Protein AF-A0A936LNG4-F1 (afdb_monomer)

Radius of gyration: 26.14 Å; Cα contacts (8 Å, |Δi|>4): 634; chains: 1; bounding box: 51×42×92 Å

Foldseek 3Di:
DVVVVVVVVVVVVCVPCVPVVVVVVVVVCVVVVPPDQADPDDQAGDGDRDPDDDPVPPDPDPQPPPPLDDLRYQAAAQPLVCVVVVLAQEEEEEELDALQLLQLCQVVLVVCCVSRVRHAYEYEFECQCDVPRRVQSQVQLVLRPSHPYYYYDHWDNPDPDPSPIDPVVVSVVCPVVSRYDYDYQDFDFFLPQLARSQRSCRRHVHDRDVVRAFGAGRADPDADPVLVVVLVLQVVLLVVFPQFEEEEAQADPVLRDHAPCQLVLCVVVVVVRHQYEYAADRPDDDSSYHYDDCVRQPPSNVLVSQLVRVVVVGQYEYEHEPDNVLSSCRNSVHAYEYEDFADGSRVLNSHDPSAAYEDCDDRPSHDPVRYDHADPVQWDADPSRTIHGHSVSSVVVVVVCVDPVNPVPVPPPPPVVVPD

Structure (mmCIF, N/CA/C/O backbone):
data_AF-A0A936LNG4-F1
#
_entry.id   AF-A0A936LNG4-F1
#
loop_
_atom_site.group_PDB
_atom_site.id
_atom_site.type_symbol
_atom_site.label_atom_id
_atom_site.label_alt_id
_atom_site.label_comp_id
_atom_site.label_asym_id
_atom_site.label_entity_id
_atom_site.label_seq_id
_atom_site.pdbx_PDB_ins_code
_atom_site.Cartn_x
_atom_site.Cartn_y
_atom_site.Cartn_z
_atom_site.occupancy
_atom_site.B_iso_or_equiv
_atom_site.auth_seq_id
_atom_site.auth_comp_id
_atom_site.auth_asym_id
_atom_site.auth_atom_id
_atom_site.pdbx_PDB_model_num
ATOM 1 N N . MET A 1 1 ? 26.063 -9.384 51.488 1.00 44.22 1 MET A N 1
ATOM 2 C CA . MET A 1 1 ? 25.802 -9.899 52.855 1.00 44.22 1 MET A CA 1
ATOM 3 C C . MET A 1 1 ? 24.468 -9.444 53.465 1.00 44.22 1 MET A C 1
ATOM 5 O O . MET A 1 1 ? 23.879 -10.232 54.188 1.00 44.22 1 MET A O 1
ATOM 9 N N . TYR A 1 2 ? 23.933 -8.253 53.153 1.00 34.81 2 TYR A N 1
ATOM 10 C CA . TYR A 1 2 ? 22.642 -7.775 53.697 1.00 34.81 2 TYR A CA 1
ATOM 11 C C . TYR A 1 2 ? 21.419 -8.624 53.274 1.00 34.81 2 TYR A C 1
ATOM 13 O O . TYR A 1 2 ? 20.559 -8.931 54.093 1.00 34.81 2 TYR A O 1
ATOM 21 N N . TRP A 1 3 ? 21.385 -9.094 52.024 1.00 32.69 3 TRP A N 1
ATOM 22 C CA . TRP A 1 3 ? 20.275 -9.891 51.476 1.00 32.69 3 TRP A CA 1
ATOM 23 C C . TRP A 1 3 ? 20.163 -11.313 52.046 1.00 32.69 3 TRP A C 1
ATOM 25 O O . TRP A 1 3 ? 19.060 -11.827 52.202 1.00 32.69 3 TRP A O 1
ATOM 35 N N . ILE A 1 4 ? 21.286 -11.925 52.433 1.00 48.75 4 ILE A N 1
ATOM 36 C CA . ILE A 1 4 ? 21.305 -13.288 52.991 1.00 48.75 4 ILE A CA 1
ATOM 37 C C . ILE A 1 4 ? 20.722 -13.294 54.416 1.00 48.75 4 ILE A C 1
ATOM 39 O O . ILE A 1 4 ? 19.966 -14.195 54.769 1.00 48.75 4 ILE A O 1
ATOM 43 N N . ASN A 1 5 ? 20.970 -12.237 55.199 1.00 41.16 5 ASN A N 1
ATOM 44 C CA . ASN A 1 5 ? 20.378 -12.081 56.533 1.00 41.16 5 ASN A CA 1
ATOM 45 C C . ASN A 1 5 ? 18.872 -11.766 56.498 1.00 41.16 5 ASN A C 1
ATOM 47 O O . ASN A 1 5 ? 18.156 -12.152 57.420 1.00 41.16 5 ASN A O 1
ATOM 51 N N . GLN A 1 6 ? 18.373 -11.108 55.446 1.00 51.31 6 GLN A N 1
ATOM 52 C CA . GLN A 1 6 ? 16.932 -10.874 55.277 1.00 51.31 6 GLN A CA 1
ATOM 53 C C . GLN A 1 6 ? 16.198 -12.152 54.846 1.00 51.31 6 GLN A C 1
ATOM 55 O O . GLN A 1 6 ? 15.121 -12.444 55.362 1.00 51.31 6 GLN A O 1
ATOM 60 N N . LEU A 1 7 ? 16.816 -12.969 53.985 1.00 49.28 7 LEU A N 1
ATOM 61 C CA . LEU A 1 7 ? 16.248 -14.251 53.564 1.00 49.28 7 LEU A CA 1
ATOM 62 C C . LEU A 1 7 ? 16.184 -15.259 54.726 1.00 49.28 7 LEU A C 1
ATOM 64 O O . LEU A 1 7 ? 15.169 -15.924 54.908 1.00 49.28 7 LEU A O 1
ATOM 68 N N . ALA A 1 8 ? 17.222 -15.315 55.568 1.00 50.38 8 ALA A N 1
ATOM 69 C CA . ALA A 1 8 ? 17.251 -16.189 56.743 1.00 50.38 8 ALA A CA 1
ATOM 70 C C . ALA A 1 8 ? 16.191 -15.808 57.797 1.00 50.38 8 ALA A C 1
ATOM 72 O O . ALA A 1 8 ? 15.580 -16.685 58.406 1.00 50.38 8 ALA A O 1
ATOM 73 N N . ARG A 1 9 ? 15.913 -14.507 57.975 1.00 47.84 9 ARG A N 1
ATOM 74 C CA . ARG A 1 9 ? 14.846 -14.019 58.869 1.00 47.84 9 ARG A CA 1
ATOM 75 C C . ARG A 1 9 ? 13.447 -14.320 58.333 1.00 47.84 9 ARG A C 1
ATOM 77 O O . ARG A 1 9 ? 12.574 -14.681 59.117 1.00 47.84 9 ARG A O 1
ATOM 84 N N . LEU A 1 10 ? 13.246 -14.233 57.016 1.00 48.19 10 LEU A N 1
ATOM 85 C CA . LEU A 1 10 ? 11.971 -14.571 56.377 1.00 48.19 10 LEU A CA 1
ATOM 86 C C . LEU A 1 10 ? 11.663 -16.075 56.483 1.00 48.19 10 LEU A C 1
ATOM 88 O O . LEU A 1 10 ? 10.538 -16.459 56.790 1.00 48.19 10 LEU A O 1
ATOM 92 N N . VAL A 1 11 ? 12.679 -16.924 56.298 1.00 60.91 11 VAL A N 1
ATOM 93 C CA . VAL A 1 11 ? 12.556 -18.385 56.430 1.00 60.91 11 VAL A CA 1
ATOM 94 C C . VAL A 1 11 ? 12.317 -18.799 57.889 1.00 60.91 11 VAL A C 1
ATOM 96 O O . VAL A 1 11 ? 11.496 -19.675 58.142 1.00 60.91 11 VAL A O 1
ATOM 99 N N . ALA A 1 12 ? 12.948 -18.129 58.860 1.00 53.47 12 ALA A N 1
ATOM 100 C CA . ALA A 1 12 ? 12.699 -18.375 60.283 1.00 53.47 12 ALA A CA 1
ATOM 101 C C . ALA A 1 12 ? 11.274 -17.974 60.722 1.00 53.47 12 ALA A C 1
ATOM 103 O O . ALA A 1 12 ? 10.653 -18.682 61.511 1.00 53.47 12 ALA A O 1
ATOM 104 N N . LEU A 1 13 ? 10.727 -16.882 60.174 1.00 45.16 13 LEU A N 1
ATOM 105 C CA . LEU A 1 13 ? 9.342 -16.450 60.417 1.00 45.16 13 LEU A CA 1
ATOM 106 C C . LEU A 1 13 ? 8.307 -17.423 59.827 1.00 45.16 13 LEU A C 1
ATOM 108 O O . LEU A 1 13 ? 7.297 -17.704 60.470 1.00 45.16 13 LEU A O 1
ATOM 112 N N . LEU A 1 14 ? 8.583 -17.992 58.649 1.00 46.72 14 LEU A N 1
ATOM 113 C CA . LEU A 1 14 ? 7.702 -18.962 57.984 1.00 46.72 14 LEU A CA 1
ATOM 114 C C . LEU A 1 14 ? 7.641 -20.325 58.693 1.00 46.72 14 LEU A C 1
ATOM 116 O O . LEU A 1 14 ? 6.646 -21.036 58.559 1.00 46.72 14 LEU A O 1
ATOM 120 N N . LEU A 1 15 ? 8.676 -20.685 59.458 1.00 49.25 15 LEU A N 1
ATOM 121 C CA . LEU A 1 15 ? 8.750 -21.964 60.172 1.00 49.25 15 LEU A CA 1
ATOM 122 C C . LEU A 1 15 ? 8.122 -21.929 61.575 1.00 49.25 15 LEU A C 1
ATOM 124 O O . LEU A 1 15 ? 7.777 -22.985 62.099 1.00 49.25 15 LEU A O 1
ATOM 128 N N . LEU A 1 16 ? 7.955 -20.749 62.183 1.00 45.78 16 LEU A N 1
ATOM 129 C CA . LEU A 1 16 ? 7.527 -20.628 63.584 1.00 45.78 16 LEU A CA 1
ATOM 130 C C . LEU A 1 16 ? 6.033 -20.329 63.778 1.00 45.78 16 LEU A C 1
ATOM 132 O O . LEU A 1 16 ? 5.505 -20.635 64.843 1.00 45.78 16 LEU A O 1
ATOM 136 N N . CYS A 1 17 ? 5.327 -19.792 62.775 1.00 44.56 17 CYS A N 1
ATOM 137 C CA . CYS A 1 17 ? 3.891 -19.498 62.901 1.00 44.56 17 CYS A CA 1
ATOM 138 C C . CYS A 1 17 ? 3.125 -19.683 61.569 1.00 44.56 17 CYS A C 1
ATOM 140 O O . CYS A 1 17 ? 2.746 -18.708 60.911 1.00 44.56 17 CYS A O 1
ATOM 142 N N . PRO A 1 18 ? 2.831 -20.935 61.156 1.00 46.34 18 PRO A N 1
ATOM 143 C CA . PRO A 1 18 ? 2.223 -21.221 59.851 1.00 46.34 18 PRO A CA 1
ATOM 144 C C . PRO A 1 18 ? 0.849 -20.560 59.654 1.00 46.34 18 PRO A C 1
ATOM 146 O O . PRO A 1 18 ? 0.482 -20.191 58.540 1.00 46.34 18 PRO A O 1
ATOM 149 N N . ARG A 1 19 ? 0.084 -20.377 60.741 1.00 42.75 19 ARG A N 1
ATOM 150 C CA . ARG A 1 19 ? -1.265 -19.786 60.703 1.00 42.75 19 ARG A CA 1
ATOM 151 C C . ARG A 1 19 ? -1.267 -18.261 60.574 1.00 42.75 19 ARG A C 1
ATOM 153 O O . ARG A 1 19 ? -2.162 -17.719 59.934 1.00 42.75 19 ARG A O 1
ATOM 160 N N . GLU A 1 20 ? -0.269 -17.570 61.116 1.00 41.38 20 GLU A N 1
ATOM 161 C CA . GLU A 1 20 ? -0.190 -16.104 61.034 1.00 41.38 20 GLU A CA 1
ATOM 162 C C . GLU A 1 20 ? 0.420 -15.646 59.702 1.00 41.38 20 GLU A C 1
ATOM 164 O O . GLU A 1 20 ? -0.035 -14.654 59.133 1.00 41.38 20 GLU A O 1
ATOM 169 N N . CYS A 1 21 ? 1.334 -16.428 59.114 1.00 41.16 21 CYS A N 1
ATOM 170 C CA . CYS A 1 21 ? 1.805 -16.208 57.743 1.00 41.16 21 CYS A CA 1
ATOM 171 C C . CYS A 1 21 ? 0.713 -16.462 56.696 1.00 41.16 21 CYS A C 1
ATOM 173 O O . CYS A 1 21 ? 0.643 -15.727 55.716 1.00 41.16 21 CYS A O 1
ATOM 175 N N . LEU A 1 22 ? -0.184 -17.431 56.913 1.00 41.38 22 LEU A N 1
ATOM 176 C CA . LEU A 1 22 ? -1.362 -17.613 56.058 1.00 41.38 22 LEU A CA 1
ATOM 177 C C . LEU A 1 22 ? -2.284 -16.397 56.117 1.00 41.38 22 LEU A C 1
ATOM 179 O O . LEU A 1 22 ? -2.764 -15.974 55.074 1.00 41.38 22 LEU A O 1
ATOM 183 N N . ASN A 1 23 ? -2.463 -15.771 57.282 1.00 36.09 23 ASN A N 1
ATOM 184 C CA . ASN A 1 23 ? -3.255 -14.546 57.401 1.00 36.09 23 ASN A CA 1
ATOM 185 C C . ASN A 1 23 ? -2.541 -13.314 56.830 1.00 36.09 23 ASN A C 1
ATOM 187 O O . ASN A 1 23 ? -3.214 -12.471 56.251 1.00 36.09 23 ASN A O 1
ATOM 191 N N . LEU A 1 24 ? -1.209 -13.221 56.907 1.00 35.31 24 LEU A N 1
ATOM 192 C CA . LEU A 1 24 ? -0.441 -12.130 56.294 1.00 35.31 24 LEU A CA 1
ATOM 193 C C . LEU A 1 24 ? -0.372 -12.260 54.763 1.00 35.31 24 LEU A C 1
ATOM 195 O O . LEU A 1 24 ? -0.507 -11.264 54.064 1.00 35.31 24 LEU A O 1
ATOM 199 N N . VAL A 1 25 ? -0.235 -13.480 54.231 1.00 38.53 25 VAL A N 1
ATOM 200 C CA . VAL A 1 25 ? -0.320 -13.774 52.789 1.00 38.53 25 VAL A CA 1
ATOM 201 C C . VAL A 1 25 ? -1.757 -13.617 52.295 1.00 38.53 25 VAL A C 1
ATOM 203 O O . VAL A 1 25 ? -1.953 -13.052 51.229 1.00 38.53 25 VAL A O 1
ATOM 206 N N . SER A 1 26 ? -2.765 -13.997 53.086 1.00 37.00 26 SER A N 1
ATOM 207 C CA . SER A 1 26 ? -4.178 -13.724 52.782 1.00 37.00 26 SER A CA 1
ATOM 208 C C . SER A 1 26 ? -4.495 -12.233 52.835 1.00 37.00 26 SER A C 1
ATOM 210 O O . SER A 1 26 ? -5.292 -11.760 52.036 1.00 37.00 26 SER A O 1
ATOM 212 N N . ALA A 1 27 ? -3.899 -11.485 53.765 1.00 31.75 27 ALA A N 1
ATOM 213 C CA . ALA A 1 27 ? -4.084 -10.045 53.886 1.00 31.75 27 ALA A CA 1
ATOM 214 C C . ALA A 1 27 ? -3.357 -9.303 52.762 1.00 31.75 27 ALA A C 1
ATOM 216 O O . ALA A 1 27 ? -3.958 -8.412 52.185 1.00 31.75 27 ALA A O 1
ATOM 217 N N . LEU A 1 28 ? -2.143 -9.721 52.381 1.00 30.47 28 LEU A N 1
ATOM 218 C CA . LEU A 1 28 ? -1.406 -9.193 51.226 1.00 30.47 28 LEU A CA 1
ATOM 219 C C . LEU A 1 28 ? -2.048 -9.595 49.892 1.00 30.47 28 LEU A C 1
ATOM 221 O O . LEU A 1 28 ? -2.067 -8.791 48.967 1.00 30.47 28 LEU A O 1
ATOM 225 N N . GLN A 1 29 ? -2.633 -10.792 49.785 1.00 34.78 29 GLN A N 1
ATOM 226 C CA . GLN A 1 29 ? -3.442 -11.182 48.628 1.00 34.78 29 GLN A CA 1
ATOM 227 C C . GLN A 1 29 ? -4.756 -10.405 48.585 1.00 34.78 29 GLN A C 1
ATOM 229 O O . GLN A 1 29 ? -5.147 -9.990 47.506 1.00 34.78 29 GLN A O 1
ATOM 234 N N . ARG A 1 30 ? -5.405 -10.119 49.722 1.00 32.69 30 ARG A N 1
ATOM 235 C CA . ARG A 1 30 ? -6.633 -9.307 49.755 1.00 32.69 30 ARG A CA 1
ATOM 236 C C . ARG A 1 30 ? -6.371 -7.822 49.504 1.00 32.69 30 ARG A C 1
ATOM 238 O O . ARG A 1 30 ? -7.155 -7.221 48.783 1.00 32.69 30 ARG A O 1
ATOM 245 N N . THR A 1 31 ? -5.274 -7.244 49.995 1.00 29.53 31 THR A N 1
ATOM 246 C CA . THR A 1 31 ? -4.926 -5.836 49.726 1.00 29.53 31 THR A CA 1
ATOM 247 C C . THR A 1 31 ? -4.300 -5.612 48.348 1.00 29.53 31 THR A C 1
ATOM 249 O O . THR A 1 31 ? -4.401 -4.503 47.831 1.00 29.53 31 THR A O 1
ATOM 252 N N . HIS A 1 32 ? -3.745 -6.645 47.697 1.00 30.66 32 HIS A N 1
ATOM 253 C CA . HIS A 1 32 ? -3.351 -6.586 46.280 1.00 30.66 32 HIS A CA 1
ATOM 254 C C . HIS A 1 32 ? -4.400 -7.128 45.289 1.00 30.66 32 HIS A C 1
ATOM 256 O O . HIS A 1 32 ? -4.242 -6.916 44.089 1.00 30.66 32 HIS A O 1
ATOM 262 N N . GLN A 1 33 ? -5.482 -7.772 45.747 1.00 31.89 33 GLN A N 1
ATOM 263 C CA . GLN A 1 33 ? -6.635 -8.141 44.904 1.00 31.89 33 GLN A CA 1
ATOM 264 C C . GLN A 1 33 ? -7.785 -7.128 44.960 1.00 31.89 33 GLN A C 1
ATOM 266 O O . GLN A 1 33 ? -8.651 -7.147 44.089 1.00 31.89 33 GLN A O 1
ATOM 271 N N . SER A 1 34 ? -7.793 -6.190 45.906 1.00 31.36 34 SER A N 1
ATOM 272 C CA . SER A 1 34 ? -8.781 -5.111 45.948 1.00 31.36 34 SER A CA 1
ATOM 273 C C . SER A 1 34 ? -8.250 -3.852 45.256 1.00 31.36 34 SER A C 1
ATOM 275 O O . SER A 1 34 ? -7.771 -2.947 45.936 1.00 31.36 34 SER A O 1
ATOM 277 N N . SER A 1 35 ? -8.275 -3.828 43.915 1.00 28.20 35 SER A N 1
ATOM 278 C CA . SER A 1 35 ? -8.329 -2.619 43.043 1.00 28.20 35 SER A CA 1
ATOM 279 C C . SER A 1 35 ? -7.839 -2.842 41.598 1.00 28.20 35 SER A C 1
ATOM 281 O O . SER A 1 35 ? -7.624 -1.879 40.868 1.00 28.20 35 SER A O 1
ATOM 283 N N . ALA A 1 36 ? -7.715 -4.082 41.116 1.00 27.92 36 ALA A N 1
ATOM 284 C CA . ALA A 1 36 ? -7.450 -4.342 39.699 1.00 27.92 36 ALA A CA 1
ATOM 285 C C . ALA A 1 36 ? -8.499 -5.298 39.114 1.00 27.92 36 ALA A C 1
ATOM 287 O O . ALA A 1 36 ? -8.497 -6.489 39.410 1.00 27.92 36 ALA A O 1
ATOM 288 N N . TRP A 1 37 ? -9.365 -4.779 38.235 1.00 33.78 37 TRP A N 1
ATOM 289 C CA . TRP A 1 37 ? -10.388 -5.523 37.473 1.00 33.78 37 TRP A CA 1
ATOM 290 C C . TRP A 1 37 ? -9.803 -6.421 36.361 1.00 33.78 37 TRP A C 1
ATOM 292 O O . TRP A 1 37 ? -10.498 -6.790 35.417 1.00 33.78 37 TRP A O 1
ATOM 302 N N . TYR A 1 38 ? -8.519 -6.775 36.454 1.00 35.00 38 TYR A N 1
ATOM 303 C CA . TYR A 1 38 ? -7.792 -7.539 35.446 1.00 35.00 38 TYR A CA 1
ATOM 304 C C . TYR A 1 38 ? -7.131 -8.757 36.090 1.00 35.00 38 TYR A C 1
ATOM 306 O O . TYR A 1 38 ? -6.369 -8.636 37.047 1.00 35.00 38 TYR A O 1
ATOM 314 N N . SER A 1 39 ? -7.378 -9.938 35.528 1.00 29.08 39 SER A N 1
ATOM 315 C CA . SER A 1 39 ? -6.601 -11.142 35.820 1.00 29.08 39 SER A CA 1
ATOM 316 C C . SER A 1 39 ? -5.484 -11.268 34.783 1.00 29.08 39 SER A C 1
ATOM 318 O O . SER A 1 39 ? -5.741 -11.595 33.626 1.00 29.08 39 SER A O 1
ATOM 320 N N . ILE A 1 40 ? -4.237 -11.005 35.185 1.00 32.69 40 ILE A N 1
ATOM 321 C CA . ILE A 1 40 ? -3.058 -11.419 34.415 1.00 32.69 40 ILE A CA 1
ATOM 322 C C . ILE A 1 40 ? -2.773 -12.864 34.815 1.00 32.69 40 ILE A C 1
ATOM 324 O O . ILE A 1 40 ? -2.207 -13.120 35.875 1.00 32.69 40 ILE A O 1
ATOM 328 N N . THR A 1 41 ? -3.177 -13.822 33.985 1.00 28.02 41 THR A N 1
ATOM 329 C CA . THR A 1 41 ? -2.804 -15.229 34.176 1.00 28.02 41 THR A CA 1
ATOM 330 C C . THR A 1 41 ? -1.906 -15.690 33.033 1.00 28.02 41 THR A C 1
ATOM 332 O O . THR A 1 41 ? -2.357 -16.017 31.941 1.00 28.02 41 THR A O 1
ATOM 335 N N . GLY A 1 42 ? -0.600 -15.723 33.313 1.00 27.11 42 GLY A N 1
ATOM 336 C CA . GLY A 1 42 ? 0.407 -16.402 32.496 1.00 27.11 42 GLY A CA 1
ATOM 337 C C . GLY A 1 42 ? 0.779 -15.731 31.162 1.00 27.11 42 GLY A C 1
ATOM 338 O O . GLY A 1 42 ? 0.214 -14.705 30.789 1.00 27.11 42 GLY A O 1
ATOM 339 N N . PRO A 1 43 ? 1.740 -16.319 30.419 1.00 27.94 43 PRO A N 1
ATOM 340 C CA . PRO A 1 43 ? 2.402 -15.727 29.242 1.00 27.94 43 PRO A CA 1
ATOM 341 C C . PRO A 1 43 ? 1.506 -15.562 27.993 1.00 27.94 43 PRO A C 1
ATOM 343 O O . PRO A 1 43 ? 1.996 -15.342 26.891 1.00 27.94 43 PRO A O 1
ATOM 346 N N . ARG A 1 44 ? 0.182 -15.658 28.151 1.00 34.66 44 ARG A N 1
ATOM 347 C CA . ARG A 1 44 ? -0.852 -15.398 27.142 1.00 34.66 44 ARG A CA 1
ATOM 348 C C . ARG A 1 44 ? -2.048 -14.745 27.838 1.00 34.66 44 ARG A C 1
ATOM 350 O O . ARG A 1 44 ? -3.059 -15.401 28.082 1.00 34.66 44 ARG A O 1
ATOM 357 N N . ALA A 1 45 ? -1.922 -13.471 28.201 1.00 32.41 45 ALA A N 1
ATOM 358 C CA . ALA A 1 45 ? -3.007 -12.732 28.839 1.00 32.41 45 ALA A CA 1
ATOM 359 C C . ALA A 1 45 ? -4.215 -12.641 27.887 1.00 32.41 45 ALA A C 1
ATOM 361 O O . ALA A 1 45 ? -4.158 -11.968 26.864 1.00 32.41 45 ALA A O 1
ATOM 362 N N . LYS A 1 46 ? -5.309 -13.343 28.207 1.00 31.84 46 LYS A N 1
ATOM 363 C CA . LYS A 1 46 ? -6.624 -13.146 27.583 1.00 31.84 46 LYS A CA 1
ATOM 364 C C . LYS A 1 46 ? -7.466 -12.278 28.510 1.00 31.84 46 LYS A C 1
ATOM 366 O O . LYS A 1 46 ? -7.667 -12.637 29.668 1.00 31.84 46 LYS A O 1
ATOM 371 N N . PHE A 1 47 ? -7.986 -11.171 27.996 1.00 36.41 47 PHE A N 1
ATOM 372 C CA . PHE A 1 47 ? -8.889 -10.293 28.734 1.00 36.41 47 PHE A CA 1
ATOM 373 C C . PHE A 1 47 ? -10.278 -10.937 28.728 1.00 36.41 47 PHE A C 1
ATOM 375 O O . PHE A 1 47 ? -10.910 -11.046 27.682 1.00 36.41 47 PHE A O 1
ATOM 382 N N . ARG A 1 48 ? -10.738 -11.432 29.881 1.00 32.84 48 ARG A N 1
ATOM 383 C CA . ARG A 1 48 ? -12.121 -11.894 30.067 1.00 32.84 48 ARG A CA 1
ATOM 384 C C . ARG A 1 48 ? -12.839 -10.931 31.000 1.00 32.84 48 ARG A C 1
ATOM 386 O O . ARG A 1 48 ? -12.394 -10.720 32.123 1.00 32.84 48 ARG A O 1
ATOM 393 N N . CYS A 1 49 ? -13.961 -10.384 30.546 1.00 33.62 49 CYS A N 1
ATOM 394 C CA . CYS A 1 49 ? -14.870 -9.625 31.395 1.00 33.62 49 CYS A CA 1
ATOM 395 C C . CYS A 1 49 ? -15.586 -10.617 32.339 1.00 33.62 49 CYS A C 1
ATOM 397 O O . CYS A 1 49 ? -16.325 -11.486 31.870 1.00 33.62 49 CYS A O 1
ATOM 399 N N . ALA A 1 50 ? -15.327 -10.556 33.650 1.00 33.69 50 ALA A N 1
ATOM 400 C CA . ALA A 1 50 ? -15.938 -11.458 34.637 1.00 33.69 50 ALA A CA 1
ATOM 401 C C . ALA A 1 50 ? -17.470 -11.288 34.676 1.00 33.69 50 ALA A C 1
ATOM 403 O O . ALA A 1 50 ? -17.971 -10.193 34.432 1.00 33.69 50 ALA A O 1
ATOM 404 N N . ALA A 1 51 ? -18.216 -12.371 34.907 1.00 30.47 51 ALA A N 1
ATOM 405 C CA . ALA A 1 51 ? -19.680 -12.423 34.790 1.00 30.47 51 ALA A CA 1
ATOM 406 C C . ALA A 1 51 ? -20.441 -11.684 35.911 1.00 30.47 51 ALA A C 1
ATOM 408 O O . ALA A 1 51 ? -21.623 -11.399 35.743 1.00 30.47 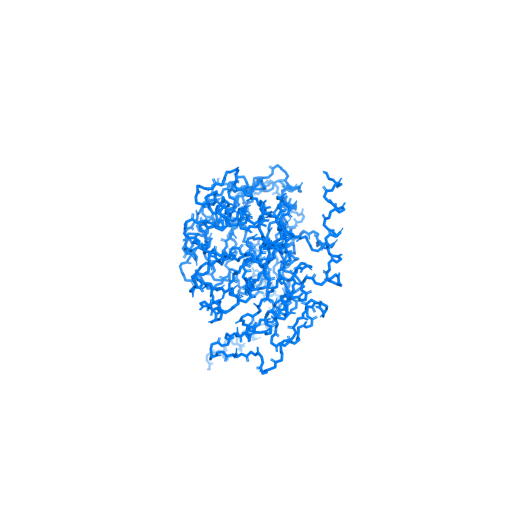51 ALA A O 1
ATOM 409 N N . ASP A 1 52 ? -19.761 -11.308 36.993 1.00 32.66 52 ASP A N 1
ATOM 410 C CA . ASP A 1 52 ? -20.407 -10.839 38.218 1.00 32.66 52 ASP A CA 1
ATOM 411 C C . ASP A 1 52 ? -20.072 -9.353 38.438 1.00 32.66 52 ASP A C 1
ATOM 413 O O . ASP A 1 52 ? -19.079 -9.012 39.083 1.00 32.66 52 ASP A O 1
ATOM 417 N N . TRP A 1 53 ? -20.860 -8.454 37.838 1.00 38.19 53 TRP A N 1
ATOM 418 C CA . TRP A 1 53 ? -20.784 -7.012 38.102 1.00 38.19 53 TRP A CA 1
ATOM 419 C C . TRP A 1 53 ? -22.064 -6.541 38.791 1.00 38.19 53 TRP A C 1
ATOM 421 O O . TRP A 1 53 ? -23.161 -6.716 38.262 1.00 38.19 53 TRP A O 1
ATOM 431 N N . ASP A 1 54 ? -21.896 -5.966 39.980 1.00 32.59 54 ASP A N 1
ATOM 432 C CA . ASP A 1 54 ? -22.955 -5.383 40.799 1.00 32.59 54 ASP A CA 1
ATOM 433 C C . ASP A 1 54 ? -23.218 -3.925 40.361 1.00 32.59 54 ASP A C 1
ATOM 435 O O . ASP A 1 54 ? -22.321 -3.082 40.486 1.00 32.59 54 ASP A O 1
ATOM 439 N N . PRO A 1 55 ? -24.422 -3.607 39.847 1.00 34.16 55 PRO A N 1
ATOM 440 C CA . PRO A 1 55 ? -24.754 -2.284 39.325 1.00 34.16 55 PRO A CA 1
ATOM 441 C C . PRO A 1 55 ? -24.838 -1.178 40.395 1.00 34.16 55 PRO A C 1
ATOM 443 O O . PRO A 1 55 ? -24.898 -0.003 40.028 1.00 34.16 55 PRO A O 1
ATOM 446 N N . GLU A 1 56 ? -24.812 -1.496 41.697 1.00 31.53 56 GLU A N 1
ATOM 447 C CA . GLU A 1 56 ? -24.860 -0.483 42.766 1.00 31.53 56 GLU A CA 1
ATOM 448 C C . GLU A 1 56 ? -23.485 0.080 43.174 1.00 31.53 56 GLU A C 1
ATOM 450 O O . GLU A 1 56 ? -23.414 1.129 43.827 1.00 31.53 56 GLU A O 1
ATOM 455 N N . HIS A 1 57 ? -22.377 -0.509 42.706 1.00 37.22 57 HIS A N 1
ATOM 456 C CA . HIS A 1 57 ? -21.032 0.052 42.878 1.00 37.22 57 HIS A CA 1
ATOM 457 C C . HIS A 1 57 ? -20.774 1.202 41.889 1.00 37.22 57 HIS A C 1
ATOM 459 O O . HIS A 1 57 ? -20.032 1.098 40.911 1.00 37.22 57 HIS A O 1
ATOM 465 N N . LYS A 1 58 ? -21.402 2.345 42.181 1.00 31.47 58 LYS A N 1
ATOM 466 C CA . LYS A 1 58 ? -21.163 3.646 41.547 1.00 31.47 58 LYS A CA 1
ATOM 467 C C . LYS A 1 58 ? -19.664 3.962 41.469 1.00 31.47 58 LYS A C 1
ATOM 469 O O . LYS A 1 58 ? -19.029 4.181 42.494 1.00 31.47 58 LYS A O 1
ATOM 474 N N . LEU A 1 59 ? -19.150 4.079 40.241 1.00 31.34 59 LEU A N 1
ATOM 475 C CA . LEU A 1 59 ? -18.231 5.141 39.791 1.00 31.34 59 LEU A CA 1
ATOM 476 C C . LEU A 1 59 ? -17.035 5.494 40.705 1.00 31.34 59 LEU A C 1
ATOM 478 O O . LEU A 1 59 ? -16.564 6.628 40.705 1.00 31.34 59 LEU A O 1
ATOM 482 N N . ALA A 1 60 ? -16.464 4.534 41.430 1.00 28.84 60 ALA A N 1
ATOM 483 C CA . ALA A 1 60 ? -15.136 4.691 42.010 1.00 28.84 60 ALA A CA 1
ATOM 484 C C . ALA A 1 60 ? -14.096 4.358 40.935 1.00 28.84 60 ALA A C 1
ATOM 486 O O . ALA A 1 60 ? -13.601 3.238 40.849 1.00 28.84 60 ALA A O 1
ATOM 487 N N . ALA A 1 61 ? -13.850 5.347 40.074 1.00 32.25 61 ALA A N 1
ATOM 488 C CA . ALA A 1 61 ? -12.605 5.616 39.365 1.00 32.25 61 ALA A CA 1
ATOM 489 C C . ALA A 1 61 ? -11.519 4.528 39.480 1.00 32.25 61 ALA A C 1
ATOM 491 O O . ALA A 1 61 ? -10.517 4.701 40.173 1.00 32.25 61 ALA A O 1
ATOM 492 N N . LEU A 1 62 ? -11.654 3.443 38.722 1.00 31.45 62 LEU A N 1
ATOM 493 C CA . LEU A 1 62 ? -10.461 2.862 38.135 1.00 31.45 62 LEU A CA 1
ATOM 494 C C . LEU A 1 62 ? -10.332 3.537 36.789 1.00 31.45 62 LEU A C 1
ATOM 496 O O . LEU A 1 62 ? -11.202 3.352 35.935 1.00 31.45 62 LEU A O 1
ATOM 500 N N . PRO A 1 63 ? -9.320 4.405 36.611 1.00 33.16 63 PRO A N 1
ATOM 501 C CA . PRO A 1 63 ? -9.111 4.958 35.302 1.00 33.16 63 PRO A CA 1
ATOM 502 C C . PRO A 1 63 ? -8.918 3.745 34.398 1.00 33.16 63 PRO A C 1
ATOM 504 O O . PRO A 1 63 ? -8.092 2.875 34.690 1.00 33.16 63 PRO A O 1
ATOM 507 N N . TRP A 1 64 ? -9.656 3.692 33.296 1.00 39.94 64 TRP A N 1
ATOM 508 C CA . TRP A 1 64 ? -9.263 2.930 32.119 1.00 39.94 64 TRP A CA 1
ATOM 509 C C . TRP A 1 64 ? -7.958 3.542 31.564 1.00 39.94 64 TRP A C 1
ATOM 511 O O . TRP A 1 64 ? -7.858 3.991 30.431 1.00 39.94 64 TRP A O 1
ATOM 521 N N . ARG A 1 65 ? -6.924 3.632 32.407 1.00 38.03 65 ARG A N 1
ATOM 522 C CA . ARG A 1 65 ? -5.540 3.723 31.998 1.00 38.03 65 ARG A CA 1
ATOM 523 C C . ARG A 1 65 ? -5.276 2.339 31.452 1.00 38.03 65 ARG A C 1
ATOM 525 O O . ARG A 1 65 ? -5.109 1.405 32.235 1.00 38.03 65 ARG A O 1
ATOM 532 N N . ALA A 1 66 ? -5.262 2.214 30.127 1.00 37.50 66 ALA A N 1
ATOM 533 C CA . ALA A 1 66 ? -4.489 1.155 29.508 1.00 37.50 66 ALA A CA 1
ATOM 534 C C . ALA A 1 66 ? -3.163 1.101 30.290 1.00 37.50 66 ALA A C 1
ATOM 536 O O . ALA A 1 66 ? -2.500 2.144 30.404 1.00 37.50 66 ALA A O 1
ATOM 537 N N . PRO A 1 67 ? -2.838 -0.017 30.969 1.00 40.44 67 PRO A N 1
ATOM 538 C CA . PRO A 1 67 ? -1.562 -0.113 31.654 1.00 40.44 67 PRO A CA 1
ATOM 539 C C . PRO A 1 67 ? -0.502 0.265 30.627 1.00 40.44 67 PRO A C 1
ATOM 541 O O . PRO A 1 67 ? -0.628 -0.128 29.468 1.00 40.44 67 PRO A O 1
ATOM 544 N N . LEU A 1 68 ? 0.496 1.065 31.019 1.00 41.22 68 LEU A N 1
ATOM 545 C CA . LEU A 1 68 ? 1.705 1.215 30.210 1.00 41.22 68 LEU A CA 1
ATOM 546 C C . LEU A 1 68 ? 2.166 -0.211 29.920 1.00 41.22 68 LEU A C 1
ATOM 548 O O . LEU A 1 68 ? 2.599 -0.914 30.836 1.00 41.22 68 LEU A O 1
ATOM 552 N N . LEU A 1 69 ? 1.892 -0.682 28.702 1.00 44.31 69 LEU A N 1
ATOM 553 C CA . LEU A 1 69 ? 1.979 -2.097 28.404 1.00 44.31 69 LEU A CA 1
ATOM 554 C C . LEU A 1 69 ? 3.443 -2.462 28.566 1.00 44.31 69 LEU A C 1
ATOM 556 O O . LEU A 1 69 ? 4.313 -1.869 27.927 1.00 44.31 69 LEU A O 1
ATOM 560 N N . ALA A 1 70 ? 3.726 -3.427 29.441 1.00 40.91 70 ALA A N 1
ATOM 561 C CA . ALA A 1 70 ? 5.030 -4.057 29.413 1.00 40.91 70 ALA A CA 1
ATOM 562 C C . ALA A 1 70 ? 5.251 -4.542 27.966 1.00 40.91 70 ALA A C 1
ATOM 564 O O . ALA A 1 70 ? 4.320 -5.129 27.404 1.00 40.91 70 ALA A O 1
ATOM 565 N N . PRO A 1 71 ? 6.433 -4.324 27.361 1.00 43.12 71 PRO A N 1
ATOM 566 C CA . PRO A 1 71 ? 6.695 -4.525 25.926 1.00 43.12 71 PRO A CA 1
ATOM 567 C C . PRO A 1 71 ? 6.475 -5.958 25.383 1.00 43.12 71 PRO A C 1
ATOM 569 O O . PRO A 1 71 ? 6.789 -6.233 24.223 1.00 43.12 71 PRO A O 1
ATOM 572 N N . TRP A 1 72 ? 5.937 -6.865 26.199 1.00 39.41 72 TRP A N 1
ATOM 573 C CA . TRP A 1 72 ? 5.791 -8.299 25.965 1.00 39.41 72 TRP A CA 1
ATOM 574 C C . TRP A 1 72 ? 4.369 -8.835 26.210 1.00 39.41 72 TRP A C 1
ATOM 576 O O . TRP A 1 72 ? 4.120 -10.001 25.926 1.00 39.41 72 TRP A O 1
ATOM 586 N N . ASN A 1 73 ? 3.427 -8.025 26.718 1.00 52.00 73 ASN A N 1
ATOM 587 C CA . ASN A 1 73 ? 2.057 -8.487 26.967 1.00 52.00 73 ASN A CA 1
ATOM 588 C C . ASN A 1 73 ? 1.130 -8.106 25.810 1.00 52.00 73 ASN A C 1
ATOM 590 O O . ASN A 1 73 ? 0.786 -6.937 25.627 1.00 52.00 73 ASN A O 1
ATOM 594 N N . ARG A 1 74 ? 0.692 -9.117 25.056 1.00 62.56 74 ARG A N 1
ATOM 595 C CA . ARG A 1 74 ? -0.326 -8.960 24.016 1.00 62.56 74 ARG A CA 1
ATOM 596 C C . ARG A 1 74 ? -1.658 -8.546 24.642 1.00 62.56 74 ARG A C 1
ATOM 598 O O . ARG A 1 74 ? -2.123 -9.181 25.589 1.00 62.56 74 ARG A O 1
ATOM 605 N N . THR A 1 75 ? -2.248 -7.475 24.114 1.00 67.19 75 THR A N 1
ATOM 606 C CA . THR A 1 75 ? -3.550 -6.964 24.559 1.00 67.19 75 THR A CA 1
ATOM 607 C C . THR A 1 75 ? -4.627 -7.347 23.561 1.00 67.19 75 THR A C 1
ATOM 609 O O . THR A 1 75 ? -4.423 -7.214 22.358 1.00 67.19 75 THR A O 1
ATOM 612 N N . TYR A 1 76 ? -5.746 -7.852 24.073 1.00 81.44 76 TYR A N 1
ATOM 613 C CA . TYR A 1 76 ? -6.896 -8.273 23.283 1.00 81.44 76 TYR A CA 1
ATOM 614 C C . TYR A 1 76 ? -8.123 -7.482 23.731 1.00 81.44 76 TYR A C 1
ATOM 616 O O . TYR A 1 76 ? -8.380 -7.380 24.932 1.00 81.44 76 TYR A O 1
ATOM 624 N N . PHE A 1 77 ? -8.880 -6.952 22.778 1.00 83.81 77 PHE A N 1
ATOM 625 C CA . PHE A 1 77 ? -10.046 -6.109 23.013 1.00 83.81 77 PHE A CA 1
ATOM 626 C C . PHE A 1 77 ? -11.309 -6.825 22.532 1.00 83.81 77 PHE A C 1
ATOM 628 O O . PHE A 1 77 ? -11.589 -6.852 21.341 1.00 83.81 77 PHE A O 1
ATOM 635 N N . ASP A 1 78 ? -12.088 -7.397 23.453 1.00 88.06 78 ASP A N 1
ATOM 636 C CA . ASP A 1 78 ? -13.415 -7.951 23.142 1.00 88.06 78 ASP A CA 1
ATOM 637 C C . ASP A 1 78 ? -14.465 -6.827 23.132 1.00 88.06 78 ASP A C 1
ATOM 639 O O . ASP A 1 78 ? -15.138 -6.552 24.132 1.00 88.06 78 ASP A O 1
ATOM 643 N N . LEU A 1 79 ? -14.541 -6.131 21.994 1.00 89.12 79 LEU A N 1
ATOM 644 C CA . LEU A 1 79 ? -15.422 -4.977 21.794 1.00 89.12 79 LEU A CA 1
ATOM 645 C C . LEU A 1 79 ? -16.904 -5.383 21.835 1.00 89.12 79 LEU A C 1
ATOM 647 O O . LEU A 1 79 ? -17.703 -4.711 22.487 1.00 89.12 79 LEU A O 1
ATOM 651 N N . ASP A 1 80 ? -17.258 -6.526 21.237 1.00 86.69 80 ASP A N 1
ATOM 652 C CA . ASP A 1 80 ? -18.625 -7.065 21.244 1.00 86.69 80 ASP A CA 1
ATOM 653 C C . ASP A 1 80 ? -19.116 -7.334 22.676 1.00 86.69 80 ASP A C 1
ATOM 655 O O . ASP A 1 80 ? -20.273 -7.066 23.012 1.00 86.69 80 ASP A O 1
ATOM 659 N N . SER A 1 81 ? -18.268 -7.886 23.551 1.00 85.00 81 SER A N 1
ATOM 660 C CA . SER A 1 81 ? -18.619 -8.065 24.964 1.00 85.00 81 SER A CA 1
ATOM 661 C C . SER A 1 81 ? -18.730 -6.730 25.703 1.00 85.00 81 SER A C 1
ATOM 663 O O . SER A 1 81 ? -19.614 -6.593 26.550 1.00 85.00 81 SER A O 1
ATOM 665 N N . ALA A 1 82 ? -17.847 -5.764 25.436 1.00 83.69 82 ALA A N 1
ATOM 666 C CA . ALA A 1 82 ? -17.877 -4.460 26.101 1.00 83.69 82 ALA A CA 1
ATOM 667 C C . ALA A 1 82 ? -19.163 -3.680 25.769 1.00 83.69 82 ALA A C 1
ATOM 669 O O . ALA A 1 82 ? -19.818 -3.141 26.664 1.00 83.69 82 ALA A O 1
ATOM 670 N N . VAL A 1 83 ? -19.575 -3.700 24.500 1.00 86.38 83 VAL A N 1
ATOM 671 C CA . VAL A 1 83 ? -20.788 -3.019 24.028 1.00 86.38 83 VAL A CA 1
ATOM 672 C C . VAL A 1 83 ? -22.056 -3.729 24.501 1.00 86.38 83 VAL A C 1
ATOM 674 O O . VAL A 1 83 ? -22.959 -3.075 25.015 1.00 86.38 83 VAL A O 1
ATOM 677 N N . ARG A 1 84 ? -22.132 -5.069 24.429 1.00 86.44 84 ARG A N 1
ATOM 678 C CA . ARG A 1 84 ? -23.324 -5.825 24.883 1.00 86.44 84 ARG A CA 1
ATOM 679 C C . ARG A 1 84 ? -23.634 -5.658 26.367 1.00 86.44 84 ARG A C 1
ATOM 681 O O . ARG A 1 84 ? -24.787 -5.772 26.765 1.00 86.44 84 ARG A O 1
ATOM 688 N N . ARG A 1 85 ? -22.622 -5.372 27.187 1.00 85.31 85 ARG A N 1
ATOM 689 C CA . ARG A 1 85 ? -22.794 -5.055 28.613 1.00 85.31 85 ARG A CA 1
ATOM 690 C C . ARG A 1 85 ? -23.181 -3.593 28.864 1.00 85.31 85 ARG A C 1
ATOM 692 O O . ARG A 1 85 ? -23.232 -3.164 30.009 1.00 85.31 85 ARG A O 1
ATOM 699 N N . ASN A 1 86 ? -23.459 -2.837 27.800 1.00 81.00 86 ASN A N 1
ATOM 700 C CA . ASN A 1 86 ? -23.808 -1.421 27.814 1.00 81.00 86 ASN A CA 1
ATOM 701 C C . ASN A 1 86 ? -22.703 -0.513 28.392 1.00 81.00 86 ASN A C 1
ATOM 703 O O . ASN A 1 86 ? -22.973 0.635 28.746 1.00 81.00 86 ASN A O 1
ATOM 707 N N . PHE A 1 87 ? -21.456 -0.995 28.461 1.00 81.38 87 PHE A N 1
ATOM 708 C CA . PHE A 1 87 ? -20.327 -0.240 29.014 1.00 81.38 87 PHE A CA 1
ATOM 709 C C . PHE A 1 87 ? -19.728 0.750 28.021 1.00 81.38 87 PHE A C 1
ATOM 711 O O . PHE A 1 87 ? -19.184 1.766 28.438 1.00 81.38 87 PHE A O 1
ATOM 718 N N . VAL A 1 88 ? -19.840 0.454 26.727 1.00 87.38 88 VAL A N 1
ATOM 719 C CA . VAL A 1 88 ? -19.202 1.221 25.659 1.00 87.38 88 VAL A CA 1
ATOM 720 C C . VAL A 1 88 ? -20.235 1.606 24.607 1.00 87.38 88 VAL A C 1
ATOM 722 O O . VAL A 1 88 ? -20.946 0.738 24.106 1.00 87.38 88 VAL A O 1
ATOM 725 N N . ASP A 1 89 ? -20.300 2.890 24.268 1.00 92.00 89 ASP A N 1
ATOM 726 C CA . ASP A 1 89 ? -21.015 3.415 23.093 1.00 92.00 89 ASP A CA 1
ATOM 727 C C . ASP A 1 89 ? -20.096 4.213 22.151 1.00 92.00 89 ASP A C 1
ATOM 729 O O . ASP A 1 89 ? -20.528 4.607 21.068 1.00 92.00 89 ASP A O 1
ATOM 733 N N . ARG A 1 90 ? -18.815 4.367 22.516 1.00 94.75 90 ARG A N 1
ATOM 734 C CA . ARG A 1 90 ? -17.787 5.047 21.725 1.00 94.75 90 ARG A CA 1
ATOM 735 C C . ARG A 1 90 ? -16.458 4.284 21.768 1.00 94.75 90 ARG A C 1
ATOM 737 O O . ARG A 1 90 ? -15.951 3.943 22.834 1.00 94.75 90 ARG A O 1
ATOM 744 N N . ILE A 1 91 ? -15.876 3.995 20.608 1.00 95.56 91 ILE A N 1
ATOM 745 C CA . ILE A 1 91 ? -14.597 3.289 20.454 1.00 95.56 91 ILE A CA 1
ATOM 746 C C . ILE A 1 91 ? -13.608 4.215 19.755 1.00 95.56 91 ILE A C 1
ATOM 748 O O . ILE A 1 91 ? -13.816 4.627 18.616 1.00 95.56 91 ILE A O 1
ATOM 752 N N . CYS A 1 92 ? -12.500 4.500 20.429 1.00 96.00 92 CYS A N 1
ATOM 753 C CA . CYS A 1 92 ? -11.457 5.398 19.960 1.00 96.00 92 CYS A CA 1
ATOM 754 C C . CYS A 1 92 ? -10.238 4.586 19.518 1.00 96.00 92 CYS A C 1
ATOM 756 O O . CYS A 1 92 ? -9.411 4.188 20.340 1.00 96.00 92 CYS A O 1
ATOM 758 N N . PHE A 1 93 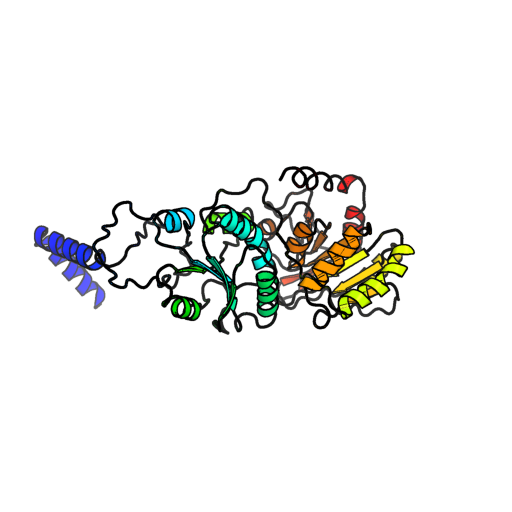? -10.128 4.341 18.215 1.00 94.81 93 PHE A N 1
ATOM 759 C CA . PHE A 1 93 ? -8.972 3.703 17.598 1.00 94.81 93 PHE A CA 1
ATOM 760 C C . PHE A 1 93 ? -7.794 4.659 17.585 1.00 94.81 93 PHE A C 1
ATOM 762 O O . PHE A 1 93 ? -7.895 5.763 17.057 1.00 94.81 93 PHE A O 1
ATOM 769 N N . VAL A 1 94 ? -6.657 4.229 18.115 1.00 91.00 94 VAL A N 1
ATOM 770 C CA . VAL A 1 94 ? -5.443 5.041 18.105 1.00 91.00 94 VAL A CA 1
ATOM 771 C C . VAL A 1 94 ? -4.447 4.462 17.111 1.00 91.00 94 VAL A C 1
ATOM 773 O O . VAL A 1 94 ? -3.979 3.332 17.266 1.00 91.00 94 VAL A O 1
ATOM 776 N N . PHE A 1 95 ? -4.139 5.250 16.083 1.00 88.12 95 PHE A N 1
ATOM 777 C CA . PHE A 1 95 ? -3.195 4.919 15.026 1.00 88.12 95 PHE A CA 1
ATOM 778 C C . PHE A 1 95 ? -1.842 5.569 15.319 1.00 88.12 95 PHE A C 1
ATOM 780 O O . PHE A 1 95 ? -1.718 6.788 15.450 1.00 88.12 95 PHE A O 1
ATOM 787 N N . PHE A 1 96 ? -0.814 4.729 15.394 1.00 75.75 96 PHE A N 1
ATOM 788 C CA . PHE A 1 96 ? 0.570 5.107 15.718 1.00 75.75 96 PHE A CA 1
ATOM 789 C C . PHE A 1 96 ? 1.521 4.949 14.536 1.00 75.75 96 PHE A C 1
ATOM 791 O O . PHE A 1 96 ? 2.734 4.888 14.717 1.00 75.75 96 PHE A O 1
ATOM 798 N N . ILE A 1 97 ? 0.955 4.726 13.356 1.00 68.38 97 ILE A N 1
ATOM 799 C CA . ILE A 1 97 ? 1.535 3.827 12.368 1.00 68.38 97 ILE A CA 1
ATOM 800 C C . ILE A 1 97 ? 1.580 4.452 10.980 1.00 68.38 97 ILE A C 1
ATOM 802 O O . ILE A 1 97 ? 0.849 5.396 10.674 1.00 68.38 97 ILE A O 1
ATOM 806 N N . GLY A 1 98 ? 2.451 3.887 10.144 1.00 78.25 98 GLY A N 1
ATOM 807 C CA . GLY A 1 98 ? 2.596 4.276 8.751 1.00 78.25 98 GLY A CA 1
ATOM 808 C C . GLY A 1 98 ? 1.345 3.969 7.932 1.00 78.25 98 GLY A C 1
ATOM 809 O O . GLY A 1 98 ? 0.461 3.205 8.322 1.00 78.25 98 GLY A O 1
ATOM 810 N N . LEU A 1 99 ? 1.289 4.550 6.740 1.00 87.19 99 LEU A N 1
ATOM 811 C CA . LEU A 1 99 ? 0.129 4.470 5.860 1.00 87.19 99 LEU A CA 1
ATOM 812 C C . LEU A 1 99 ? -0.283 3.035 5.493 1.00 87.19 99 LEU A C 1
ATOM 814 O O . LEU A 1 99 ? -1.472 2.730 5.434 1.00 87.19 99 LEU A O 1
ATOM 818 N N . GLY A 1 100 ? 0.691 2.144 5.279 1.00 87.88 100 GLY A N 1
ATOM 819 C CA . GLY A 1 100 ? 0.422 0.735 4.982 1.00 87.88 100 GLY A CA 1
ATOM 820 C C . GLY A 1 100 ? -0.313 0.028 6.118 1.00 87.88 100 GLY A C 1
ATOM 821 O O . GLY A 1 100 ? -1.220 -0.759 5.873 1.00 87.88 100 GLY A O 1
ATOM 822 N N . ASP A 1 101 ? 0.017 0.356 7.362 1.00 86.38 101 ASP A N 1
ATOM 823 C CA . ASP A 1 101 ? -0.563 -0.279 8.541 1.00 86.38 101 ASP A CA 1
ATOM 824 C C . ASP A 1 101 ? -2.022 0.114 8.746 1.00 86.38 101 ASP A C 1
ATOM 826 O O . ASP A 1 101 ? -2.845 -0.733 9.095 1.00 86.38 101 ASP A O 1
ATOM 830 N N . TYR A 1 102 ? -2.353 1.377 8.460 1.00 91.88 102 TYR A N 1
ATOM 831 C CA . TYR A 1 102 ? -3.743 1.809 8.374 1.00 91.88 102 TYR A CA 1
ATOM 832 C C . TYR A 1 102 ? -4.511 0.952 7.362 1.00 91.88 102 TYR A C 1
ATOM 834 O O . TYR A 1 102 ? -5.569 0.427 7.702 1.00 91.88 102 TYR A O 1
ATOM 842 N N . LEU A 1 103 ? -3.957 0.734 6.161 1.00 94.94 103 LEU A N 1
ATOM 843 C CA . LEU A 1 103 ? -4.610 -0.091 5.140 1.00 94.94 103 LEU A CA 1
ATOM 844 C C . LEU A 1 103 ? -4.878 -1.514 5.651 1.00 94.94 103 LEU A C 1
ATOM 846 O O . LEU A 1 103 ? -6.003 -1.990 5.531 1.00 94.94 103 LEU A O 1
ATOM 850 N N . TYR A 1 104 ? -3.917 -2.164 6.313 1.00 94.56 104 TYR A N 1
ATOM 851 C CA . TYR A 1 104 ? -4.137 -3.490 6.910 1.00 94.56 104 TYR A CA 1
ATOM 852 C C . TYR A 1 104 ? -5.241 -3.516 7.984 1.00 94.56 104 TYR A C 1
ATOM 854 O O . TYR A 1 104 ? -5.855 -4.561 8.193 1.00 94.56 104 TYR A O 1
ATOM 862 N N . ALA A 1 105 ? -5.515 -2.398 8.659 1.00 95.25 105 ALA A N 1
ATOM 863 C CA . ALA A 1 105 ? -6.571 -2.312 9.667 1.00 95.25 105 ALA A CA 1
ATOM 864 C C . ALA A 1 105 ? -7.975 -2.131 9.071 1.00 95.25 105 ALA A C 1
ATOM 866 O O . ALA A 1 105 ? -8.960 -2.500 9.713 1.00 95.25 105 ALA A O 1
ATOM 867 N N . THR A 1 106 ? -8.085 -1.594 7.853 1.00 97.12 106 THR A N 1
ATOM 868 C CA . THR A 1 106 ? -9.381 -1.234 7.253 1.00 97.12 106 THR A CA 1
ATOM 869 C C . THR A 1 106 ? -10.406 -2.375 7.187 1.00 97.12 106 THR A C 1
ATOM 871 O O . THR A 1 106 ? -11.560 -2.110 7.528 1.00 97.12 106 THR A O 1
ATOM 874 N N . PRO A 1 107 ? -10.059 -3.650 6.893 1.00 97.56 107 PRO A N 1
ATOM 875 C CA . PRO A 1 107 ? -11.066 -4.710 6.885 1.00 97.56 107 PRO A CA 1
ATOM 876 C C . PRO A 1 107 ? -11.608 -5.033 8.282 1.00 97.56 107 PRO A C 1
ATOM 878 O O . PRO A 1 107 ? -12.755 -5.451 8.411 1.00 97.56 107 PRO A O 1
ATOM 881 N N . ALA A 1 108 ? -10.795 -4.873 9.332 1.00 96.94 108 ALA A N 1
ATOM 882 C CA . ALA A 1 108 ? -11.239 -5.088 10.709 1.00 96.94 108 ALA A CA 1
ATOM 883 C C . ALA A 1 108 ? -12.171 -3.958 11.162 1.00 96.94 108 ALA A C 1
ATOM 885 O O . ALA A 1 108 ? -13.187 -4.222 11.795 1.00 96.94 108 ALA A O 1
ATOM 886 N N . ILE A 1 109 ? -11.862 -2.712 10.790 1.00 97.31 109 ILE A N 1
ATOM 887 C CA . ILE A 1 109 ? -12.705 -1.542 11.084 1.00 97.31 109 ILE A CA 1
ATOM 888 C C . ILE A 1 109 ? -14.096 -1.714 10.458 1.00 97.31 109 ILE A C 1
ATOM 890 O O . ILE A 1 109 ? -15.096 -1.535 11.152 1.00 97.31 109 ILE A O 1
ATOM 894 N N . ALA A 1 110 ? -14.168 -2.145 9.197 1.00 97.88 110 ALA A N 1
ATOM 895 C CA . ALA A 1 110 ? -15.438 -2.413 8.523 1.00 97.88 110 ALA A CA 1
ATOM 896 C C . ALA A 1 110 ? -16.242 -3.550 9.183 1.00 97.88 110 ALA A C 1
ATOM 898 O O . ALA A 1 110 ? -17.463 -3.453 9.318 1.00 97.88 110 ALA A O 1
ATOM 899 N N . ASP A 1 111 ? -15.592 -4.635 9.628 1.00 97.81 111 ASP A N 1
ATOM 900 C CA . ASP A 1 111 ? -16.284 -5.702 10.372 1.00 97.81 111 ASP A CA 1
ATOM 901 C C . ASP A 1 111 ? -16.797 -5.202 11.731 1.00 97.81 111 ASP A C 1
ATOM 903 O O . ASP A 1 111 ? -17.941 -5.478 12.093 1.00 97.81 111 ASP A O 1
ATOM 907 N N . ILE A 1 112 ? -16.006 -4.392 12.442 1.00 97.38 112 ILE A N 1
ATOM 908 C CA . ILE A 1 112 ? -16.420 -3.761 13.702 1.00 97.38 112 ILE A CA 1
ATOM 909 C C . ILE A 1 112 ? -17.636 -2.855 13.476 1.00 97.38 112 ILE A C 1
ATOM 911 O O . ILE A 1 112 ? -18.615 -2.978 14.211 1.00 97.38 112 ILE A O 1
ATOM 915 N N . ARG A 1 113 ? -17.633 -2.003 12.441 1.00 97.69 113 ARG A N 1
ATOM 916 C CA . ARG A 1 113 ? -18.783 -1.150 12.099 1.00 97.69 113 ARG A CA 1
ATOM 917 C C . ARG A 1 113 ? -20.042 -1.969 11.825 1.00 97.69 113 ARG A C 1
ATOM 919 O O . ARG A 1 113 ? -21.105 -1.639 12.347 1.00 97.69 113 ARG A O 1
ATOM 926 N N . ARG A 1 114 ? -19.938 -3.050 11.044 1.00 96.94 114 ARG A N 1
ATOM 927 C CA . ARG A 1 114 ? -21.083 -3.930 10.743 1.00 96.94 114 ARG A CA 1
ATOM 928 C C . ARG A 1 114 ? -21.630 -4.626 11.989 1.00 96.94 114 ARG A C 1
ATOM 930 O O . ARG A 1 114 ? -22.841 -4.784 12.110 1.00 96.94 114 ARG A O 1
ATOM 937 N N . ARG A 1 115 ? -20.756 -5.043 12.908 1.00 95.75 115 ARG A N 1
ATOM 938 C CA . ARG A 1 115 ? -21.138 -5.697 14.172 1.00 95.75 115 ARG A CA 1
ATOM 939 C C . ARG A 1 115 ? -21.740 -4.730 15.183 1.00 95.75 115 ARG A C 1
ATOM 941 O O . ARG A 1 115 ? -22.636 -5.113 15.932 1.00 95.75 115 ARG A O 1
ATOM 948 N N . LEU A 1 116 ? -21.250 -3.493 15.201 1.00 96.19 116 LEU A N 1
ATOM 949 C CA . LEU A 1 116 ? -21.548 -2.480 16.210 1.00 96.19 116 LEU A CA 1
ATOM 950 C C . LEU A 1 116 ? -22.108 -1.191 15.567 1.00 96.19 116 LEU A C 1
ATOM 952 O O . LEU A 1 116 ? -21.552 -0.113 15.773 1.00 96.19 116 LEU A O 1
ATOM 956 N N . PRO A 1 117 ? -23.221 -1.249 14.806 1.00 94.94 117 PRO A N 1
ATOM 957 C CA . PRO A 1 117 ? -23.686 -0.118 13.994 1.00 94.94 117 PRO A CA 1
ATOM 958 C C . PRO A 1 117 ? -24.127 1.106 14.812 1.00 94.94 117 PRO A C 1
ATOM 960 O O . PRO A 1 117 ? -24.107 2.218 14.296 1.00 94.94 117 PRO A O 1
ATOM 963 N N . GLY A 1 118 ? -24.521 0.915 16.076 1.00 93.75 118 GLY A N 1
ATOM 964 C CA . GLY A 1 118 ? -24.926 1.995 16.985 1.00 93.75 118 GLY A CA 1
ATOM 965 C C . GLY A 1 118 ? -23.795 2.584 17.831 1.00 93.75 118 GLY A C 1
ATOM 966 O O . GLY A 1 118 ? -24.065 3.430 18.676 1.00 93.75 118 GLY A O 1
ATOM 967 N N . VAL A 1 119 ? -22.560 2.111 17.655 1.00 96.75 119 VAL A N 1
ATOM 968 C CA . VAL A 1 119 ? -21.391 2.574 18.411 1.00 96.75 119 VAL A CA 1
ATOM 969 C C . VAL A 1 119 ? -20.654 3.625 17.598 1.00 96.75 119 VAL A C 1
ATOM 971 O O . VAL A 1 119 ? -20.426 3.442 16.403 1.00 96.75 119 VAL A O 1
ATOM 974 N N . GLN A 1 120 ? -20.253 4.712 18.248 1.00 97.25 120 GLN A N 1
ATOM 975 C CA . GLN A 1 120 ? -19.451 5.742 17.608 1.00 97.25 120 GLN A CA 1
ATOM 976 C C . GLN A 1 120 ? -18.000 5.266 17.455 1.00 97.25 120 GLN A C 1
ATOM 978 O O . GLN A 1 120 ? -17.366 4.899 18.442 1.00 97.25 120 GLN A O 1
ATOM 983 N N . LEU A 1 121 ? -17.454 5.279 16.241 1.00 98.00 121 LEU A N 1
ATOM 984 C CA . LEU A 1 121 ? -16.074 4.891 15.949 1.00 98.00 121 LEU A CA 1
ATOM 985 C C . LEU A 1 121 ? -15.239 6.124 15.608 1.00 98.00 121 LEU A C 1
ATOM 987 O O . LEU A 1 121 ? -15.551 6.868 14.682 1.00 98.00 121 LEU A O 1
ATOM 991 N N . VAL A 1 122 ? -14.153 6.324 16.348 1.00 97.69 122 VAL A N 1
ATOM 992 C CA . VAL A 1 122 ? -13.328 7.535 16.289 1.00 97.69 122 VAL A CA 1
ATOM 993 C C . VAL A 1 122 ? -11.896 7.144 15.964 1.00 97.69 122 VAL A C 1
ATOM 995 O O . VAL A 1 122 ? -11.320 6.283 16.627 1.00 97.69 122 VAL A O 1
ATOM 998 N N . GLY A 1 123 ? -11.301 7.777 14.959 1.00 96.31 123 GLY A N 1
ATOM 999 C CA . GLY A 1 123 ? -9.902 7.591 14.591 1.00 96.31 123 GLY A CA 1
ATOM 1000 C C . GLY A 1 123 ? -9.015 8.688 15.173 1.00 96.31 123 GLY A C 1
ATOM 1001 O O . GLY A 1 123 ? -9.116 9.842 14.774 1.00 96.31 123 GLY A O 1
ATOM 1002 N N . TYR A 1 124 ? -8.102 8.334 16.071 1.00 94.06 124 TYR A N 1
ATOM 1003 C CA . TYR A 1 124 ? -7.051 9.215 16.574 1.00 94.06 124 TYR A CA 1
ATOM 1004 C C . TYR A 1 124 ? -5.740 8.979 15.838 1.00 94.06 124 TYR A C 1
ATOM 1006 O O . TYR A 1 124 ? -5.250 7.852 15.769 1.00 94.06 124 TYR A O 1
ATOM 1014 N N . VAL A 1 125 ? -5.128 10.059 15.360 1.00 91.88 125 VAL A N 1
ATOM 1015 C CA . VAL A 1 125 ? -3.846 10.021 14.650 1.00 91.88 125 VAL A CA 1
ATOM 1016 C C . VAL A 1 125 ? -2.827 10.928 15.333 1.00 91.88 125 VAL A C 1
ATOM 1018 O O . VAL A 1 125 ? -3.146 12.048 15.731 1.00 91.88 125 VAL A O 1
ATOM 1021 N N . SER A 1 126 ? -1.592 10.449 15.466 1.00 86.62 126 SER A N 1
ATOM 1022 C CA . SER A 1 126 ? -0.471 11.262 15.955 1.00 86.62 126 SER A CA 1
ATOM 1023 C C . SER A 1 126 ? -0.251 12.512 15.107 1.00 86.62 126 SER A C 1
ATOM 1025 O O . SER A 1 126 ? -0.375 12.441 13.891 1.00 86.62 126 SER A O 1
ATOM 1027 N N . SER A 1 127 ? 0.178 13.629 15.688 1.00 83.19 127 SER A N 1
ATOM 1028 C CA . SER A 1 127 ? 0.773 14.722 14.911 1.00 83.19 127 SER A CA 1
ATOM 1029 C C . SER A 1 127 ? 2.302 14.667 14.876 1.00 83.19 127 SER A C 1
ATOM 1031 O O . SER A 1 127 ? 2.888 15.206 13.942 1.00 83.19 127 SER A O 1
ATOM 1033 N N . ASN A 1 128 ? 2.953 14.033 15.863 1.00 76.12 128 ASN A N 1
ATOM 1034 C CA . ASN A 1 128 ? 4.403 14.174 16.064 1.00 76.12 128 ASN A CA 1
ATOM 1035 C C . ASN A 1 128 ? 5.221 12.903 15.824 1.00 76.12 128 ASN A C 1
ATOM 1037 O O . ASN A 1 128 ? 6.424 13.011 15.613 1.00 76.12 128 ASN A O 1
ATOM 1041 N N . ALA A 1 129 ? 4.624 11.713 15.886 1.00 64.88 129 ALA A N 1
ATOM 1042 C CA . ALA A 1 129 ? 5.393 10.472 15.758 1.00 64.88 129 ALA A CA 1
ATOM 1043 C C . ALA A 1 129 ? 5.805 10.170 14.311 1.00 64.88 129 ALA A C 1
ATOM 1045 O O . ALA A 1 129 ? 6.824 9.530 14.078 1.00 64.88 129 ALA A O 1
ATOM 1046 N N . ASP A 1 130 ? 5.026 10.657 13.344 1.00 70.81 130 ASP A N 1
ATOM 1047 C CA . ASP A 1 130 ? 5.366 10.610 11.927 1.00 70.81 130 ASP A CA 1
ATOM 1048 C C . ASP A 1 130 ? 4.772 11.831 11.220 1.00 70.81 130 ASP A C 1
ATOM 1050 O O . ASP A 1 130 ? 3.647 11.803 10.717 1.00 70.81 130 ASP A O 1
ATOM 1054 N N . GLY A 1 131 ? 5.529 12.931 11.192 1.00 68.88 131 GLY A N 1
ATOM 1055 C CA . GLY A 1 131 ? 5.079 14.185 10.580 1.00 68.88 131 GLY A CA 1
ATOM 1056 C C . GLY A 1 131 ? 4.732 14.072 9.088 1.00 68.88 131 GLY A C 1
ATOM 1057 O O . GLY A 1 131 ? 4.083 14.968 8.555 1.00 68.88 131 GLY A O 1
ATOM 1058 N N . HIS A 1 132 ? 5.123 12.980 8.418 1.00 75.88 132 HIS A N 1
ATOM 1059 C CA . HIS A 1 132 ? 4.873 12.767 6.995 1.00 75.88 132 HIS A CA 1
ATOM 1060 C C . HIS A 1 132 ? 3.664 11.861 6.762 1.00 75.88 132 HIS A C 1
ATOM 1062 O O . HIS A 1 132 ? 2.755 12.252 6.033 1.00 75.88 132 HIS A O 1
ATOM 1068 N N . ASN A 1 133 ? 3.620 10.671 7.369 1.00 79.62 133 ASN A N 1
ATOM 1069 C CA . ASN A 1 133 ? 2.530 9.717 7.144 1.00 79.62 133 ASN A CA 1
ATOM 1070 C C . ASN A 1 133 ? 1.270 10.054 7.935 1.00 79.62 133 ASN A C 1
ATOM 1072 O O . ASN A 1 133 ? 0.168 9.770 7.466 1.00 79.62 133 ASN A O 1
ATOM 1076 N N . ALA A 1 134 ? 1.393 10.656 9.115 1.00 83.75 134 ALA A N 1
ATOM 1077 C CA . ALA A 1 134 ? 0.242 10.866 9.977 1.00 83.75 134 ALA A CA 1
ATOM 1078 C C . ALA A 1 134 ? -0.810 11.822 9.367 1.00 83.75 134 ALA A C 1
ATOM 1080 O O . ALA A 1 134 ? -2.000 11.489 9.394 1.00 83.75 134 ALA A O 1
ATOM 1081 N N . PRO A 1 135 ? -0.434 12.928 8.687 1.00 86.81 135 PRO A N 1
ATOM 1082 C CA . PRO A 1 135 ? -1.386 13.707 7.893 1.00 86.81 135 PRO A CA 1
ATOM 1083 C C . PRO A 1 135 ? -2.089 12.893 6.795 1.00 86.81 135 PRO A C 1
ATOM 1085 O O . PRO A 1 135 ? -3.267 13.129 6.528 1.00 86.81 135 PRO A O 1
ATOM 1088 N N . LEU A 1 136 ? -1.400 11.926 6.174 1.00 87.88 136 LEU A N 1
ATOM 1089 C CA . LEU A 1 136 ? -1.969 11.062 5.129 1.00 87.88 136 LEU A CA 1
ATOM 1090 C C . LEU A 1 136 ? -2.999 10.092 5.720 1.00 87.88 136 LEU A C 1
ATOM 1092 O O . LEU A 1 136 ? -4.115 9.986 5.214 1.00 87.88 136 LEU A O 1
ATOM 1096 N N . VAL A 1 137 ? -2.650 9.433 6.829 1.00 90.69 137 VAL A N 1
ATOM 1097 C CA . VAL A 1 137 ? -3.551 8.527 7.557 1.00 90.69 137 VAL A CA 1
ATOM 1098 C C . VAL A 1 137 ? -4.794 9.279 8.028 1.00 90.69 137 VAL A C 1
ATOM 1100 O O . VAL A 1 137 ? -5.905 8.795 7.833 1.00 90.69 137 VAL A O 1
ATOM 1103 N N . LYS A 1 138 ? -4.633 10.499 8.562 1.00 91.75 138 LYS A N 1
ATOM 1104 C CA . LYS A 1 138 ? -5.759 11.361 8.951 1.00 91.75 138 LYS A CA 1
ATOM 1105 C C . LYS A 1 138 ? -6.714 11.614 7.781 1.00 91.75 138 LYS A C 1
ATOM 1107 O O . LYS A 1 138 ? -7.924 11.518 7.958 1.00 91.75 138 LYS A O 1
ATOM 1112 N N . ARG A 1 139 ? -6.193 11.933 6.591 1.00 90.62 139 ARG A N 1
ATOM 1113 C CA . ARG A 1 139 ? -7.035 12.174 5.406 1.00 90.62 139 ARG A CA 1
ATOM 1114 C C . ARG A 1 139 ? -7.767 10.918 4.947 1.00 90.62 139 ARG A C 1
ATOM 1116 O O . ARG A 1 139 ? -8.946 11.009 4.618 1.00 90.62 139 ARG A O 1
ATOM 1123 N N . LEU A 1 140 ? -7.110 9.758 4.968 1.00 92.31 140 LEU A N 1
ATOM 1124 C CA . LEU A 1 140 ? -7.765 8.495 4.621 1.00 92.31 140 LEU A CA 1
ATOM 1125 C C . LEU A 1 140 ? -8.829 8.078 5.643 1.00 92.31 140 LEU A C 1
ATOM 1127 O O . LEU A 1 140 ? -9.889 7.611 5.235 1.00 92.31 140 LEU A O 1
ATOM 1131 N N . LEU A 1 141 ? -8.580 8.272 6.941 1.00 93.62 141 LEU A N 1
ATOM 1132 C CA . LEU A 1 141 ? -9.578 8.042 7.991 1.00 93.62 141 LEU A CA 1
ATOM 1133 C C . LEU A 1 141 ? -10.795 8.946 7.812 1.00 93.62 141 LEU A C 1
ATOM 1135 O O . LEU A 1 141 ? -11.917 8.464 7.877 1.00 93.62 141 LEU A O 1
ATOM 1139 N N . ALA A 1 142 ? -10.583 10.225 7.494 1.00 92.56 142 ALA A N 1
ATOM 1140 C CA . ALA A 1 142 ? -11.672 11.163 7.236 1.00 92.56 142 ALA A CA 1
ATOM 1141 C C . ALA A 1 142 ? -12.503 10.808 5.986 1.00 92.56 142 ALA A C 1
ATOM 1143 O O . ALA A 1 142 ? -13.639 11.258 5.857 1.00 92.56 142 ALA A O 1
ATOM 1144 N N . CYS A 1 143 ? -11.949 10.020 5.058 1.00 92.94 143 CYS A N 1
ATOM 1145 C CA . CYS A 1 143 ? -12.686 9.497 3.907 1.00 92.94 143 CYS A CA 1
ATOM 1146 C C . CYS A 1 143 ? -13.390 8.163 4.206 1.00 92.94 143 CYS A C 1
ATOM 1148 O O . CYS A 1 143 ? -14.206 7.726 3.397 1.00 92.94 143 CYS A O 1
ATOM 1150 N N . ASN A 1 144 ? -13.070 7.500 5.319 1.00 95.50 144 ASN A N 1
ATOM 1151 C CA . ASN A 1 144 ? -13.582 6.179 5.651 1.00 95.50 144 ASN A CA 1
ATOM 1152 C C . ASN A 1 144 ? -15.005 6.276 6.241 1.00 95.50 144 ASN A C 1
ATOM 1154 O O . ASN A 1 144 ? -15.160 6.838 7.322 1.00 95.50 144 ASN A O 1
ATOM 1158 N N . PRO A 1 145 ? -16.041 5.715 5.585 1.00 95.81 145 PRO A N 1
ATOM 1159 C CA . PRO A 1 145 ? -17.421 5.776 6.063 1.00 95.81 145 PRO A CA 1
ATOM 1160 C C . PRO A 1 145 ? -17.657 4.963 7.341 1.00 95.81 145 PRO A C 1
ATOM 1162 O O . PRO A 1 145 ? -18.672 5.158 8.002 1.00 95.81 145 PRO A O 1
ATOM 1165 N N . ASP A 1 146 ? -16.740 4.062 7.698 1.00 97.62 146 ASP A N 1
ATOM 1166 C CA . ASP A 1 146 ? -16.825 3.286 8.928 1.00 97.62 146 ASP A CA 1
ATOM 1167 C C . ASP A 1 146 ? -16.323 4.074 10.149 1.00 97.62 146 ASP A C 1
ATOM 1169 O O . ASP A 1 146 ? -16.519 3.623 11.276 1.00 97.62 146 ASP A O 1
ATOM 1173 N N . ILE A 1 147 ? -15.717 5.252 9.966 1.00 97.56 147 ILE A N 1
ATOM 1174 C CA . ILE A 1 147 ? -15.219 6.129 11.034 1.00 97.56 147 ILE A CA 1
ATOM 1175 C C . ILE A 1 147 ? -16.080 7.397 11.093 1.00 97.56 147 ILE A C 1
ATOM 1177 O O . ILE A 1 147 ? -16.162 8.145 10.125 1.00 97.56 147 ILE A O 1
ATOM 1181 N N . ASP A 1 148 ? -16.697 7.665 12.245 1.00 97.75 148 ASP A N 1
ATOM 1182 C CA . ASP A 1 148 ? -17.590 8.820 12.426 1.00 97.75 148 ASP A CA 1
ATOM 1183 C C . ASP A 1 148 ? -16.816 10.128 12.601 1.00 97.75 148 ASP A C 1
ATOM 1185 O O . ASP A 1 148 ? -17.269 11.200 12.204 1.00 97.75 148 ASP A O 1
ATOM 1189 N N . GLU A 1 149 ? -15.652 10.052 13.244 1.00 96.62 149 GLU A N 1
ATOM 1190 C CA . GLU A 1 149 ? -14.875 11.221 13.631 1.00 96.62 149 GLU A CA 1
ATOM 1191 C C . GLU A 1 149 ? -13.377 10.927 13.536 1.00 96.62 149 GLU A C 1
ATOM 1193 O O . GLU A 1 149 ? -12.909 9.862 13.935 1.00 96.62 149 GLU A O 1
ATOM 1198 N N . THR A 1 150 ? -12.601 11.881 13.016 1.00 95.94 150 THR A N 1
ATOM 1199 C CA . THR A 1 150 ? -11.139 11.779 12.955 1.00 95.94 150 THR A CA 1
ATOM 1200 C C . THR A 1 150 ? -10.492 12.932 13.709 1.00 95.94 150 THR A C 1
ATOM 1202 O O . THR A 1 150 ? -10.665 14.099 13.358 1.00 95.94 150 THR A O 1
ATOM 1205 N N . LEU A 1 151 ? -9.685 12.597 14.710 1.00 94.94 151 LEU A N 1
ATOM 1206 C CA . LEU A 1 151 ? -9.023 13.531 15.610 1.00 94.94 151 LEU A CA 1
ATOM 1207 C C . LEU A 1 151 ? -7.504 13.364 15.565 1.00 94.94 151 LEU A C 1
ATOM 1209 O O . LEU A 1 151 ? -6.963 12.344 15.136 1.00 94.94 151 LEU A O 1
ATOM 1213 N N . THR A 1 152 ? -6.802 14.397 16.019 1.00 92.00 152 THR A N 1
ATOM 1214 C CA . THR A 1 152 ? -5.348 14.369 16.194 1.00 92.00 152 THR A CA 1
ATOM 1215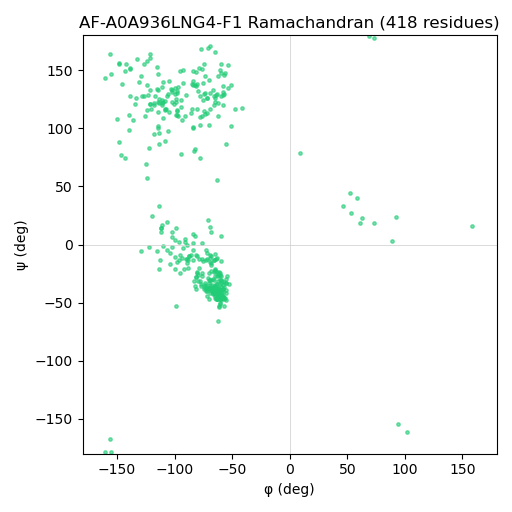 C C . THR A 1 152 ? -4.978 14.513 17.653 1.00 92.00 152 THR A C 1
ATOM 1217 O O . THR A 1 152 ? -5.706 15.133 18.423 1.00 92.00 152 THR A O 1
ATOM 1220 N N . PHE A 1 153 ? -3.825 13.972 18.013 1.00 90.06 153 PHE A N 1
ATOM 1221 C CA . PHE A 1 153 ? -3.208 14.164 19.318 1.00 90.06 153 PHE A CA 1
ATOM 1222 C C . PHE A 1 153 ? -1.692 14.278 19.134 1.00 90.06 153 PHE A C 1
ATOM 1224 O O . PHE A 1 153 ? -1.160 13.772 18.145 1.00 90.06 153 PHE A O 1
ATOM 1231 N N . ALA A 1 154 ? -0.986 14.924 20.059 1.00 84.56 154 ALA A N 1
ATOM 1232 C CA . ALA A 1 154 ? 0.430 15.231 19.878 1.00 84.56 154 ALA A CA 1
ATOM 1233 C C . ALA A 1 154 ? 1.276 13.957 19.718 1.00 84.56 154 ALA A C 1
ATOM 1235 O O . ALA A 1 154 ? 1.997 13.785 18.736 1.00 84.56 154 ALA A O 1
ATOM 1236 N N . GLY A 1 155 ? 1.151 13.033 20.672 1.00 78.94 155 GLY A N 1
ATOM 1237 C CA . GLY A 1 155 ? 2.004 11.847 20.752 1.00 78.94 155 GLY A CA 1
ATOM 1238 C C . GLY A 1 155 ? 3.458 12.171 21.122 1.00 78.94 155 GLY A C 1
ATOM 1239 O O . GLY A 1 155 ? 3.833 13.326 21.332 1.00 78.94 155 GLY A O 1
ATOM 1240 N N . SER A 1 156 ? 4.291 11.131 21.228 1.00 76.81 156 SER A N 1
ATOM 1241 C CA . SER A 1 156 ? 5.719 11.278 21.545 1.00 76.81 156 SER A CA 1
ATOM 1242 C C . SER A 1 156 ? 6.554 11.431 20.267 1.00 76.81 156 SER A C 1
ATOM 1244 O O . SER A 1 156 ? 6.466 10.552 19.408 1.00 76.81 156 SER A O 1
ATOM 1246 N N . PRO A 1 157 ? 7.423 12.457 20.152 1.00 72.81 157 PRO A N 1
ATOM 1247 C CA . PRO A 1 157 ? 8.349 12.589 19.022 1.00 72.81 157 PRO A CA 1
ATOM 1248 C C . PRO A 1 157 ? 9.452 11.515 19.022 1.00 72.81 157 PRO A C 1
ATOM 1250 O O . PRO A 1 157 ? 10.119 11.316 18.017 1.00 72.81 157 PRO A O 1
ATOM 1253 N N . ASN A 1 158 ? 9.640 10.814 20.146 1.00 71.56 158 ASN A N 1
ATOM 1254 C CA . ASN A 1 158 ? 10.662 9.776 20.316 1.00 71.56 158 ASN A CA 1
ATOM 1255 C C . ASN A 1 158 ? 10.084 8.354 20.211 1.00 71.56 158 ASN A C 1
ATOM 1257 O O . ASN A 1 158 ? 10.744 7.392 20.609 1.00 71.56 158 ASN A O 1
ATOM 1261 N N . ALA A 1 159 ? 8.831 8.206 19.769 1.00 67.12 159 ALA A N 1
ATOM 1262 C CA . ALA A 1 159 ? 8.251 6.888 19.554 1.00 67.12 159 ALA A CA 1
ATOM 1263 C C . ALA A 1 159 ? 8.999 6.195 18.407 1.00 67.12 159 ALA A C 1
ATOM 1265 O O . ALA A 1 159 ? 9.043 6.695 17.290 1.00 67.12 159 ALA A O 1
ATOM 1266 N N . THR A 1 160 ? 9.603 5.044 18.694 1.00 61.72 160 THR A N 1
ATOM 1267 C CA . THR A 1 160 ? 10.344 4.249 17.698 1.00 61.72 160 THR A CA 1
ATOM 1268 C C . THR A 1 160 ? 9.554 3.031 17.240 1.00 61.72 160 THR A C 1
ATOM 1270 O O . THR A 1 160 ? 9.878 2.429 16.221 1.00 61.72 160 THR A O 1
ATOM 1273 N N . ASN A 1 161 ? 8.525 2.642 17.993 1.00 61.88 161 ASN A N 1
ATOM 1274 C CA . ASN A 1 161 ? 7.554 1.621 17.630 1.00 61.88 161 ASN A CA 1
ATOM 1275 C C . ASN A 1 161 ? 6.287 1.779 18.486 1.00 61.88 161 ASN A C 1
ATOM 1277 O O . ASN A 1 161 ? 6.176 2.659 19.338 1.00 61.88 161 ASN A O 1
ATOM 1281 N N . TRP A 1 162 ? 5.316 0.894 18.290 1.00 62.22 162 TRP A N 1
ATOM 1282 C CA . TRP A 1 162 ? 4.072 0.934 19.051 1.00 62.22 162 TRP A CA 1
ATOM 1283 C C . TRP A 1 162 ? 4.245 0.659 20.558 1.00 62.22 162 TRP A C 1
ATOM 1285 O O . TRP A 1 162 ? 3.400 1.068 21.351 1.00 62.22 162 TRP A O 1
ATOM 1295 N N . LYS A 1 163 ? 5.330 -0.007 20.985 1.00 63.69 163 LYS A N 1
ATOM 1296 C CA . LYS A 1 163 ? 5.556 -0.402 22.389 1.00 63.69 163 LYS A CA 1
ATOM 1297 C C . LYS A 1 163 ? 5.984 0.763 23.281 1.00 63.69 163 LYS A C 1
ATOM 1299 O O . LYS A 1 163 ? 5.789 0.690 24.489 1.00 63.69 163 LYS A O 1
ATOM 1304 N N . ASN A 1 164 ? 6.577 1.816 22.717 1.00 66.44 164 ASN A N 1
ATOM 1305 C CA . ASN A 1 164 ? 6.976 3.023 23.454 1.00 66.44 164 ASN A CA 1
ATOM 1306 C C . ASN A 1 164 ? 6.134 4.253 23.094 1.00 66.44 164 ASN A C 1
ATOM 1308 O O . ASN A 1 164 ? 6.523 5.386 23.387 1.00 66.44 164 ASN A O 1
ATOM 1312 N N . TYR A 1 165 ? 4.981 4.031 22.468 1.00 73.56 165 TYR A N 1
ATOM 1313 C CA . TYR A 1 165 ? 4.124 5.101 22.009 1.00 73.56 165 TYR A CA 1
ATOM 1314 C C . TYR A 1 165 ? 3.278 5.691 23.156 1.00 73.56 165 TYR A C 1
ATOM 1316 O O . TYR A 1 165 ? 2.622 4.967 23.905 1.00 73.56 165 TYR A O 1
ATOM 1324 N N . ASP A 1 166 ? 3.246 7.024 23.269 1.00 78.38 166 ASP A N 1
ATOM 1325 C CA . ASP A 1 166 ? 2.455 7.748 24.273 1.00 78.38 166 ASP A CA 1
ATOM 1326 C C . ASP A 1 166 ? 1.130 8.271 23.701 1.00 78.38 166 ASP A C 1
ATOM 1328 O O . ASP A 1 166 ? 1.110 9.202 22.899 1.00 78.38 166 ASP A O 1
ATOM 1332 N N . TYR A 1 167 ? 0.016 7.698 24.156 1.00 83.94 167 TYR A N 1
ATOM 1333 C CA . TYR A 1 167 ? -1.347 8.141 23.839 1.00 83.94 167 TYR A CA 1
ATOM 1334 C C . TYR A 1 167 ? -2.147 8.551 25.079 1.00 83.94 167 TYR A C 1
ATOM 1336 O O . TYR A 1 167 ? -3.378 8.552 25.071 1.00 83.94 167 TYR A O 1
ATOM 1344 N N . ARG A 1 168 ? -1.461 8.949 26.160 1.00 84.88 168 ARG A N 1
ATOM 1345 C CA . ARG A 1 168 ? -2.112 9.441 27.388 1.00 84.88 168 ARG A CA 1
ATOM 1346 C C . ARG A 1 168 ? -2.981 10.673 27.149 1.00 84.88 168 ARG A C 1
ATOM 1348 O O . ARG A 1 168 ? -3.918 10.907 27.905 1.00 84.88 168 ARG A O 1
ATOM 1355 N N . GLU A 1 169 ? -2.667 11.464 26.127 1.00 87.25 169 GLU A N 1
ATOM 1356 C CA . GLU A 1 169 ? -3.498 12.588 25.690 1.00 87.25 169 GLU A CA 1
ATOM 1357 C C . GLU A 1 169 ? -4.875 12.121 25.208 1.00 87.25 169 GLU A C 1
ATOM 1359 O O . GLU A 1 169 ? -5.874 12.657 25.669 1.00 87.25 169 GLU A O 1
ATOM 1364 N N . VAL A 1 170 ? -4.940 11.059 24.397 1.00 89.81 170 VAL A N 1
ATOM 1365 C CA . VAL A 1 170 ? -6.211 10.471 23.940 1.00 89.81 170 VAL A CA 1
ATOM 1366 C C . VAL A 1 170 ? -7.035 9.980 25.128 1.00 89.81 170 VAL A C 1
ATOM 1368 O O . VAL A 1 170 ? -8.216 10.287 25.230 1.00 89.81 170 VAL A O 1
ATOM 1371 N N . ILE A 1 171 ? -6.393 9.290 26.080 1.00 87.62 171 ILE A N 1
ATOM 1372 C CA . ILE A 1 171 ? -7.057 8.847 27.316 1.00 87.62 171 ILE A CA 1
ATOM 1373 C C . ILE A 1 171 ? -7.642 10.045 28.072 1.00 87.62 171 ILE A C 1
ATOM 1375 O O . ILE A 1 171 ? -8.741 9.946 28.598 1.00 87.62 171 ILE A O 1
ATOM 1379 N N . ARG A 1 172 ? -6.926 11.173 28.136 1.00 87.38 172 ARG A N 1
ATOM 1380 C CA . ARG A 1 172 ? -7.402 12.390 28.805 1.00 87.38 172 ARG A CA 1
ATOM 1381 C C . ARG A 1 172 ? -8.559 13.048 28.056 1.00 87.38 172 ARG A C 1
ATOM 1383 O O . ARG A 1 172 ? -9.504 13.466 28.706 1.00 87.38 172 ARG A O 1
ATOM 1390 N N . HIS A 1 173 ? -8.497 13.118 26.727 1.00 87.81 173 HIS A N 1
ATOM 1391 C CA . HIS A 1 173 ? -9.587 13.652 25.904 1.00 87.81 173 HIS A CA 1
ATOM 1392 C C . HIS A 1 173 ? -10.879 12.857 26.102 1.00 87.81 173 HIS A C 1
ATOM 1394 O O . HIS A 1 173 ? -11.953 13.433 26.195 1.00 87.81 173 HIS A O 1
ATOM 1400 N N . GLU A 1 174 ? -10.768 11.538 26.233 1.00 88.62 174 GLU A N 1
ATOM 1401 C CA . GLU A 1 174 ? -11.924 10.655 26.375 1.00 88.62 174 GLU A CA 1
ATOM 1402 C C . GLU A 1 174 ? -12.357 10.433 27.836 1.00 88.62 174 GLU A C 1
ATOM 1404 O O . GLU A 1 174 ? -13.348 9.753 28.077 1.00 88.62 174 GLU A O 1
ATOM 1409 N N . GLN A 1 175 ? -11.681 11.030 28.831 1.00 81.44 175 GLN A N 1
ATOM 1410 C CA . GLN A 1 175 ? -12.101 10.946 30.244 1.00 81.44 175 GLN A CA 1
ATOM 1411 C C . GLN A 1 175 ? -13.471 11.581 30.500 1.00 81.44 175 GLN A C 1
ATOM 1413 O O . GLN A 1 175 ? -14.160 11.184 31.440 1.00 81.44 175 GLN A O 1
ATOM 1418 N N . GLU A 1 176 ? -13.857 12.556 29.679 1.00 79.44 176 GLU A N 1
ATOM 1419 C CA . GLU A 1 176 ? -15.152 13.235 29.761 1.00 79.44 176 GLU A CA 1
ATOM 1420 C C . GLU A 1 176 ? -16.287 12.405 29.135 1.00 79.44 176 GLU A C 1
ATOM 1422 O O . GLU A 1 176 ? -17.459 12.677 29.388 1.00 79.44 176 GLU A O 1
ATOM 1427 N N . ASN A 1 177 ? -15.947 11.341 28.398 1.00 83.56 177 ASN A N 1
ATOM 1428 C CA . ASN A 1 177 ? -16.881 10.395 27.801 1.00 83.56 177 ASN A CA 1
ATOM 1429 C C . ASN A 1 177 ? -16.802 9.055 28.562 1.00 83.56 177 ASN A C 1
ATOM 1431 O O . ASN A 1 177 ? -16.035 8.167 28.191 1.00 83.56 177 ASN A O 1
ATOM 1435 N N . PRO A 1 178 ? -17.594 8.848 29.634 1.00 79.06 178 PRO A N 1
ATOM 1436 C CA . PRO A 1 178 ? -17.454 7.692 30.532 1.00 79.06 178 PRO A CA 1
ATOM 1437 C C . PRO A 1 178 ? -17.755 6.333 29.878 1.00 79.06 178 PRO A C 1
ATOM 1439 O O . PRO A 1 178 ? -17.543 5.294 30.502 1.00 79.06 178 PRO A O 1
ATOM 1442 N N . ARG A 1 179 ? -18.265 6.340 28.642 1.00 86.88 179 ARG A N 1
ATOM 1443 C CA . ARG A 1 179 ? -18.587 5.167 27.821 1.00 86.88 179 ARG A CA 1
ATOM 1444 C C . ARG A 1 179 ? -17.669 5.032 26.597 1.00 86.88 179 ARG A C 1
ATOM 1446 O O . ARG A 1 179 ? -17.949 4.239 25.697 1.00 86.88 179 ARG A O 1
ATOM 1453 N N . SER A 1 180 ? -16.562 5.777 26.580 1.00 90.25 180 SER A N 1
ATOM 1454 C CA . SER A 1 180 ? -15.488 5.621 25.604 1.00 90.25 180 SER A CA 1
ATOM 1455 C C . SER A 1 180 ? -14.511 4.523 26.012 1.00 90.25 180 SER A C 1
ATOM 1457 O O . SER A 1 180 ? -14.094 4.428 27.168 1.00 90.25 180 SER A O 1
ATOM 1459 N N . ILE A 1 181 ? -14.058 3.743 25.033 1.00 89.31 181 ILE A N 1
ATOM 1460 C CA . ILE A 1 181 ? -12.882 2.880 25.162 1.00 89.31 181 ILE A CA 1
ATOM 1461 C C . ILE A 1 181 ? -11.799 3.327 24.183 1.00 89.31 181 ILE A C 1
ATOM 1463 O O . ILE A 1 181 ? -12.037 3.463 22.987 1.00 89.31 181 ILE A O 1
ATOM 1467 N N . VAL A 1 182 ? -10.586 3.537 24.690 1.00 89.75 182 VAL A N 1
ATOM 1468 C CA . VAL A 1 182 ? -9.418 3.878 23.870 1.00 89.75 182 VAL A CA 1
ATOM 1469 C C . VAL A 1 182 ? -8.663 2.599 23.535 1.00 89.75 182 VAL A C 1
ATOM 1471 O O . VAL A 1 182 ? -8.177 1.916 24.439 1.00 89.75 182 VAL A O 1
ATOM 1474 N N . VAL A 1 183 ? -8.560 2.280 22.245 1.00 89.25 183 VAL A N 1
ATOM 1475 C CA . VAL A 1 183 ? -7.948 1.041 21.761 1.00 89.25 183 VAL A CA 1
ATOM 1476 C C . VAL A 1 183 ? -6.813 1.315 20.767 1.00 89.25 183 VAL A C 1
ATOM 1478 O O . VAL A 1 183 ? -7.038 1.865 19.688 1.00 89.25 183 VAL A O 1
ATOM 1481 N N . PRO A 1 184 ? -5.564 0.950 21.099 1.00 87.25 184 PRO A N 1
ATOM 1482 C CA . PRO A 1 184 ? -4.454 1.025 20.162 1.00 87.25 184 PRO A CA 1
ATOM 1483 C C . PRO A 1 184 ? -4.636 0.022 19.006 1.00 87.25 184 PRO A C 1
ATOM 1485 O O . PRO A 1 184 ? -4.917 -1.152 19.248 1.00 87.25 184 PRO A O 1
ATOM 1488 N N . VAL A 1 185 ? -4.436 0.451 17.754 1.00 88.25 185 VAL A N 1
ATOM 1489 C CA . VAL A 1 185 ? -4.442 -0.450 16.585 1.00 88.25 185 VAL A CA 1
ATOM 1490 C C . VAL A 1 185 ? -3.059 -1.080 16.442 1.00 88.25 185 VAL A C 1
ATOM 1492 O O . VAL A 1 185 ? -2.118 -0.439 15.976 1.00 88.25 185 VAL A O 1
ATOM 1495 N N . LEU A 1 186 ? -2.933 -2.330 16.892 1.00 82.50 186 LEU A N 1
ATOM 1496 C CA . LEU A 1 186 ? -1.666 -3.053 17.009 1.00 82.50 186 LEU A CA 1
ATOM 1497 C C . LEU A 1 186 ? -1.725 -4.402 16.298 1.00 82.50 186 LEU A C 1
ATOM 1499 O O . LEU A 1 186 ? -2.785 -5.014 16.176 1.00 82.50 186 LEU A O 1
ATOM 1503 N N . TYR A 1 187 ? -0.556 -4.890 15.902 1.00 82.62 187 TYR A N 1
ATOM 1504 C CA . TYR A 1 187 ? -0.372 -6.230 15.363 1.00 82.62 187 TYR A CA 1
ATOM 1505 C C . TYR A 1 187 ? 1.019 -6.755 15.729 1.00 82.62 187 TYR A C 1
ATOM 1507 O O . TYR A 1 187 ? 1.950 -5.984 15.983 1.00 82.62 187 TYR A O 1
ATOM 1515 N N . GLU A 1 188 ? 1.154 -8.078 15.774 1.00 79.62 188 GLU A N 1
ATOM 1516 C CA . GLU A 1 188 ? 2.460 -8.724 15.887 1.00 79.62 188 GLU A CA 1
ATOM 1517 C C . GLU A 1 188 ? 3.130 -8.798 14.515 1.00 79.62 188 GLU A C 1
ATOM 1519 O O . GLU A 1 188 ? 2.470 -8.855 13.475 1.00 79.62 188 GLU A O 1
ATOM 1524 N N . TYR A 1 189 ? 4.459 -8.721 14.527 1.00 81.19 189 TYR A N 1
ATOM 1525 C CA . TYR A 1 189 ? 5.270 -8.751 13.323 1.00 81.19 189 TYR A CA 1
ATOM 1526 C C . TYR A 1 189 ? 6.516 -9.596 13.557 1.00 81.19 189 TYR A C 1
ATOM 1528 O O . TYR A 1 189 ? 7.485 -9.136 14.162 1.00 81.19 189 TYR A O 1
ATOM 1536 N N . ASP A 1 190 ? 6.464 -10.843 13.104 1.00 83.31 190 ASP A N 1
ATOM 1537 C CA . ASP A 1 190 ? 7.579 -11.782 13.126 1.00 83.31 190 ASP A CA 1
ATOM 1538 C C . ASP A 1 190 ? 7.414 -12.863 12.041 1.00 83.31 190 ASP A C 1
ATOM 1540 O O . ASP A 1 190 ? 6.457 -12.854 11.265 1.00 83.31 190 ASP A O 1
ATOM 1544 N N . ALA A 1 191 ? 8.364 -13.801 11.991 1.00 83.88 191 ALA A N 1
ATOM 1545 C CA . ALA A 1 191 ? 8.383 -14.900 11.025 1.00 83.88 191 ALA A CA 1
ATOM 1546 C C . ALA A 1 191 ? 7.232 -15.909 11.174 1.00 83.88 191 ALA A C 1
ATOM 1548 O O . ALA A 1 191 ? 7.050 -16.758 10.305 1.00 83.88 191 ALA A O 1
ATOM 1549 N N . HIS A 1 192 ? 6.499 -15.874 12.285 1.00 84.06 192 HIS A N 1
ATOM 1550 C CA . HIS A 1 192 ? 5.418 -16.803 12.604 1.00 84.06 192 HIS A CA 1
ATOM 1551 C C . HIS A 1 192 ? 4.033 -16.177 12.408 1.00 84.06 192 HIS A C 1
ATOM 1553 O O . HIS A 1 192 ? 3.026 -16.883 12.480 1.00 84.06 192 HIS A O 1
ATOM 1559 N N . CYS A 1 193 ? 3.969 -14.873 12.140 1.00 85.75 193 CYS A N 1
ATOM 1560 C CA . CYS A 1 193 ? 2.735 -14.175 11.825 1.00 85.75 193 CYS A CA 1
ATOM 1561 C C . CYS A 1 193 ? 2.207 -14.619 10.454 1.00 85.75 193 CYS A C 1
ATOM 1563 O O . CYS A 1 193 ? 2.839 -14.369 9.429 1.00 85.75 193 CYS A O 1
ATOM 1565 N N . GLU A 1 194 ? 1.022 -15.236 10.432 1.00 85.69 194 GLU A N 1
ATOM 1566 C CA . GLU A 1 194 ? 0.375 -15.689 9.189 1.00 85.69 194 GLU A CA 1
ATOM 1567 C C . GLU A 1 194 ? 0.078 -14.517 8.248 1.00 85.69 194 GLU A C 1
ATOM 1569 O O . GLU A 1 194 ? 0.452 -14.536 7.080 1.00 85.69 194 GLU A O 1
ATOM 1574 N N . HIS A 1 195 ? -0.605 -13.489 8.759 1.00 92.44 195 HIS A N 1
ATOM 1575 C CA . HIS A 1 195 ? -0.919 -12.275 8.017 1.00 92.44 195 HIS A CA 1
ATOM 1576 C C . HIS A 1 195 ? -1.253 -11.126 8.969 1.00 92.44 195 HIS A C 1
ATOM 1578 O O . HIS A 1 195 ? -1.936 -11.320 9.978 1.00 92.44 195 HIS A O 1
ATOM 1584 N N . ARG A 1 196 ? -0.848 -9.903 8.624 1.00 91.50 196 ARG A N 1
ATOM 1585 C CA . ARG A 1 196 ? -1.049 -8.714 9.464 1.00 91.50 196 ARG A CA 1
ATOM 1586 C C . ARG A 1 196 ? -2.525 -8.421 9.754 1.00 91.50 196 ARG A C 1
ATOM 1588 O O . ARG A 1 196 ? -2.879 -8.131 10.890 1.00 91.50 196 ARG A O 1
ATOM 1595 N N . VAL A 1 197 ? -3.404 -8.576 8.759 1.00 94.38 197 VAL A N 1
ATOM 1596 C CA . VAL A 1 197 ? -4.871 -8.475 8.951 1.00 94.38 197 VAL A CA 1
ATOM 1597 C C . VAL A 1 197 ? -5.360 -9.486 9.991 1.00 94.38 197 VAL A C 1
ATOM 1599 O O . VAL A 1 197 ? -6.128 -9.121 10.875 1.00 94.38 197 VAL A O 1
ATOM 1602 N N . ALA A 1 198 ? -4.899 -10.740 9.934 1.00 93.12 198 ALA A N 1
ATOM 1603 C CA . ALA A 1 198 ? -5.312 -11.761 10.895 1.00 93.12 198 ALA A CA 1
ATOM 1604 C C . ALA A 1 198 ? -4.867 -11.398 12.321 1.00 93.12 198 ALA A C 1
ATOM 1606 O O . ALA A 1 198 ? -5.638 -11.561 13.264 1.00 93.12 198 ALA A O 1
ATOM 1607 N N . GLU A 1 199 ? -3.668 -10.832 12.486 1.00 91.00 199 GLU A N 1
ATOM 1608 C CA . GLU A 1 199 ? -3.197 -10.336 13.783 1.00 91.00 199 GLU A CA 1
ATOM 1609 C C . GLU A 1 199 ? -4.058 -9.195 14.338 1.00 91.00 199 GLU A C 1
ATOM 1611 O O . GLU A 1 199 ? -4.364 -9.194 15.533 1.00 91.00 199 GLU A O 1
ATOM 1616 N N . ILE A 1 200 ? -4.505 -8.273 13.480 1.00 92.81 200 ILE A N 1
ATOM 1617 C CA . ILE A 1 200 ? -5.420 -7.188 13.863 1.00 92.81 200 ILE A CA 1
ATOM 1618 C C . ILE A 1 200 ? -6.779 -7.762 14.288 1.00 92.81 200 ILE A C 1
ATOM 1620 O O . ILE A 1 200 ? -7.292 -7.409 15.350 1.00 92.81 200 ILE A O 1
ATOM 1624 N N . TYR A 1 201 ? -7.335 -8.704 13.519 1.00 94.12 201 TYR A N 1
ATOM 1625 C CA . TYR A 1 201 ? -8.577 -9.400 13.876 1.00 94.12 201 TYR A CA 1
ATOM 1626 C C . TYR A 1 201 ? -8.459 -10.115 15.227 1.00 94.12 201 TYR A C 1
ATOM 1628 O O . TYR A 1 201 ? -9.333 -9.964 16.081 1.00 94.12 201 TYR A O 1
ATOM 1636 N N . ARG A 1 202 ? -7.346 -10.826 15.467 1.00 91.19 202 ARG A N 1
ATOM 1637 C CA . ARG A 1 202 ? -7.048 -11.433 16.773 1.00 91.19 202 ARG A CA 1
ATOM 1638 C C . ARG A 1 202 ? -7.032 -10.372 17.866 1.00 91.19 202 ARG A C 1
ATOM 1640 O O . ARG A 1 202 ? -7.663 -10.587 18.893 1.00 91.19 202 ARG A O 1
ATOM 1647 N N . GLY A 1 203 ? -6.353 -9.244 17.648 1.00 87.88 203 GLY A N 1
ATOM 1648 C CA . GLY A 1 203 ? -6.262 -8.130 18.599 1.00 87.88 203 GLY A CA 1
ATOM 1649 C C . GLY A 1 203 ? -7.622 -7.583 19.041 1.00 87.88 203 GLY A C 1
ATOM 1650 O O . GLY A 1 203 ? -7.778 -7.236 20.208 1.00 87.88 203 GLY A O 1
ATOM 1651 N N . PHE A 1 204 ? -8.621 -7.598 18.158 1.00 90.56 204 PHE A N 1
ATOM 1652 C CA . PHE A 1 204 ? -9.997 -7.180 18.454 1.00 90.56 204 PHE A CA 1
ATOM 1653 C C . PHE A 1 204 ? -10.960 -8.340 18.754 1.00 90.56 204 PHE A C 1
ATOM 1655 O O . PHE A 1 204 ? -12.174 -8.152 18.745 1.00 90.56 204 PHE A O 1
ATOM 1662 N N . CYS A 1 205 ? -10.440 -9.548 19.009 1.00 91.44 205 CYS A N 1
ATOM 1663 C CA . CYS A 1 205 ? -11.242 -10.752 19.258 1.00 91.44 205 CYS A CA 1
ATOM 1664 C C . CYS A 1 205 ? -12.292 -11.041 18.162 1.00 91.44 205 CYS A C 1
ATOM 1666 O O . CYS A 1 205 ? -13.312 -11.677 18.433 1.00 91.44 205 CYS A O 1
ATOM 1668 N N . LEU A 1 206 ? -12.043 -10.598 16.928 1.00 92.50 206 LEU A N 1
ATOM 1669 C CA . LEU A 1 206 ? -12.920 -10.832 15.785 1.00 92.50 206 LEU A CA 1
ATOM 1670 C C . LEU A 1 206 ? -12.713 -12.255 15.237 1.00 92.50 206 LEU A C 1
ATOM 1672 O O . LEU A 1 206 ? -11.607 -12.801 15.341 1.00 92.50 206 LEU A O 1
ATOM 1676 N N . PRO A 1 207 ? -13.737 -12.874 14.620 1.00 93.56 207 PRO A N 1
ATOM 1677 C CA . PRO A 1 207 ? -13.558 -14.134 13.907 1.00 93.56 207 PRO A CA 1
ATOM 1678 C C . PRO A 1 207 ? -12.514 -13.996 12.803 1.00 93.56 207 PRO A C 1
ATOM 1680 O O . PRO A 1 207 ? -12.596 -13.083 11.987 1.00 93.56 207 PRO A O 1
ATOM 1683 N N . LEU A 1 208 ? -11.535 -14.902 12.775 1.00 93.81 208 LEU A N 1
ATOM 1684 C CA . LEU A 1 208 ? -10.453 -14.825 11.798 1.00 93.81 208 LEU A CA 1
ATOM 1685 C C . LEU A 1 208 ? -10.999 -14.981 10.376 1.00 93.81 208 LEU A C 1
ATOM 1687 O O . LEU A 1 208 ? -11.719 -15.949 10.118 1.00 93.81 208 LEU A O 1
ATOM 1691 N N . PRO A 1 209 ? -10.647 -14.076 9.453 1.00 91.06 209 PRO A N 1
ATOM 1692 C CA . PRO A 1 209 ? -11.155 -14.153 8.100 1.00 91.06 209 PRO A CA 1
ATOM 1693 C C . PRO A 1 209 ? -10.446 -15.265 7.320 1.00 91.06 209 PRO A C 1
ATOM 1695 O O . PRO A 1 209 ? -9.228 -15.429 7.421 1.00 91.06 209 PRO A O 1
ATOM 1698 N N . GLN A 1 210 ? -11.211 -16.017 6.526 1.00 88.25 210 GLN A N 1
ATOM 1699 C CA . GLN A 1 210 ? -10.696 -16.996 5.568 1.00 88.25 210 GLN A CA 1
ATOM 1700 C C . GLN A 1 210 ? -11.513 -16.912 4.263 1.00 88.25 210 GLN A C 1
ATOM 1702 O O . GLN A 1 210 ? -12.687 -17.279 4.288 1.00 88.25 210 GLN A O 1
ATOM 1707 N N . PRO A 1 211 ? -10.931 -16.444 3.138 1.00 89.88 211 PRO A N 1
ATOM 1708 C CA . PRO A 1 211 ? -9.562 -15.935 2.988 1.00 89.88 211 PRO A CA 1
ATOM 1709 C C . PRO A 1 211 ? -9.344 -14.586 3.698 1.00 89.88 211 PRO A C 1
ATOM 1711 O O . PRO A 1 211 ? -10.285 -13.949 4.166 1.00 89.88 211 PRO A O 1
ATOM 1714 N N . VAL A 1 212 ? -8.086 -14.143 3.780 1.00 91.81 212 VAL A N 1
ATOM 1715 C CA . VAL A 1 212 ? -7.757 -12.794 4.264 1.00 91.81 212 VAL A CA 1
ATOM 1716 C C . VAL A 1 212 ? -8.318 -11.747 3.287 1.00 91.81 212 VAL A C 1
ATOM 1718 O O . VAL A 1 212 ? -7.994 -11.821 2.100 1.00 91.81 212 VAL A O 1
ATOM 1721 N N . PRO A 1 213 ? -9.114 -10.762 3.748 1.00 95.12 213 PRO A N 1
ATOM 1722 C CA . PRO A 1 213 ? -9.695 -9.749 2.878 1.00 95.12 213 PRO A CA 1
ATOM 1723 C C . PRO A 1 213 ? -8.644 -8.739 2.416 1.00 95.12 213 PRO A C 1
ATOM 1725 O O . PRO A 1 213 ? -7.757 -8.350 3.183 1.00 95.12 213 PRO A O 1
ATOM 1728 N N . SER A 1 214 ? -8.791 -8.262 1.180 1.00 95.81 214 SER A N 1
ATOM 1729 C CA . SER A 1 214 ? -8.053 -7.097 0.692 1.00 95.81 214 SER A CA 1
ATOM 1730 C C . SER A 1 214 ? -8.378 -5.855 1.534 1.00 95.81 214 SER A C 1
ATOM 1732 O O . SER A 1 214 ? -9.498 -5.731 2.041 1.00 95.81 214 SER A O 1
ATOM 1734 N N . PRO A 1 215 ? -7.441 -4.901 1.666 1.00 96.50 215 PRO A N 1
ATOM 1735 C CA . PRO A 1 215 ? -7.720 -3.623 2.305 1.00 96.50 215 PRO A CA 1
ATOM 1736 C C . PRO A 1 215 ? -8.837 -2.853 1.598 1.00 96.50 215 PRO A C 1
ATOM 1738 O O . PRO A 1 215 ? -9.055 -3.000 0.395 1.00 96.50 215 PRO A O 1
ATOM 1741 N N . LEU A 1 216 ? -9.500 -1.977 2.344 1.00 95.19 216 LEU A N 1
ATOM 1742 C CA . LEU A 1 216 ? -10.510 -1.058 1.840 1.00 95.19 216 LEU A CA 1
ATOM 1743 C C . LEU A 1 216 ? -9.891 0.335 1.719 1.00 95.19 216 LEU A C 1
ATOM 1745 O O . LEU A 1 216 ? -9.383 0.894 2.690 1.00 95.19 216 LEU A O 1
ATOM 1749 N N . ILE A 1 217 ? -9.925 0.908 0.518 1.00 93.38 217 ILE A N 1
ATOM 1750 C CA . ILE A 1 217 ? -9.508 2.293 0.288 1.00 93.38 217 ILE A CA 1
ATOM 1751 C C . ILE A 1 217 ? -10.751 3.120 0.003 1.00 93.38 217 ILE A C 1
ATOM 1753 O O . ILE A 1 217 ? -11.422 2.926 -1.010 1.00 93.38 217 ILE A O 1
ATOM 1757 N N . HIS A 1 218 ? -11.015 4.081 0.881 1.00 89.75 218 HIS A N 1
ATOM 1758 C CA . HIS A 1 218 ? -12.045 5.084 0.665 1.00 89.75 218 HIS A CA 1
ATOM 1759 C C . HIS A 1 218 ? -11.394 6.347 0.122 1.00 89.75 218 HIS A C 1
ATOM 1761 O O . HIS A 1 218 ? -10.541 6.958 0.766 1.00 89.75 218 HIS A O 1
ATOM 1767 N N . LEU A 1 219 ? -11.764 6.686 -1.108 1.00 87.06 219 LEU A N 1
ATOM 1768 C CA . LEU A 1 219 ? -11.193 7.802 -1.841 1.00 87.06 219 LEU A CA 1
ATOM 1769 C C . LEU A 1 219 ? -12.023 9.072 -1.618 1.00 87.06 219 LEU A C 1
ATOM 1771 O O . LEU A 1 219 ? -13.243 8.990 -1.447 1.00 87.06 219 LEU A O 1
ATOM 1775 N N . PRO A 1 220 ? -11.395 10.257 -1.662 1.00 82.38 220 PRO A N 1
ATOM 1776 C CA . PRO A 1 220 ? -12.125 11.516 -1.650 1.00 82.38 220 PRO A CA 1
ATOM 1777 C C . PRO A 1 220 ? -13.078 11.610 -2.851 1.00 82.38 220 PRO A C 1
ATOM 1779 O O . PRO A 1 220 ? -12.788 11.119 -3.940 1.00 82.38 220 PRO A O 1
ATOM 1782 N N . LYS A 1 221 ? -14.216 12.294 -2.664 1.00 81.94 221 LYS A N 1
ATOM 1783 C CA . LYS A 1 221 ? -15.265 12.432 -3.697 1.00 81.94 221 LYS A CA 1
ATOM 1784 C C . LYS A 1 221 ? -14.799 13.159 -4.961 1.00 81.94 221 LYS A C 1
ATOM 1786 O O . LYS A 1 221 ? -15.393 12.978 -6.019 1.00 81.94 221 LYS A O 1
ATOM 1791 N N . SER A 1 222 ? -13.782 14.007 -4.846 1.00 84.56 222 SER A N 1
ATOM 1792 C CA . SER A 1 222 ? -13.262 14.821 -5.942 1.00 84.56 222 SER A CA 1
ATOM 1793 C C . SER A 1 222 ? -11.747 14.709 -6.038 1.00 84.56 222 SER A C 1
ATOM 1795 O O . SER A 1 222 ? -11.043 14.737 -5.021 1.00 84.56 222 SER A O 1
ATOM 1797 N N . ALA A 1 223 ? -11.257 14.640 -7.273 1.00 86.06 223 ALA A N 1
ATOM 1798 C CA . ALA A 1 223 ? -9.835 14.697 -7.554 1.00 86.06 223 ALA A CA 1
ATOM 1799 C C . ALA A 1 223 ? -9.292 16.129 -7.432 1.00 86.06 223 ALA A C 1
ATOM 1801 O O . ALA A 1 223 ? -10.020 17.098 -7.664 1.00 86.06 223 ALA A O 1
ATOM 1802 N N . THR A 1 224 ? -8.015 16.274 -7.077 1.00 84.88 224 THR A N 1
ATOM 1803 C CA . THR A 1 224 ? -7.344 17.583 -7.091 1.00 84.88 224 THR A CA 1
ATOM 1804 C C . THR A 1 224 ? -7.022 18.017 -8.522 1.00 84.88 224 THR A C 1
ATOM 1806 O O . THR A 1 224 ? -6.849 17.182 -9.412 1.00 84.88 224 THR A O 1
ATOM 1809 N N . SER A 1 225 ? -6.891 19.327 -8.760 1.00 90.06 225 SER A N 1
ATOM 1810 C CA . SER A 1 225 ? -6.522 19.849 -10.085 1.00 90.06 225 SER A CA 1
ATOM 1811 C C . SER A 1 225 ? -5.215 19.250 -10.633 1.00 90.06 225 SER A C 1
ATOM 1813 O O . SER A 1 225 ? -5.213 18.874 -11.804 1.00 90.06 225 SER A O 1
ATOM 1815 N N . PRO A 1 226 ? -4.136 19.072 -9.834 1.00 91.81 226 PRO A N 1
ATOM 1816 C CA . PRO A 1 226 ? -2.925 18.397 -10.305 1.00 91.81 226 PRO A CA 1
ATOM 1817 C C . PRO A 1 226 ? -3.159 16.939 -10.726 1.00 91.81 226 PRO A C 1
ATOM 1819 O O . PRO A 1 226 ? -2.656 16.519 -11.764 1.00 91.81 226 PRO A O 1
ATOM 1822 N N . ALA A 1 227 ? -3.970 16.179 -9.981 1.00 91.69 227 ALA A N 1
ATOM 1823 C CA . ALA A 1 227 ? -4.286 14.793 -10.333 1.00 91.69 227 ALA A CA 1
ATOM 1824 C C . ALA A 1 227 ? -5.092 14.703 -11.640 1.00 91.69 227 ALA A C 1
ATOM 1826 O O . ALA A 1 227 ? -4.820 13.847 -12.482 1.00 91.69 227 ALA A O 1
ATOM 1827 N N . LEU A 1 228 ? -6.051 15.614 -11.840 1.00 92.44 228 LEU A N 1
ATOM 1828 C CA . LEU A 1 228 ? -6.824 15.709 -13.081 1.00 92.44 228 LEU A CA 1
ATOM 1829 C C . LEU A 1 228 ? -5.947 16.100 -14.275 1.00 92.44 228 LEU A C 1
ATOM 1831 O O . LEU A 1 228 ? -6.095 15.523 -15.350 1.00 92.44 228 LEU A O 1
ATOM 1835 N N . ALA A 1 229 ? -5.027 17.049 -14.088 1.00 94.81 229 ALA A N 1
ATOM 1836 C CA . ALA A 1 229 ? -4.090 17.465 -15.125 1.00 94.81 229 ALA A CA 1
ATOM 1837 C C . ALA A 1 229 ? -3.159 16.314 -15.528 1.00 94.81 229 ALA A C 1
ATOM 1839 O O . ALA A 1 229 ? -3.032 16.020 -16.714 1.00 94.81 229 ALA A O 1
ATOM 1840 N N . LEU A 1 230 ? -2.588 15.600 -14.553 1.00 95.56 230 LEU A N 1
ATOM 1841 C CA . LEU A 1 230 ? -1.76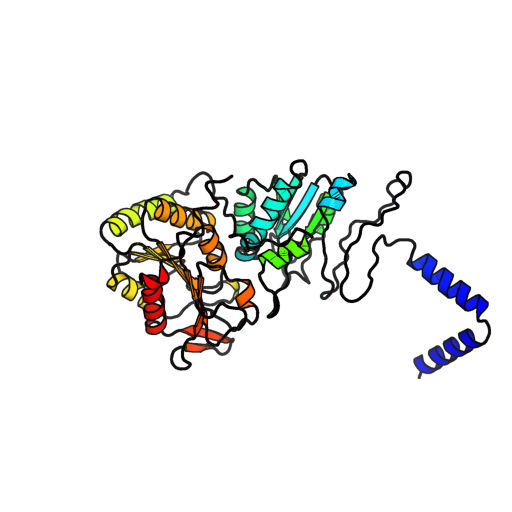7 14.421 -14.821 1.00 95.56 230 LEU A CA 1
ATOM 1842 C C . LEU A 1 230 ? -2.562 13.337 -15.562 1.00 95.56 230 LEU A C 1
ATOM 1844 O O . LEU A 1 230 ? -2.079 12.777 -16.543 1.00 95.56 230 LEU A O 1
ATOM 1848 N N . MET A 1 231 ? -3.807 13.074 -15.152 1.00 94.00 231 MET A N 1
ATOM 1849 C CA . MET A 1 231 ? -4.682 12.128 -15.850 1.00 94.00 231 MET A CA 1
ATOM 1850 C C . MET A 1 231 ? -4.945 12.545 -17.305 1.00 94.00 231 MET A C 1
ATOM 1852 O O . MET A 1 231 ? -4.955 11.692 -18.193 1.00 94.00 231 MET A O 1
ATOM 1856 N N . ALA A 1 232 ? -5.155 13.839 -17.556 1.00 94.94 232 ALA A N 1
ATOM 1857 C CA . ALA A 1 232 ? -5.356 14.372 -18.899 1.00 94.94 232 ALA A CA 1
ATOM 1858 C C . ALA A 1 232 ? -4.106 14.213 -19.778 1.00 94.94 232 ALA A C 1
ATOM 1860 O O . ALA A 1 232 ? -4.249 13.902 -20.955 1.00 94.94 232 ALA A O 1
ATOM 1861 N N . SER A 1 233 ? -2.905 14.351 -19.210 1.00 94.88 233 SER A N 1
ATOM 1862 C CA . SER A 1 233 ? -1.640 14.139 -19.928 1.00 94.88 233 SER A CA 1
ATOM 1863 C C . SER A 1 233 ? -1.335 12.660 -20.188 1.00 94.88 233 SER A C 1
ATOM 1865 O O . SER A 1 233 ? -0.824 12.314 -21.250 1.00 94.88 233 SER A O 1
ATOM 1867 N N . LEU A 1 234 ? -1.683 11.773 -19.250 1.00 95.19 234 LEU A N 1
ATOM 1868 C CA . LEU A 1 234 ? -1.471 10.328 -19.388 1.00 95.19 234 LEU A CA 1
ATOM 1869 C C . LEU A 1 234 ? -2.366 9.704 -20.466 1.00 95.19 234 LEU A C 1
ATOM 1871 O O . LEU A 1 234 ? -1.942 8.789 -21.167 1.00 95.19 234 LEU A O 1
ATOM 1875 N N . ARG A 1 235 ? -3.614 10.170 -20.594 1.00 93.69 235 ARG A N 1
ATOM 1876 C CA . ARG A 1 235 ? -4.626 9.552 -21.467 1.00 93.69 235 ARG A CA 1
ATOM 1877 C C . ARG A 1 235 ? -4.206 9.443 -22.941 1.00 93.69 235 ARG A C 1
ATOM 1879 O O . ARG A 1 235 ? -4.226 8.320 -23.436 1.00 93.69 235 ARG A O 1
ATOM 1886 N N . PRO A 1 236 ? -3.770 10.518 -23.626 1.00 94.19 236 PRO A N 1
ATOM 1887 C CA . PRO A 1 236 ? -3.330 10.424 -25.018 1.00 94.19 236 PRO A CA 1
ATOM 1888 C C . PRO A 1 236 ? -2.182 9.429 -25.214 1.00 94.19 236 PRO A C 1
ATOM 1890 O O . PRO A 1 236 ? -2.178 8.672 -26.179 1.00 94.19 236 PRO A O 1
ATOM 1893 N N . GLN A 1 237 ? -1.235 9.377 -24.271 1.00 95.00 237 GLN A N 1
ATOM 1894 C CA . GLN A 1 237 ? -0.124 8.425 -24.329 1.00 95.00 237 GLN A CA 1
ATOM 1895 C C . GLN A 1 237 ? -0.621 6.982 -24.166 1.00 95.00 237 GLN A C 1
ATOM 1897 O O . GLN A 1 237 ? -0.216 6.089 -24.905 1.00 95.00 237 GLN A O 1
ATOM 1902 N N . LEU A 1 238 ? -1.548 6.738 -23.237 1.00 93.94 238 LEU A N 1
ATOM 1903 C CA . LEU A 1 238 ? -2.125 5.409 -23.016 1.00 93.94 238 LEU A CA 1
ATOM 1904 C C . LEU A 1 238 ? -2.984 4.920 -24.193 1.00 93.94 238 LEU A C 1
ATOM 1906 O O . LEU A 1 238 ? -3.057 3.716 -24.424 1.00 93.94 238 LEU A O 1
ATOM 1910 N N . GLU A 1 239 ? -3.610 5.826 -24.945 1.00 91.50 239 GLU A N 1
ATOM 1911 C CA . GLU A 1 239 ? -4.347 5.497 -26.173 1.00 91.50 239 GLU A CA 1
ATOM 1912 C C . GLU A 1 239 ? -3.409 5.083 -27.321 1.00 91.50 239 GLU A C 1
ATOM 1914 O O . GLU A 1 239 ? -3.758 4.214 -28.121 1.00 91.50 239 GLU A O 1
ATOM 1919 N N . LEU A 1 240 ? -2.204 5.661 -27.382 1.00 88.94 240 LEU A N 1
ATOM 1920 C CA . LEU A 1 240 ? -1.180 5.326 -28.379 1.00 88.94 240 LEU A CA 1
ATOM 1921 C C . LEU A 1 240 ? -0.379 4.064 -28.020 1.00 88.94 240 LEU A C 1
ATOM 1923 O O . LEU A 1 240 ? 0.117 3.366 -28.909 1.00 88.94 240 LEU A O 1
ATOM 1927 N N . HIS A 1 241 ? -0.239 3.754 -26.729 1.00 79.50 241 HIS A N 1
ATOM 1928 C CA . HIS A 1 241 ? 0.650 2.700 -26.242 1.00 79.50 241 HIS A CA 1
ATOM 1929 C C . HIS A 1 241 ? -0.106 1.488 -25.692 1.00 79.50 241 HIS A C 1
ATOM 1931 O O . HIS A 1 241 ? -0.671 1.479 -24.600 1.00 79.50 241 HIS A O 1
ATOM 1937 N N . ALA A 1 242 ? -0.040 0.399 -26.457 1.00 70.19 242 ALA A N 1
ATOM 1938 C CA . ALA A 1 242 ? -0.926 -0.751 -26.305 1.00 70.19 242 ALA A CA 1
ATOM 1939 C C . ALA A 1 242 ? -0.751 -1.581 -25.018 1.00 70.19 242 ALA A C 1
ATOM 1941 O O . ALA A 1 242 ? -1.640 -2.370 -24.694 1.00 70.19 242 ALA A O 1
ATOM 1942 N N . LYS A 1 243 ? 0.373 -1.481 -24.288 1.00 90.94 243 LYS A N 1
ATOM 1943 C CA . LYS A 1 243 ? 0.597 -2.343 -23.107 1.00 90.94 243 LYS A CA 1
ATOM 1944 C C . LYS A 1 243 ? 0.073 -1.767 -21.788 1.00 90.94 243 LYS A C 1
ATOM 1946 O O . LYS A 1 243 ? -0.051 -2.531 -20.820 1.00 90.94 243 LYS A O 1
ATOM 1951 N N . GLY A 1 244 ? -0.287 -0.482 -21.770 1.00 94.56 244 GLY A N 1
ATOM 1952 C CA . GLY A 1 244 ? -0.856 0.221 -20.619 1.00 94.56 244 GLY A CA 1
ATOM 1953 C C . GLY A 1 244 ? 0.175 0.964 -19.763 1.00 94.56 244 GLY A C 1
ATOM 1954 O O . GLY A 1 244 ? 1.236 1.358 -20.246 1.00 94.56 244 GLY A O 1
ATOM 1955 N N . LEU A 1 245 ? -0.160 1.160 -18.485 1.00 97.25 245 LEU A N 1
ATOM 1956 C CA . LEU A 1 245 ? 0.633 1.909 -17.510 1.00 97.25 245 LEU A CA 1
ATOM 1957 C C . LEU A 1 245 ? 1.490 0.975 -16.642 1.00 97.25 245 LEU A C 1
ATOM 1959 O O . LEU A 1 245 ? 0.970 0.026 -16.045 1.00 97.25 245 LEU A O 1
ATOM 1963 N N . ALA A 1 246 ? 2.772 1.304 -16.492 1.00 97.62 246 ALA A N 1
ATOM 1964 C CA . ALA A 1 246 ? 3.626 0.808 -15.418 1.00 97.62 246 ALA A CA 1
ATOM 1965 C C . ALA A 1 246 ? 3.838 1.919 -14.378 1.00 97.62 246 ALA A C 1
ATOM 1967 O O . ALA A 1 246 ? 4.446 2.948 -14.664 1.00 97.62 246 ALA A O 1
ATOM 1968 N N . PHE A 1 247 ? 3.314 1.721 -13.171 1.00 98.25 247 PHE A N 1
ATOM 1969 C CA . PHE A 1 247 ? 3.516 2.627 -12.046 1.00 98.25 247 PHE A CA 1
ATOM 1970 C C . PHE A 1 247 ? 4.695 2.156 -11.193 1.00 98.25 247 PHE A C 1
ATOM 1972 O O . PHE A 1 247 ? 4.693 1.017 -10.725 1.00 98.25 247 PHE A O 1
ATOM 1979 N N . LEU A 1 248 ? 5.680 3.023 -10.975 1.00 98.25 248 LEU A N 1
ATOM 1980 C CA . LEU A 1 248 ? 6.913 2.718 -10.259 1.00 98.25 248 LEU A CA 1
ATOM 1981 C C . LEU A 1 248 ? 6.944 3.454 -8.919 1.00 98.25 248 LEU A C 1
ATOM 1983 O O . LEU A 1 248 ? 6.931 4.680 -8.878 1.00 98.25 248 LEU A O 1
ATOM 1987 N N . GLN A 1 249 ? 7.026 2.707 -7.821 1.00 96.88 249 GLN A N 1
ATOM 1988 C CA . GLN A 1 249 ? 7.278 3.237 -6.483 1.00 96.88 249 GLN A CA 1
ATOM 1989 C C . GLN A 1 249 ? 8.530 2.573 -5.905 1.00 96.88 249 GLN A C 1
ATOM 1991 O O . GLN A 1 249 ? 8.466 1.563 -5.204 1.00 96.88 249 GLN A O 1
ATOM 1996 N N . LEU A 1 250 ? 9.693 3.107 -6.274 1.00 96.44 250 LEU A N 1
ATOM 1997 C CA . LEU A 1 250 ? 10.990 2.451 -6.077 1.00 96.44 250 LEU A CA 1
ATOM 1998 C C . LEU A 1 250 ? 11.829 3.090 -4.956 1.00 96.44 250 LEU A C 1
ATOM 2000 O O . LEU A 1 250 ? 13.036 2.882 -4.875 1.00 96.44 250 LEU A O 1
ATOM 2004 N N . ASP A 1 251 ? 11.178 3.834 -4.066 1.00 92.75 251 ASP A N 1
ATOM 2005 C CA . ASP A 1 251 ? 11.760 4.487 -2.898 1.00 92.75 251 ASP A CA 1
ATOM 2006 C C . ASP A 1 251 ? 11.096 4.009 -1.592 1.00 92.75 251 ASP A C 1
ATOM 2008 O O . ASP A 1 251 ? 10.047 3.384 -1.579 1.00 92.75 251 ASP A O 1
ATOM 2012 N N . SER A 1 252 ? 11.690 4.248 -0.433 1.00 89.00 252 SER A N 1
ATOM 2013 C CA . SER A 1 252 ? 11.041 3.992 0.853 1.00 89.00 252 SER A CA 1
ATOM 2014 C C . SER A 1 252 ? 11.568 4.977 1.873 1.00 89.00 252 SER A C 1
ATOM 2016 O O . SER A 1 252 ? 12.703 4.882 2.342 1.00 89.00 252 SER A O 1
ATOM 2018 N N . ARG A 1 253 ? 10.711 5.931 2.245 1.00 79.88 253 ARG A N 1
ATOM 2019 C CA . ARG A 1 253 ? 11.059 6.991 3.197 1.00 79.88 253 ARG A CA 1
ATOM 2020 C C . ARG A 1 253 ? 11.422 6.436 4.569 1.00 79.88 253 ARG A C 1
ATOM 2022 O O . ARG A 1 253 ? 12.365 6.915 5.183 1.00 79.88 253 ARG A O 1
ATOM 2029 N N . SER A 1 254 ? 10.710 5.408 5.038 1.00 76.19 254 SER A N 1
ATOM 2030 C CA . SER A 1 254 ? 10.936 4.826 6.368 1.00 76.19 254 SER A CA 1
ATOM 2031 C C . SER A 1 254 ? 12.305 4.165 6.509 1.00 76.19 254 SER A C 1
ATOM 2033 O O . SER A 1 254 ? 12.827 4.078 7.616 1.00 76.19 254 SER A O 1
ATOM 2035 N N . SER A 1 255 ? 1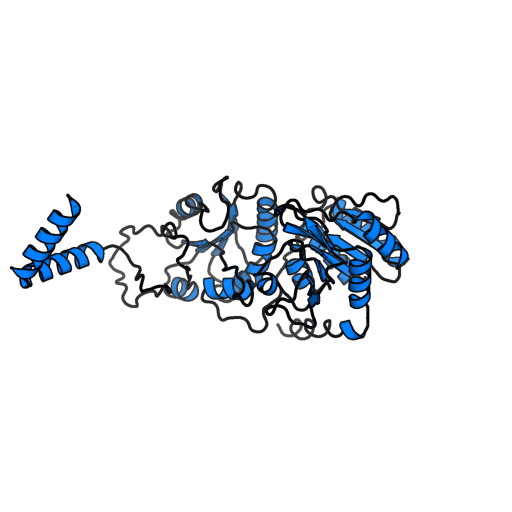2.885 3.685 5.408 1.00 80.50 255 SER A N 1
ATOM 2036 C CA . SER A 1 255 ? 14.215 3.069 5.392 1.00 80.50 255 SER A CA 1
ATOM 2037 C C . SER A 1 255 ? 15.289 3.954 4.758 1.00 80.50 255 SER A C 1
ATOM 2039 O O . SER A 1 255 ? 16.446 3.543 4.743 1.00 80.50 255 SER A O 1
ATOM 2041 N N . GLY A 1 256 ? 14.921 5.115 4.203 1.00 86.62 256 GLY A N 1
ATOM 2042 C CA . GLY A 1 256 ? 15.809 5.950 3.389 1.00 86.62 256 GLY A CA 1
ATOM 2043 C C . GLY A 1 256 ? 16.280 5.272 2.097 1.00 86.62 256 GLY A C 1
ATOM 2044 O O . GLY A 1 256 ? 17.337 5.615 1.582 1.00 86.62 256 GLY A O 1
ATOM 2045 N N . TYR A 1 257 ? 15.545 4.273 1.599 1.00 93.25 257 TYR A N 1
ATOM 2046 C CA . TYR A 1 257 ? 15.939 3.526 0.404 1.00 93.25 257 TYR A CA 1
ATOM 2047 C C . TYR A 1 257 ? 15.492 4.254 -0.860 1.00 93.25 257 TYR A C 1
ATOM 2049 O O . TYR A 1 257 ? 14.347 4.688 -0.941 1.00 93.25 257 TYR A O 1
ATOM 2057 N N . VAL A 1 258 ? 16.364 4.313 -1.859 1.00 95.06 258 VAL A N 1
ATOM 2058 C CA . VAL A 1 258 ? 16.038 4.716 -3.229 1.00 95.06 258 VAL A CA 1
ATOM 2059 C C . VAL A 1 258 ? 16.694 3.698 -4.148 1.00 95.06 258 VAL A C 1
ATOM 2061 O O . VAL A 1 258 ? 17.888 3.421 -4.012 1.00 95.06 258 VAL A O 1
ATOM 2064 N N . TYR A 1 259 ? 15.917 3.094 -5.041 1.00 96.69 259 TYR A N 1
ATOM 2065 C CA . TYR A 1 259 ? 16.461 2.156 -6.013 1.00 96.69 259 TYR A CA 1
ATOM 2066 C C . TYR A 1 259 ? 17.402 2.899 -6.976 1.00 96.69 259 TYR A C 1
ATOM 2068 O O . TYR A 1 259 ? 17.002 3.910 -7.545 1.00 96.69 259 TYR A O 1
ATOM 2076 N N . PRO A 1 260 ? 18.646 2.439 -7.185 1.00 95.50 260 PRO A N 1
ATOM 2077 C CA . PRO A 1 260 ? 19.627 3.214 -7.946 1.00 95.50 260 PRO A CA 1
ATOM 2078 C C . PRO A 1 260 ? 19.405 3.209 -9.467 1.00 95.50 260 PRO A C 1
ATOM 2080 O O . PRO A 1 260 ? 20.007 4.024 -10.154 1.00 95.50 260 PRO A O 1
ATOM 2083 N N . TYR A 1 261 ? 18.562 2.317 -9.999 1.00 96.75 261 TYR A N 1
ATOM 2084 C CA . TYR A 1 261 ? 18.389 2.111 -11.447 1.00 96.75 261 TYR A CA 1
ATOM 2085 C C . TYR A 1 261 ? 16.992 2.523 -11.948 1.00 96.75 261 TYR A C 1
ATOM 2087 O O . TYR A 1 261 ? 16.434 1.890 -12.843 1.00 96.75 261 TYR A O 1
ATOM 2095 N N . ILE A 1 262 ? 16.373 3.548 -11.344 1.00 97.19 262 ILE A N 1
ATOM 2096 C CA . ILE A 1 262 ? 15.009 3.991 -11.707 1.00 97.19 262 ILE A CA 1
ATOM 2097 C C . ILE A 1 262 ? 14.938 4.416 -13.181 1.00 97.19 262 ILE A C 1
ATOM 2099 O O . ILE A 1 262 ? 14.050 3.948 -13.895 1.00 97.19 262 ILE A O 1
ATOM 2103 N N . ALA A 1 263 ? 15.885 5.242 -13.638 1.00 96.44 263 ALA A N 1
ATOM 2104 C CA . ALA A 1 263 ? 15.940 5.739 -15.014 1.00 96.44 263 ALA A CA 1
ATOM 2105 C C . ALA A 1 263 ? 16.058 4.601 -16.043 1.00 96.44 263 ALA A C 1
ATOM 2107 O O . ALA A 1 263 ? 15.337 4.586 -17.046 1.00 96.44 263 ALA A O 1
ATOM 2108 N N . ASP A 1 264 ? 16.922 3.619 -15.763 1.00 96.56 264 ASP A N 1
ATOM 2109 C CA . ASP A 1 264 ? 17.152 2.456 -16.626 1.00 96.56 264 ASP A CA 1
ATOM 2110 C C . ASP A 1 264 ? 15.878 1.616 -16.755 1.00 96.56 264 ASP A C 1
ATOM 2112 O O . ASP A 1 264 ? 15.444 1.280 -17.857 1.00 96.56 264 ASP A O 1
ATOM 2116 N N . VAL A 1 265 ? 15.218 1.333 -15.628 1.00 97.69 265 VAL A N 1
ATOM 2117 C CA . VAL A 1 265 ? 13.963 0.571 -15.604 1.00 97.69 265 VAL A CA 1
ATOM 2118 C C . VAL A 1 265 ? 12.842 1.321 -16.317 1.00 97.69 265 VAL A C 1
ATOM 2120 O O . VAL A 1 265 ? 12.113 0.713 -17.102 1.00 97.69 265 VAL A O 1
ATOM 2123 N N . ALA A 1 266 ? 12.697 2.627 -16.080 1.00 97.62 266 ALA A N 1
ATOM 2124 C CA . ALA A 1 266 ? 11.682 3.442 -16.739 1.00 97.62 266 ALA A CA 1
ATOM 2125 C C . ALA A 1 266 ? 11.874 3.438 -18.263 1.00 97.62 266 ALA A C 1
ATOM 2127 O O . ALA A 1 266 ? 10.942 3.108 -18.999 1.00 97.62 266 ALA A O 1
ATOM 2128 N N . SER A 1 267 ? 13.094 3.706 -18.730 1.00 96.81 267 SER A N 1
ATOM 2129 C CA . SER A 1 267 ? 13.432 3.727 -20.159 1.00 96.81 267 SER A CA 1
ATOM 2130 C C . SER A 1 267 ? 13.182 2.363 -20.812 1.00 96.81 267 SER A C 1
ATOM 2132 O O . SER A 1 267 ? 12.524 2.262 -21.848 1.00 96.81 267 SER A O 1
ATOM 2134 N N . ALA A 1 268 ? 13.597 1.28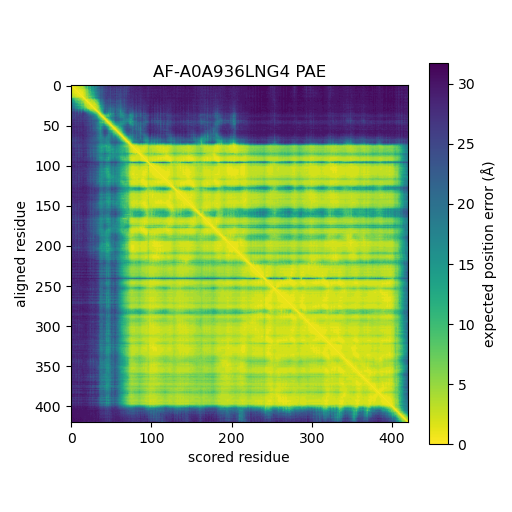2 -20.156 1.00 96.81 268 ALA A N 1
ATOM 2135 C CA . ALA A 1 268 ? 13.425 -0.070 -20.668 1.00 96.81 268 ALA A CA 1
ATOM 2136 C C . ALA A 1 268 ? 11.950 -0.534 -20.682 1.00 96.81 268 ALA A C 1
ATOM 2138 O O . ALA A 1 268 ? 11.548 -1.334 -21.536 1.00 96.81 268 ALA A O 1
ATOM 2139 N N . LEU A 1 269 ? 11.109 -0.059 -19.757 1.00 97.00 269 LEU A N 1
ATOM 2140 C CA . LEU A 1 269 ? 9.658 -0.294 -19.789 1.00 97.00 269 LEU A CA 1
ATOM 2141 C C . LEU A 1 269 ? 8.992 0.477 -20.929 1.00 97.00 269 LEU A C 1
ATOM 2143 O O . LEU A 1 269 ? 8.110 -0.052 -21.611 1.00 97.00 269 LEU A O 1
ATOM 2147 N N . VAL A 1 270 ? 9.451 1.698 -21.177 1.00 96.75 270 VAL A N 1
ATOM 2148 C CA . VAL A 1 270 ? 9.003 2.510 -22.300 1.00 96.75 270 VAL A CA 1
ATOM 2149 C C . VAL A 1 270 ? 9.335 1.844 -23.644 1.00 96.75 270 VAL A C 1
ATOM 2151 O O . VAL A 1 270 ? 8.458 1.722 -24.503 1.00 96.75 270 VAL A O 1
ATOM 2154 N N . GLU A 1 271 ? 10.547 1.311 -23.814 1.00 95.12 271 GLU A N 1
ATOM 2155 C CA . GLU A 1 271 ? 10.933 0.512 -24.992 1.00 95.12 271 GLU A CA 1
ATOM 2156 C C . GLU A 1 271 ? 10.064 -0.739 -25.166 1.00 95.12 271 GLU A C 1
ATOM 2158 O O . GLU A 1 271 ? 9.735 -1.144 -26.283 1.00 95.12 271 GLU A O 1
ATOM 2163 N N . ARG A 1 272 ? 9.614 -1.329 -24.054 1.00 94.19 272 ARG A N 1
ATOM 2164 C CA . ARG A 1 272 ? 8.661 -2.445 -24.061 1.00 94.19 272 ARG A CA 1
ATOM 2165 C C . ARG A 1 272 ? 7.239 -2.012 -24.423 1.00 94.19 272 ARG A C 1
ATOM 2167 O O . ARG A 1 272 ? 6.398 -2.900 -24.574 1.00 94.19 272 ARG A O 1
ATOM 2174 N N . GLY A 1 273 ? 6.956 -0.723 -24.605 1.00 94.94 273 GLY A N 1
ATOM 2175 C CA . GLY A 1 273 ? 5.664 -0.189 -25.045 1.00 94.94 273 GLY A CA 1
ATOM 2176 C C . GLY A 1 273 ? 4.710 0.199 -23.913 1.00 94.94 273 GLY A C 1
ATOM 2177 O O . GLY A 1 273 ? 3.495 0.184 -24.125 1.00 94.94 273 GLY A O 1
ATOM 2178 N N . TYR A 1 274 ? 5.239 0.491 -22.723 1.00 96.88 274 TYR A N 1
ATOM 2179 C CA . TYR A 1 274 ? 4.476 1.024 -21.594 1.00 96.88 274 TYR A CA 1
ATOM 2180 C C . TYR A 1 274 ? 4.555 2.549 -21.531 1.00 96.88 274 TYR A C 1
ATOM 2182 O O . TYR A 1 274 ? 5.581 3.138 -21.856 1.00 96.88 274 TYR A O 1
ATOM 2190 N N . VAL A 1 275 ? 3.492 3.173 -21.030 1.00 97.56 275 VAL A N 1
ATOM 2191 C CA . VAL A 1 275 ? 3.590 4.499 -20.406 1.00 97.56 275 VAL A CA 1
ATOM 2192 C C . VAL A 1 275 ? 4.061 4.284 -18.973 1.00 97.56 275 VAL A C 1
ATOM 2194 O O . VAL A 1 275 ? 3.587 3.356 -18.309 1.00 97.56 275 VAL A O 1
ATOM 2197 N N . VAL A 1 276 ? 4.984 5.106 -18.483 1.00 98.00 276 VAL A N 1
ATOM 2198 C CA . VAL A 1 276 ? 5.559 4.947 -17.142 1.00 98.00 276 VAL A CA 1
ATOM 2199 C C . VAL A 1 276 ? 5.164 6.128 -16.267 1.00 98.00 276 VAL A C 1
ATOM 2201 O O . VAL A 1 276 ? 5.274 7.276 -16.681 1.00 98.00 276 VAL A O 1
ATOM 2204 N N . LEU A 1 277 ? 4.704 5.847 -15.049 1.00 98.00 277 LEU A N 1
ATOM 2205 C CA . LEU A 1 277 ? 4.456 6.852 -14.017 1.00 98.00 277 LEU A CA 1
ATOM 2206 C C . LEU A 1 277 ? 5.316 6.527 -12.798 1.00 98.00 277 LEU A C 1
ATOM 2208 O O . LEU A 1 277 ? 5.118 5.488 -12.174 1.00 98.00 277 LEU A O 1
ATOM 2212 N N . VAL A 1 278 ? 6.248 7.404 -12.447 1.00 97.56 278 VAL A N 1
ATOM 2213 C CA . VAL A 1 278 ? 7.172 7.225 -11.322 1.00 97.56 278 VAL A CA 1
ATOM 2214 C C . VAL A 1 278 ? 6.707 8.066 -10.141 1.00 97.56 278 VAL A C 1
ATOM 2216 O O . VAL A 1 278 ? 6.397 9.240 -10.296 1.00 97.56 278 VAL A O 1
ATOM 2219 N N . ALA A 1 279 ? 6.627 7.478 -8.950 1.00 95.00 279 ALA A N 1
ATOM 2220 C CA . ALA A 1 279 ? 6.464 8.229 -7.711 1.00 95.00 279 ALA A CA 1
ATOM 2221 C C . ALA A 1 279 ? 7.819 8.820 -7.301 1.00 95.00 279 ALA A C 1
ATOM 2223 O O . ALA A 1 279 ? 8.659 8.098 -6.769 1.00 95.00 279 ALA A O 1
ATOM 2224 N N . GLY A 1 280 ? 8.009 10.118 -7.546 1.00 90.25 280 GLY A N 1
ATOM 2225 C CA . GLY A 1 280 ? 9.291 10.809 -7.386 1.00 90.25 280 GLY A CA 1
ATOM 2226 C C . GLY A 1 280 ? 10.022 11.042 -8.711 1.00 90.25 280 GLY A C 1
ATOM 2227 O O . GLY A 1 280 ? 9.409 11.014 -9.777 1.00 90.25 280 GLY A O 1
ATOM 2228 N N . GLU A 1 281 ? 11.324 11.299 -8.607 1.00 89.62 281 GLU A N 1
ATOM 2229 C CA . GLU A 1 281 ? 12.209 11.639 -9.727 1.00 89.62 281 GLU A CA 1
ATOM 2230 C C . GLU A 1 281 ? 12.651 10.374 -10.482 1.00 89.62 281 GLU A C 1
ATOM 2232 O O . GLU A 1 281 ? 12.954 9.340 -9.876 1.00 89.62 281 GLU A O 1
ATOM 2237 N N . ALA A 1 282 ? 12.662 10.450 -11.812 1.00 88.00 282 ALA A N 1
ATOM 2238 C CA . ALA A 1 282 ? 13.046 9.362 -12.704 1.00 88.00 282 ALA A CA 1
ATOM 2239 C C . ALA A 1 282 ? 14.348 9.636 -13.470 1.00 88.00 282 ALA A C 1
ATOM 2241 O O . ALA A 1 282 ? 14.884 8.702 -14.063 1.00 88.00 282 ALA A O 1
ATOM 2242 N N . ASP A 1 283 ? 14.837 10.882 -13.474 1.00 88.56 283 ASP A N 1
ATOM 2243 C CA . ASP A 1 283 ? 16.055 11.324 -14.171 1.00 88.56 283 ASP A CA 1
ATOM 2244 C C . ASP A 1 283 ? 16.089 10.931 -15.662 1.00 88.56 283 ASP A C 1
ATOM 2246 O O . ASP A 1 283 ? 17.098 10.467 -16.197 1.00 88.56 283 ASP A O 1
ATOM 2250 N N . THR A 1 284 ? 14.967 11.114 -16.365 1.00 88.94 284 THR A N 1
ATOM 2251 C CA . THR A 1 284 ? 14.844 10.809 -17.799 1.00 88.94 284 THR A CA 1
ATOM 2252 C C . THR A 1 284 ? 14.055 11.880 -18.550 1.00 88.94 284 THR A C 1
ATOM 2254 O O . THR A 1 284 ? 13.187 12.544 -17.992 1.00 88.94 284 THR A O 1
ATOM 2257 N N . CYS A 1 285 ? 14.364 12.049 -19.839 1.00 88.25 285 CYS A N 1
ATOM 2258 C CA . CYS A 1 285 ? 13.735 13.040 -20.718 1.00 88.25 285 CYS A CA 1
ATOM 2259 C C . CYS A 1 285 ? 12.684 12.437 -21.671 1.00 88.25 285 CYS A C 1
ATOM 2261 O O . CYS A 1 285 ? 12.225 13.137 -22.574 1.00 88.25 285 CYS A O 1
ATOM 2263 N N . ASP A 1 286 ? 12.342 11.150 -21.544 1.00 92.81 286 ASP A N 1
ATOM 2264 C CA . ASP A 1 286 ? 11.345 10.517 -22.418 1.00 92.81 286 ASP A CA 1
ATOM 2265 C C . ASP A 1 286 ? 9.929 11.018 -22.086 1.00 92.81 286 ASP A C 1
ATOM 2267 O O . ASP A 1 286 ? 9.473 10.925 -20.949 1.00 92.81 286 ASP A O 1
ATOM 2271 N N . GLU A 1 287 ? 9.209 11.519 -23.093 1.00 92.81 287 GLU A N 1
ATOM 2272 C CA . GLU A 1 287 ? 7.867 12.106 -22.944 1.00 92.81 287 GLU A CA 1
ATOM 2273 C C . GLU A 1 287 ? 6.785 11.119 -22.466 1.00 92.81 287 GLU A C 1
ATOM 2275 O O . GLU A 1 287 ? 5.685 11.528 -22.092 1.00 92.81 287 GLU A O 1
ATOM 2280 N N . ARG A 1 288 ? 7.081 9.813 -22.482 1.00 95.44 288 ARG A N 1
ATOM 2281 C CA . ARG A 1 288 ? 6.195 8.744 -21.997 1.00 95.44 288 ARG A CA 1
ATOM 2282 C C . ARG A 1 288 ? 6.452 8.393 -20.534 1.00 95.44 288 ARG A C 1
ATOM 2284 O O . ARG A 1 288 ? 5.742 7.542 -19.988 1.00 95.44 288 ARG A O 1
ATOM 2291 N N . VAL A 1 289 ? 7.449 9.019 -19.910 1.00 97.00 289 VAL A N 1
ATOM 2292 C CA . VAL A 1 289 ? 7.728 8.916 -18.480 1.00 97.00 289 VAL A CA 1
ATOM 2293 C C . VAL A 1 289 ? 7.174 10.150 -17.785 1.00 97.00 289 VAL A C 1
ATOM 2295 O O . VAL A 1 289 ? 7.534 11.284 -18.082 1.00 97.00 289 VAL A O 1
ATOM 2298 N N . PHE A 1 290 ? 6.276 9.912 -16.841 1.00 96.69 290 PHE A N 1
ATOM 2299 C CA . PHE A 1 290 ? 5.647 10.939 -16.031 1.00 96.69 290 PHE A CA 1
ATOM 2300 C C . PHE A 1 290 ? 6.149 10.824 -14.600 1.00 96.69 290 PHE A C 1
ATOM 2302 O O . PHE A 1 290 ? 6.173 9.733 -14.032 1.00 96.69 290 PHE A O 1
ATOM 2309 N N . GLU A 1 291 ? 6.487 11.954 -13.996 1.00 95.19 291 GLU A N 1
ATOM 2310 C CA . GLU A 1 291 ? 6.872 12.032 -12.591 1.00 95.19 291 GLU A CA 1
ATOM 2311 C C . GLU A 1 291 ? 5.680 12.509 -11.758 1.00 95.19 291 GLU A C 1
ATOM 2313 O O . GLU A 1 291 ? 5.006 13.493 -12.077 1.00 95.19 291 GLU A O 1
ATOM 2318 N N . LEU A 1 292 ? 5.387 11.778 -10.687 1.00 94.50 292 LEU A N 1
ATOM 2319 C CA . LEU A 1 292 ? 4.374 12.129 -9.706 1.00 94.50 292 LEU A CA 1
ATOM 2320 C C . LEU A 1 292 ? 5.063 12.801 -8.528 1.00 94.50 292 LEU A C 1
ATOM 2322 O O . LEU A 1 292 ? 5.747 12.135 -7.752 1.00 94.50 292 LEU A O 1
ATOM 2326 N N . ASP A 1 293 ? 4.813 14.098 -8.361 1.00 90.88 293 ASP A N 1
ATOM 2327 C CA . ASP A 1 293 ? 5.187 14.821 -7.150 1.00 90.88 293 ASP A CA 1
ATOM 2328 C C . ASP A 1 293 ? 4.207 14.466 -6.010 1.00 90.88 293 ASP A C 1
ATOM 2330 O O . ASP A 1 293 ? 3.038 14.875 -6.049 1.00 90.88 293 ASP A O 1
ATOM 2334 N N . PRO A 1 294 ? 4.648 13.732 -4.969 1.00 86.00 294 PRO A N 1
ATOM 2335 C CA . PRO A 1 294 ? 3.788 13.337 -3.857 1.00 86.00 294 PRO A CA 1
ATOM 2336 C C . PRO A 1 294 ? 3.366 14.514 -2.961 1.00 86.00 294 PRO A C 1
ATOM 2338 O O . PRO A 1 294 ? 2.490 14.341 -2.109 1.00 86.00 294 PRO A O 1
ATOM 2341 N N . MET A 1 295 ? 3.983 15.693 -3.111 1.00 86.50 295 MET A N 1
ATOM 2342 C CA . MET A 1 295 ? 3.570 16.923 -2.432 1.00 86.50 295 MET A CA 1
ATOM 2343 C C . MET A 1 295 ? 2.402 17.601 -3.154 1.00 86.50 295 MET A C 1
ATOM 2345 O O . MET A 1 295 ? 1.489 18.101 -2.494 1.00 86.50 295 MET A O 1
ATOM 2349 N N . ALA A 1 296 ? 2.392 17.583 -4.491 1.00 90.38 296 ALA A N 1
ATOM 2350 C CA . ALA A 1 296 ? 1.303 18.125 -5.306 1.00 90.38 296 ALA A CA 1
ATOM 2351 C C . ALA A 1 296 ? 0.116 17.157 -5.458 1.00 90.38 296 ALA A C 1
ATOM 2353 O O . ALA A 1 296 ? -1.043 17.586 -5.488 1.00 90.38 296 ALA A O 1
ATOM 2354 N N . ILE A 1 297 ? 0.391 15.853 -5.551 1.00 91.75 297 ILE A N 1
ATOM 2355 C CA . ILE A 1 297 ? -0.608 14.788 -5.671 1.00 91.75 297 ILE A CA 1
ATOM 2356 C C . ILE A 1 297 ? -0.488 13.876 -4.445 1.00 91.75 297 ILE A C 1
ATOM 2358 O O . ILE A 1 297 ? 0.327 12.952 -4.424 1.00 91.75 297 ILE A O 1
ATOM 2362 N N . PRO A 1 298 ? -1.307 14.122 -3.408 1.00 88.69 298 PRO A N 1
ATOM 2363 C CA . PRO A 1 298 ? -1.367 13.277 -2.227 1.00 88.69 298 PRO A CA 1
ATOM 2364 C C . PRO A 1 298 ? -1.615 11.801 -2.532 1.00 88.69 298 PRO A C 1
ATOM 2366 O O . PRO A 1 298 ? -2.280 11.453 -3.503 1.00 88.69 298 PRO A O 1
ATOM 2369 N N . ILE A 1 299 ? -1.178 10.924 -1.633 1.00 90.88 299 ILE A N 1
ATOM 2370 C CA . ILE A 1 299 ? -1.267 9.472 -1.822 1.00 90.88 299 ILE A CA 1
ATOM 2371 C C . ILE A 1 299 ? -2.695 8.955 -2.066 1.00 90.88 299 ILE A C 1
ATOM 2373 O O . ILE A 1 299 ? -2.894 8.070 -2.893 1.00 90.88 299 ILE A O 1
ATOM 2377 N N . GLU A 1 300 ? -3.706 9.532 -1.411 1.00 90.81 300 GLU A N 1
ATOM 2378 C CA . GLU A 1 300 ? -5.108 9.184 -1.642 1.00 90.81 300 GLU A CA 1
ATOM 2379 C C . GLU A 1 300 ? -5.572 9.563 -3.057 1.00 90.81 300 GLU A C 1
ATOM 2381 O O . GLU A 1 300 ? -6.395 8.872 -3.652 1.00 90.81 300 GLU A O 1
ATOM 2386 N N . GLN A 1 301 ? -4.996 10.622 -3.630 1.00 92.62 301 GLN A N 1
ATOM 2387 C CA . GLN A 1 301 ? -5.227 11.032 -5.013 1.00 92.62 301 GLN A CA 1
ATOM 2388 C C . GLN A 1 301 ? -4.458 10.135 -5.984 1.00 92.62 301 GLN A C 1
ATOM 2390 O O . GLN A 1 301 ? -4.998 9.784 -7.027 1.00 92.62 301 GLN A O 1
ATOM 2395 N N . THR A 1 302 ? -3.253 9.683 -5.626 1.00 95.06 302 THR A N 1
ATOM 2396 C CA . THR A 1 302 ? -2.514 8.673 -6.398 1.00 95.06 302 THR A CA 1
ATOM 2397 C C . THR A 1 302 ? -3.293 7.361 -6.478 1.00 95.06 302 THR A C 1
ATOM 2399 O O . THR A 1 302 ? -3.445 6.802 -7.562 1.00 95.06 302 THR A O 1
ATOM 2402 N N . PHE A 1 303 ? -3.863 6.890 -5.364 1.00 95.44 303 PHE A N 1
ATOM 2403 C CA . PHE A 1 303 ? -4.749 5.722 -5.370 1.00 95.44 303 PHE A CA 1
ATOM 2404 C C . PHE A 1 303 ? -5.965 5.948 -6.273 1.00 95.44 303 PHE A C 1
ATOM 2406 O O . PHE A 1 303 ? -6.303 5.072 -7.071 1.00 95.44 303 PHE A O 1
ATOM 2413 N N . GLY A 1 304 ? -6.584 7.131 -6.195 1.00 94.06 304 GLY A N 1
ATOM 2414 C CA . GLY A 1 304 ? -7.707 7.504 -7.053 1.00 94.06 304 GLY A CA 1
ATOM 2415 C C . GLY A 1 304 ? -7.354 7.554 -8.538 1.00 94.06 304 GLY A C 1
ATOM 2416 O O . GLY A 1 304 ? -8.117 7.043 -9.355 1.00 94.06 304 GLY A O 1
ATOM 2417 N N . LEU A 1 305 ? -6.184 8.087 -8.891 1.00 95.62 305 LEU A N 1
ATOM 2418 C CA . LEU A 1 305 ? -5.668 8.125 -10.258 1.00 95.62 305 LEU A CA 1
ATOM 2419 C C . LEU A 1 305 ? -5.490 6.709 -10.817 1.00 95.62 305 LEU A C 1
ATOM 2421 O O . LEU A 1 305 ? -6.018 6.399 -11.884 1.00 95.62 305 LEU A O 1
ATOM 2425 N N . LEU A 1 306 ? -4.796 5.831 -10.086 1.00 96.44 306 LEU A N 1
ATOM 2426 C CA . LEU A 1 306 ? -4.565 4.448 -10.517 1.00 96.44 306 LEU A CA 1
ATOM 2427 C C . LEU A 1 306 ? -5.882 3.669 -10.651 1.00 96.44 306 LEU A C 1
ATOM 2429 O O . LEU A 1 306 ? -6.076 2.948 -11.633 1.00 96.44 306 LEU A O 1
ATOM 2433 N N . ALA A 1 307 ? -6.809 3.854 -9.705 1.00 94.69 307 ALA A N 1
ATOM 2434 C CA . ALA A 1 307 ? -8.147 3.270 -9.767 1.00 94.69 307 ALA A CA 1
ATOM 2435 C C . ALA A 1 307 ? -8.922 3.757 -11.000 1.00 94.69 307 ALA A C 1
ATOM 2437 O O . ALA A 1 307 ? -9.507 2.954 -11.724 1.00 94.69 307 ALA A O 1
ATOM 2438 N N . ALA A 1 308 ? -8.908 5.066 -11.265 1.00 93.62 308 ALA A N 1
ATOM 2439 C CA . ALA A 1 308 ? -9.611 5.667 -12.391 1.00 93.62 308 ALA A CA 1
ATOM 2440 C C . ALA A 1 308 ? -9.057 5.183 -13.737 1.00 93.62 308 ALA A C 1
ATOM 2442 O O . ALA A 1 308 ? -9.838 4.861 -14.633 1.00 93.62 308 ALA A O 1
ATOM 2443 N N . LEU A 1 309 ? -7.732 5.083 -13.876 1.00 93.94 309 LEU A N 1
ATOM 2444 C CA . LEU A 1 309 ? -7.091 4.566 -15.087 1.00 93.94 309 LEU A CA 1
ATOM 2445 C C . LEU A 1 309 ? -7.466 3.101 -15.334 1.00 93.94 309 LEU A C 1
ATOM 2447 O O . LEU A 1 309 ? -7.917 2.771 -16.431 1.00 93.94 309 LEU A O 1
ATOM 2451 N N . LYS A 1 310 ? -7.390 2.250 -14.302 1.00 93.69 310 LYS A N 1
ATOM 2452 C CA . LYS A 1 310 ? -7.858 0.858 -14.384 1.00 93.69 310 LYS A CA 1
ATOM 2453 C C . LYS A 1 310 ? -9.337 0.781 -14.789 1.00 93.69 310 LYS A C 1
ATOM 2455 O O . LYS A 1 310 ? -9.689 0.009 -15.676 1.00 93.69 310 LYS A O 1
ATOM 2460 N N . ASN A 1 311 ? -10.201 1.591 -14.176 1.00 92.12 311 ASN A N 1
ATOM 2461 C CA . ASN A 1 311 ? -11.641 1.597 -14.458 1.00 92.12 311 ASN A CA 1
ATOM 2462 C C . ASN A 1 311 ? -11.985 2.130 -15.858 1.00 92.12 311 ASN A C 1
ATOM 2464 O O . ASN A 1 311 ? -13.032 1.784 -16.397 1.00 92.12 311 ASN A O 1
ATOM 2468 N N . CYS A 1 312 ? -11.104 2.924 -16.474 1.00 92.62 312 CYS A N 1
ATOM 2469 C CA . CYS A 1 312 ? -11.210 3.306 -17.886 1.00 92.62 312 CYS A CA 1
ATOM 2470 C C . CYS A 1 312 ? -10.788 2.178 -18.849 1.00 92.62 312 CYS A C 1
ATOM 2472 O O . CYS A 1 312 ? -10.794 2.388 -20.058 1.00 92.62 312 CYS A O 1
ATOM 2474 N N . GLY A 1 313 ? -10.412 0.999 -18.341 1.00 90.62 313 GLY A N 1
ATOM 2475 C CA . GLY A 1 313 ? -10.004 -0.154 -19.143 1.00 90.62 313 GLY A CA 1
ATOM 2476 C C . GLY A 1 313 ? -8.513 -0.198 -19.482 1.00 90.62 313 GLY A C 1
ATOM 2477 O O . GLY A 1 313 ? -8.084 -1.125 -20.168 1.00 90.62 313 GLY A O 1
ATOM 2478 N N . TYR A 1 314 ? -7.705 0.748 -18.993 1.00 93.12 314 TYR A N 1
ATOM 2479 C CA . TYR A 1 314 ? -6.259 0.702 -19.200 1.00 93.12 314 TYR A CA 1
ATOM 2480 C C . TYR A 1 314 ? -5.629 -0.392 -18.324 1.00 93.12 314 TYR A C 1
ATOM 2482 O O . TYR A 1 314 ? -5.872 -0.418 -17.113 1.00 93.12 314 TYR A O 1
ATOM 2490 N N . PRO A 1 315 ? -4.782 -1.282 -18.877 1.00 93.44 315 PRO A N 1
ATOM 2491 C CA . PRO A 1 315 ? -3.983 -2.182 -18.058 1.00 93.44 315 PRO A CA 1
ATOM 2492 C C . PRO A 1 315 ? -3.038 -1.367 -17.171 1.00 93.44 315 PRO A C 1
ATOM 2494 O O . PRO A 1 315 ? -2.215 -0.609 -17.676 1.00 93.44 315 PRO A O 1
ATOM 2497 N N . VAL A 1 316 ? -3.138 -1.533 -15.854 1.00 95.56 316 VAL A N 1
ATOM 2498 C CA . VAL A 1 316 ? -2.234 -0.902 -14.884 1.00 95.56 316 VAL A CA 1
ATOM 2499 C C . VAL A 1 316 ? -1.450 -1.997 -14.175 1.00 95.56 316 VAL A C 1
ATOM 2501 O O . VAL A 1 316 ? -2.028 -3.001 -13.756 1.00 95.56 316 VAL A O 1
ATOM 2504 N N . ARG A 1 317 ? -0.136 -1.813 -14.043 1.00 96.56 317 ARG A N 1
ATOM 2505 C CA . ARG A 1 317 ? 0.757 -2.672 -13.255 1.00 96.56 317 ARG A CA 1
ATOM 2506 C C . ARG A 1 317 ? 1.581 -1.810 -12.316 1.00 96.56 317 ARG A C 1
ATOM 2508 O O . ARG A 1 317 ? 1.956 -0.700 -12.682 1.00 96.56 317 ARG A O 1
ATOM 2515 N N . ILE A 1 318 ? 1.866 -2.325 -11.130 1.00 97.75 318 ILE A N 1
ATOM 2516 C CA . ILE A 1 318 ? 2.703 -1.647 -10.140 1.00 97.75 318 ILE A CA 1
ATOM 2517 C C . ILE A 1 318 ? 4.032 -2.392 -10.025 1.00 97.75 318 ILE A C 1
ATOM 2519 O O . ILE A 1 318 ? 4.060 -3.622 -10.028 1.00 97.75 318 ILE A O 1
ATOM 2523 N N . VAL A 1 319 ? 5.123 -1.643 -9.909 1.00 98.06 319 VAL A N 1
ATOM 2524 C CA . VAL A 1 319 ? 6.400 -2.129 -9.390 1.00 98.06 319 VAL A CA 1
ATOM 2525 C C . VAL A 1 319 ? 6.696 -1.330 -8.134 1.00 98.06 319 VAL A C 1
ATOM 2527 O O . VAL A 1 319 ? 6.721 -0.101 -8.183 1.00 98.06 319 VAL A O 1
ATOM 2530 N N . SER A 1 320 ? 6.866 -1.999 -6.997 1.00 97.38 320 SER A N 1
ATOM 2531 C CA . SER A 1 320 ? 7.043 -1.296 -5.723 1.00 97.38 320 SER A CA 1
ATOM 2532 C C . SER A 1 320 ? 8.033 -1.966 -4.790 1.00 97.38 320 SER A C 1
ATOM 2534 O O . SER A 1 320 ? 8.141 -3.185 -4.753 1.00 97.38 320 SER A O 1
ATOM 2536 N N . VAL A 1 321 ? 8.731 -1.195 -3.966 1.00 95.75 321 VAL A N 1
ATOM 2537 C CA . VAL A 1 321 ? 9.466 -1.768 -2.828 1.00 95.75 321 VAL A CA 1
ATOM 2538 C C . VAL A 1 321 ? 8.509 -2.116 -1.681 1.00 95.75 321 VAL A C 1
ATOM 2540 O O . VAL A 1 321 ? 7.346 -1.719 -1.711 1.00 95.75 321 VAL A O 1
ATOM 2543 N N . THR A 1 322 ? 8.960 -2.862 -0.662 1.00 91.75 322 THR A N 1
ATOM 2544 C CA . THR A 1 322 ? 8.184 -3.159 0.570 1.00 91.75 322 THR A CA 1
ATOM 2545 C C . THR A 1 322 ? 7.688 -1.902 1.294 1.00 91.75 322 THR A C 1
ATOM 2547 O O . THR A 1 322 ? 8.338 -1.390 2.197 1.00 91.75 322 THR A O 1
ATOM 2550 N N . SER A 1 323 ? 6.528 -1.394 0.881 1.00 90.06 323 SER A N 1
ATOM 2551 C CA . SER A 1 323 ? 5.957 -0.117 1.315 1.00 90.06 323 SER A CA 1
ATOM 2552 C C . SER A 1 323 ? 4.428 -0.116 1.133 1.00 90.06 323 SER A C 1
ATOM 2554 O O . SER A 1 323 ? 3.807 -1.156 0.902 1.00 90.06 323 SER A O 1
ATOM 2556 N N . VAL A 1 324 ? 3.791 1.053 1.239 1.00 92.62 324 VAL A N 1
ATOM 2557 C CA . VAL A 1 324 ? 2.329 1.233 1.201 1.00 92.62 324 VAL A CA 1
ATOM 2558 C C . VAL A 1 324 ? 1.659 0.644 -0.047 1.00 92.62 324 VAL A C 1
ATOM 2560 O O . VAL A 1 324 ? 0.516 0.191 0.028 1.00 92.62 324 VAL A O 1
ATOM 2563 N N . PHE A 1 325 ? 2.348 0.594 -1.190 1.00 95.38 325 PHE A N 1
ATOM 2564 C CA . PHE A 1 325 ? 1.746 0.079 -2.420 1.00 95.38 325 PHE A CA 1
ATOM 2565 C C . PHE A 1 325 ? 1.533 -1.438 -2.427 1.00 95.38 325 PHE A C 1
ATOM 2567 O O . PHE A 1 325 ? 0.756 -1.920 -3.248 1.00 95.38 325 PHE A O 1
ATOM 2574 N N . TRP A 1 326 ? 2.105 -2.190 -1.481 1.00 94.44 326 TRP A N 1
ATOM 2575 C CA . TRP A 1 326 ? 1.778 -3.609 -1.303 1.00 94.44 326 TRP A CA 1
ATOM 2576 C C . TRP A 1 326 ? 0.296 -3.785 -0.938 1.00 94.44 326 TRP A C 1
ATOM 2578 O O . TRP A 1 326 ? -0.460 -4.264 -1.789 1.00 94.44 326 TRP A O 1
ATOM 2588 N N . PRO A 1 327 ? -0.180 -3.322 0.238 1.00 95.50 327 PRO A N 1
ATOM 2589 C CA . PRO A 1 327 ? -1.598 -3.401 0.569 1.00 95.50 327 PRO A CA 1
ATOM 2590 C C . PRO A 1 327 ? -2.469 -2.553 -0.367 1.00 95.50 327 PRO A C 1
ATOM 2592 O O . PRO A 1 327 ? -3.578 -2.973 -0.697 1.00 95.50 327 PRO A O 1
ATOM 2595 N N . ALA A 1 328 ? -1.988 -1.398 -0.850 1.00 96.88 328 ALA A N 1
ATOM 2596 C CA . ALA A 1 328 ? -2.807 -0.559 -1.724 1.00 96.88 328 ALA A CA 1
ATOM 2597 C C . ALA A 1 328 ? -3.106 -1.230 -3.072 1.00 96.88 328 ALA A C 1
ATOM 2599 O O . ALA A 1 328 ? -4.239 -1.193 -3.538 1.00 96.88 328 ALA A O 1
ATOM 2600 N N . SER A 1 329 ? -2.125 -1.901 -3.682 1.00 97.00 329 SER A N 1
ATOM 2601 C CA . SER A 1 329 ? -2.347 -2.630 -4.936 1.00 97.00 329 SER A CA 1
ATOM 2602 C C . SER A 1 329 ? -3.405 -3.728 -4.797 1.00 97.00 329 SER A C 1
ATOM 2604 O O . SER A 1 329 ? -4.215 -3.901 -5.706 1.00 97.00 329 SER A O 1
ATOM 2606 N N . SER A 1 330 ? -3.450 -4.411 -3.646 1.00 96.06 330 SER A N 1
ATOM 2607 C CA . SER A 1 330 ? -4.468 -5.421 -3.329 1.00 96.06 330 SER A CA 1
ATOM 2608 C C . SER A 1 330 ? -5.865 -4.804 -3.243 1.00 96.06 330 SER A C 1
ATOM 2610 O O . SER A 1 330 ? -6.790 -5.272 -3.903 1.00 96.06 330 SER A O 1
ATOM 2612 N N . ALA A 1 331 ? -6.003 -3.679 -2.535 1.00 96.06 331 ALA A N 1
ATOM 2613 C CA . ALA A 1 331 ? -7.262 -2.935 -2.445 1.00 96.06 331 ALA A CA 1
ATOM 2614 C C . ALA A 1 331 ? -7.780 -2.459 -3.811 1.00 96.06 331 ALA A C 1
ATOM 2616 O O . ALA A 1 331 ? -8.978 -2.499 -4.094 1.00 96.06 331 ALA A O 1
ATOM 2617 N N . LEU A 1 332 ? -6.862 -2.017 -4.673 1.00 95.62 332 LEU A N 1
ATOM 2618 C CA . LEU A 1 332 ? -7.165 -1.554 -6.026 1.00 95.62 332 LEU A CA 1
ATOM 2619 C C . LEU A 1 332 ? -7.351 -2.713 -7.022 1.00 95.62 332 LEU A C 1
ATOM 2621 O O . LEU A 1 332 ? -7.775 -2.488 -8.159 1.00 95.62 332 LEU A O 1
ATOM 2625 N N . GLY A 1 333 ? -7.026 -3.948 -6.629 1.00 94.38 333 GLY A N 1
ATOM 2626 C CA . GLY A 1 333 ? -6.995 -5.122 -7.498 1.00 94.38 333 GLY A CA 1
ATOM 2627 C C . GLY A 1 333 ? -6.037 -4.951 -8.683 1.00 94.38 333 GLY A C 1
ATOM 2628 O O . GLY A 1 333 ? -6.402 -5.272 -9.815 1.00 94.38 333 GLY A O 1
ATOM 2629 N N . ILE A 1 334 ? -4.869 -4.349 -8.459 1.00 95.44 334 ILE A N 1
ATOM 2630 C CA . ILE A 1 334 ? -3.839 -4.102 -9.476 1.00 95.44 334 ILE A CA 1
ATOM 2631 C C . ILE A 1 334 ? -2.677 -5.087 -9.255 1.00 95.44 334 ILE A C 1
ATOM 2633 O O . ILE A 1 334 ? -2.189 -5.187 -8.128 1.00 95.44 334 ILE A O 1
ATOM 2637 N N . PRO A 1 335 ? -2.204 -5.813 -10.288 1.00 94.94 335 PRO A N 1
ATOM 2638 C CA . PRO A 1 335 ? -1.012 -6.652 -10.174 1.00 94.94 335 PRO A CA 1
ATOM 2639 C C . PRO A 1 335 ? 0.217 -5.843 -9.758 1.00 94.94 335 PRO A C 1
ATOM 2641 O O . PRO A 1 335 ? 0.454 -4.757 -10.295 1.00 94.94 335 PRO A O 1
ATOM 2644 N N . ASN A 1 336 ? 1.006 -6.382 -8.831 1.00 96.69 336 ASN A N 1
ATOM 2645 C CA . ASN A 1 336 ? 2.167 -5.688 -8.287 1.00 96.69 336 ASN A CA 1
ATOM 2646 C C . ASN A 1 336 ? 3.390 -6.611 -8.221 1.00 96.69 336 ASN A C 1
ATOM 2648 O O . ASN A 1 336 ? 3.358 -7.649 -7.556 1.00 96.69 336 ASN A O 1
ATOM 2652 N N . LEU A 1 337 ? 4.460 -6.217 -8.915 1.00 97.44 337 LEU A N 1
ATOM 2653 C CA . LEU A 1 337 ? 5.789 -6.788 -8.742 1.00 97.44 337 LEU A CA 1
ATOM 2654 C C . LEU A 1 337 ? 6.481 -6.055 -7.604 1.00 97.44 337 LEU A C 1
ATOM 2656 O O . LEU A 1 337 ? 6.819 -4.876 -7.709 1.00 97.44 337 LEU A O 1
ATOM 2660 N N . THR A 1 338 ? 6.712 -6.761 -6.517 1.00 96.12 338 THR A N 1
ATOM 2661 C CA . THR A 1 338 ? 7.266 -6.175 -5.322 1.00 96.12 338 THR A CA 1
ATOM 2662 C C . THR A 1 338 ? 8.726 -6.539 -5.123 1.00 96.12 338 THR A C 1
ATOM 2664 O O . THR A 1 338 ? 9.132 -7.672 -5.352 1.00 96.12 338 THR A O 1
ATOM 2667 N N . MET A 1 339 ? 9.528 -5.583 -4.667 1.00 96.19 339 MET A N 1
ATOM 2668 C CA . MET A 1 339 ? 10.934 -5.779 -4.337 1.00 96.19 339 MET A CA 1
ATOM 2669 C C . MET A 1 339 ? 11.133 -5.694 -2.832 1.00 96.19 339 MET A C 1
ATOM 2671 O O . MET A 1 339 ? 10.847 -4.672 -2.196 1.00 96.19 339 MET A O 1
ATOM 2675 N N . GLN A 1 340 ? 11.678 -6.756 -2.256 1.00 94.94 340 GLN A N 1
ATOM 2676 C CA . GLN A 1 340 ? 12.182 -6.699 -0.899 1.00 94.94 340 GLN A CA 1
ATOM 2677 C C . GLN A 1 340 ? 13.489 -5.901 -0.863 1.00 94.94 340 GLN A C 1
ATOM 2679 O O . GLN A 1 340 ? 14.508 -6.369 -1.354 1.00 94.94 340 GLN A O 1
ATOM 2684 N N . HIS A 1 341 ? 13.479 -4.723 -0.243 1.00 94.56 341 HIS A N 1
ATOM 2685 C CA . HIS A 1 341 ? 14.656 -3.844 -0.178 1.00 94.56 341 HIS A CA 1
ATOM 2686 C C . HI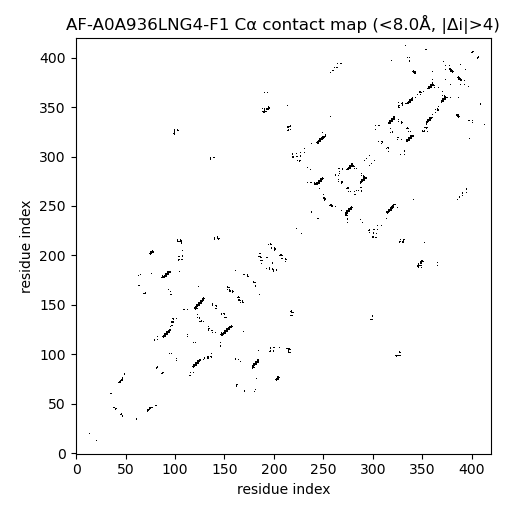S A 1 341 ? 15.469 -3.999 1.121 1.00 94.56 341 HIS A C 1
ATOM 2688 O O . HIS A 1 341 ? 16.451 -3.291 1.322 1.00 94.56 341 HIS A O 1
ATOM 2694 N N . ARG A 1 342 ? 15.070 -4.907 2.019 1.00 93.25 342 ARG A N 1
ATOM 2695 C CA . ARG A 1 342 ? 15.796 -5.296 3.238 1.00 93.25 342 ARG A CA 1
ATOM 2696 C C . ARG A 1 342 ? 15.387 -6.707 3.642 1.00 93.25 342 ARG A C 1
ATOM 2698 O O . ARG A 1 342 ? 14.222 -7.067 3.486 1.00 93.25 342 ARG A O 1
ATOM 2705 N N . HIS A 1 343 ? 16.309 -7.474 4.222 1.00 90.31 343 HIS A N 1
ATOM 2706 C CA . HIS A 1 343 ? 15.959 -8.756 4.824 1.00 90.31 343 HIS A CA 1
ATOM 2707 C C . HIS A 1 343 ? 14.892 -8.576 5.910 1.00 90.31 343 HIS A C 1
ATOM 2709 O O . HIS A 1 343 ? 15.112 -7.889 6.909 1.00 90.31 343 HIS A O 1
ATOM 2715 N N . ASP A 1 344 ? 13.751 -9.225 5.711 1.00 89.19 344 ASP A N 1
ATOM 2716 C CA . ASP A 1 344 ? 12.616 -9.119 6.613 1.00 89.19 344 ASP A CA 1
ATOM 2717 C C . ASP A 1 344 ? 12.001 -10.500 6.880 1.00 89.19 344 ASP A C 1
ATOM 2719 O O . ASP A 1 344 ? 11.366 -11.068 5.989 1.00 89.19 344 ASP A O 1
ATOM 2723 N N . PRO A 1 345 ? 12.191 -11.077 8.080 1.00 86.75 345 PRO A N 1
ATOM 2724 C CA . PRO A 1 345 ? 11.640 -12.385 8.410 1.00 86.75 345 PRO A CA 1
ATOM 2725 C C . PRO A 1 345 ? 10.102 -12.396 8.431 1.00 86.75 345 PRO A C 1
ATOM 2727 O O . PRO A 1 345 ? 9.514 -13.458 8.248 1.00 86.75 345 PRO A O 1
ATOM 2730 N N . GLY A 1 346 ? 9.454 -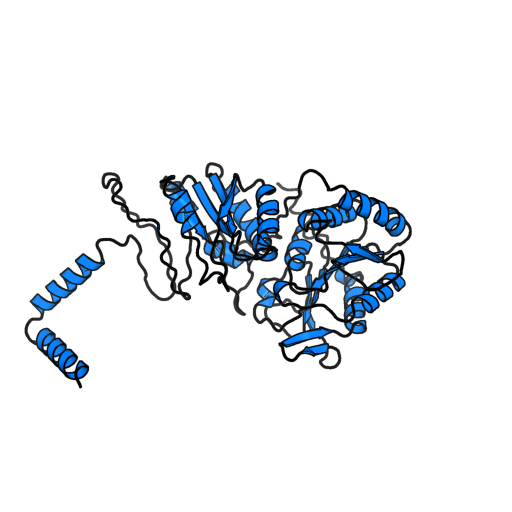11.240 8.613 1.00 89.19 346 GLY A N 1
ATOM 2731 C CA . GLY A 1 346 ? 7.999 -11.091 8.660 1.00 89.19 346 GLY A CA 1
ATOM 2732 C C . GLY A 1 346 ? 7.345 -10.790 7.309 1.00 89.19 346 GLY A C 1
ATOM 2733 O O . GLY A 1 346 ? 6.130 -10.587 7.270 1.00 89.19 346 GLY A O 1
ATOM 2734 N N . VAL A 1 347 ? 8.101 -10.780 6.201 1.00 91.31 347 VAL A N 1
ATOM 2735 C CA . VAL A 1 347 ? 7.607 -10.378 4.867 1.00 91.31 347 VAL A CA 1
ATOM 2736 C C . VAL A 1 347 ? 6.375 -11.164 4.405 1.00 91.31 347 VAL A C 1
ATOM 2738 O O . VAL A 1 347 ? 5.491 -10.601 3.761 1.00 91.31 347 VAL A O 1
ATOM 2741 N N . GLY A 1 348 ? 6.271 -12.443 4.785 1.00 90.06 348 GLY A N 1
ATOM 2742 C CA . GLY A 1 348 ? 5.113 -13.286 4.471 1.00 90.06 348 GLY A CA 1
ATOM 2743 C C . GLY A 1 348 ? 3.795 -12.741 5.022 1.00 90.06 348 GLY A C 1
ATOM 2744 O O . GLY A 1 348 ? 2.761 -12.860 4.373 1.00 90.06 348 GLY A O 1
ATOM 2745 N N . SER A 1 349 ? 3.842 -12.037 6.156 1.00 91.06 349 SER A N 1
ATOM 2746 C CA . SER A 1 349 ? 2.654 -11.454 6.787 1.00 91.06 349 SER A CA 1
ATOM 2747 C C . SER A 1 349 ? 2.072 -10.241 6.041 1.00 91.06 349 SER A C 1
ATOM 2749 O O . SER A 1 349 ? 1.011 -9.740 6.423 1.00 91.06 349 SER A O 1
ATOM 2751 N N . LEU A 1 350 ? 2.764 -9.758 5.002 1.00 91.69 350 LEU A N 1
ATOM 2752 C CA . LEU A 1 350 ? 2.393 -8.605 4.172 1.00 91.69 350 LEU A CA 1
ATOM 2753 C C . LEU A 1 350 ? 1.801 -9.013 2.812 1.00 91.69 350 LEU A C 1
ATOM 2755 O O . LEU A 1 350 ? 1.497 -8.154 1.981 1.00 91.69 350 LEU A O 1
ATOM 2759 N N . TRP A 1 351 ? 1.735 -10.315 2.535 1.00 92.69 351 TRP A N 1
ATOM 2760 C CA . TRP A 1 351 ? 1.477 -10.826 1.197 1.00 92.69 351 TRP A CA 1
ATOM 2761 C C . TRP A 1 351 ? -0.018 -10.898 0.856 1.00 92.69 351 TRP A C 1
ATOM 2763 O O . TRP A 1 351 ? -0.823 -11.391 1.640 1.00 92.69 351 TRP A O 1
ATOM 2773 N N . TYR A 1 352 ? -0.363 -10.499 -0.373 1.00 93.69 352 TYR A N 1
ATOM 2774 C CA . TYR A 1 352 ? -1.687 -10.686 -0.970 1.00 93.69 352 TYR A CA 1
ATOM 2775 C C . TYR A 1 352 ? -1.600 -11.447 -2.299 1.00 93.69 352 TYR A C 1
ATOM 2777 O O . TYR A 1 352 ? -0.569 -11.385 -2.976 1.00 93.69 352 TYR A O 1
ATOM 2785 N N . PRO A 1 353 ? -2.696 -12.090 -2.749 1.00 91.44 353 PRO A N 1
ATOM 2786 C CA . PRO A 1 353 ? -2.718 -12.851 -3.995 1.00 91.44 353 PRO A CA 1
ATOM 2787 C C . PRO A 1 353 ? -2.273 -12.094 -5.247 1.00 91.44 353 PRO A C 1
ATOM 2789 O O . PRO A 1 353 ? -1.782 -12.735 -6.166 1.00 91.44 353 PRO A O 1
ATOM 2792 N N . ASN A 1 354 ? -2.417 -10.771 -5.316 1.00 92.69 354 ASN A N 1
ATOM 2793 C CA . ASN A 1 354 ? -2.003 -9.955 -6.464 1.00 92.69 354 ASN A CA 1
ATOM 2794 C C . ASN A 1 354 ? -0.508 -9.559 -6.451 1.00 92.69 354 ASN A C 1
ATOM 2796 O O . ASN A 1 354 ? -0.082 -8.819 -7.341 1.00 92.69 354 ASN A O 1
ATOM 2800 N N . LEU A 1 355 ? 0.265 -10.000 -5.449 1.00 94.44 355 LEU A N 1
ATOM 2801 C CA . LEU A 1 355 ? 1.682 -9.667 -5.289 1.00 94.44 355 LEU A CA 1
ATOM 2802 C C . LEU A 1 355 ? 2.590 -10.797 -5.788 1.00 94.44 355 LEU A C 1
ATOM 2804 O O . LEU A 1 355 ? 2.414 -11.964 -5.420 1.00 94.44 355 LEU A O 1
ATOM 2808 N N . TRP A 1 356 ? 3.616 -10.415 -6.547 1.00 94.94 356 TRP A N 1
ATOM 2809 C CA . TRP A 1 356 ? 4.779 -11.242 -6.867 1.00 94.94 356 TRP A CA 1
ATOM 2810 C C . TRP A 1 356 ? 6.005 -10.618 -6.230 1.00 94.94 356 TRP A C 1
ATOM 2812 O O . TRP A 1 356 ? 6.303 -9.466 -6.512 1.00 94.94 356 TRP A O 1
ATOM 2822 N N . VAL A 1 357 ? 6.711 -11.362 -5.389 1.00 95.75 357 VAL A N 1
ATOM 2823 C CA . VAL A 1 357 ? 7.754 -10.814 -4.521 1.00 95.75 357 VAL A CA 1
ATOM 2824 C C . VAL A 1 357 ? 9.127 -11.255 -5.005 1.00 95.75 357 VAL A C 1
ATOM 2826 O O . VAL A 1 357 ? 9.446 -12.442 -4.964 1.00 95.75 357 VAL A O 1
ATOM 2829 N N . ILE A 1 358 ? 9.950 -10.300 -5.426 1.00 97.06 358 ILE A N 1
ATOM 2830 C CA . ILE A 1 358 ? 11.385 -10.485 -5.624 1.00 97.06 358 ILE A CA 1
ATOM 2831 C C . ILE A 1 358 ? 12.074 -10.435 -4.260 1.00 97.06 358 ILE A C 1
ATOM 2833 O O . ILE A 1 358 ? 11.890 -9.492 -3.485 1.00 97.06 358 ILE A O 1
ATOM 2837 N N . THR A 1 359 ? 12.870 -11.462 -3.984 1.00 96.12 359 THR A N 1
ATOM 2838 C CA . THR A 1 359 ? 13.532 -11.691 -2.691 1.00 96.12 359 THR A CA 1
ATOM 2839 C C . THR A 1 359 ? 14.961 -12.178 -2.894 1.00 96.12 359 THR A C 1
ATOM 2841 O O . THR A 1 359 ? 15.215 -12.903 -3.855 1.00 96.12 359 THR A O 1
ATOM 2844 N N . ASP A 1 360 ? 15.861 -11.905 -1.951 1.00 94.00 360 ASP A N 1
ATOM 2845 C CA . ASP A 1 360 ? 17.248 -12.407 -1.948 1.00 94.00 360 ASP A CA 1
ATOM 2846 C C . ASP A 1 360 ? 17.375 -13.885 -1.524 1.00 94.00 360 ASP A C 1
ATOM 2848 O O . ASP A 1 360 ? 18.433 -14.497 -1.656 1.00 94.00 360 ASP A O 1
ATOM 2852 N N . ARG A 1 361 ? 16.308 -14.467 -0.969 1.00 93.44 361 ARG A N 1
ATOM 2853 C CA . ARG A 1 361 ? 16.290 -15.828 -0.412 1.00 93.44 361 ARG A CA 1
ATOM 2854 C C . ARG A 1 361 ? 14.890 -16.405 -0.392 1.00 93.44 361 ARG A C 1
ATOM 2856 O O . ARG A 1 361 ? 13.927 -15.656 -0.423 1.00 93.44 361 ARG A O 1
ATOM 2863 N N . ASN A 1 362 ? 14.779 -17.719 -0.218 1.00 92.44 362 ASN A N 1
ATOM 2864 C CA . ASN A 1 362 ? 13.500 -18.409 -0.045 1.00 92.44 362 ASN A CA 1
ATOM 2865 C C . ASN A 1 362 ? 12.838 -18.080 1.314 1.00 92.44 362 ASN A C 1
ATOM 2867 O O . ASN A 1 362 ? 13.484 -18.209 2.356 1.00 92.44 362 ASN A O 1
ATOM 2871 N N . TYR A 1 363 ? 11.556 -17.698 1.303 1.00 90.81 363 TYR A N 1
ATOM 2872 C CA . TYR A 1 363 ? 10.748 -17.451 2.498 1.00 90.81 363 TYR A CA 1
ATOM 2873 C C . TYR A 1 363 ? 9.632 -18.486 2.586 1.00 90.81 363 TYR A C 1
ATOM 2875 O O . TYR A 1 363 ? 8.697 -18.468 1.796 1.00 90.81 363 TYR A O 1
ATOM 2883 N N . GLN A 1 364 ? 9.678 -19.350 3.601 1.00 88.69 364 GLN A N 1
ATOM 2884 C CA . GLN A 1 364 ? 8.686 -20.423 3.768 1.00 88.69 364 GLN A CA 1
ATOM 2885 C C . GLN A 1 364 ? 7.249 -19.914 3.964 1.00 88.69 364 GLN A C 1
ATOM 2887 O O . GLN A 1 364 ? 6.297 -20.645 3.711 1.00 88.69 364 GLN A O 1
ATOM 2892 N N . THR A 1 365 ? 7.094 -18.676 4.434 1.00 87.12 365 THR A N 1
ATOM 2893 C CA . THR A 1 365 ? 5.801 -18.024 4.671 1.00 87.12 365 THR A CA 1
ATOM 2894 C C . THR A 1 365 ? 5.210 -17.387 3.415 1.00 87.12 365 THR A C 1
ATOM 2896 O O . THR A 1 365 ? 4.030 -17.051 3.413 1.00 87.12 365 THR A O 1
ATOM 2899 N N . LEU A 1 366 ? 5.994 -17.233 2.342 1.00 89.88 366 LEU A N 1
ATOM 2900 C CA . LEU A 1 366 ? 5.501 -16.775 1.048 1.00 89.88 366 LEU A CA 1
ATOM 2901 C C . LEU A 1 366 ? 5.134 -17.981 0.171 1.00 89.88 366 LEU A C 1
ATOM 2903 O O . LEU A 1 366 ? 5.882 -18.959 0.116 1.00 89.88 366 LEU A O 1
ATOM 2907 N N . PRO A 1 367 ? 4.013 -17.935 -0.570 1.00 89.75 367 PRO A N 1
ATOM 2908 C CA . PRO A 1 367 ? 3.711 -18.978 -1.539 1.00 89.75 367 PRO A CA 1
ATOM 2909 C C . PRO A 1 367 ? 4.813 -19.072 -2.601 1.00 89.75 367 PRO A C 1
ATOM 2911 O O . PRO A 1 367 ? 5.131 -18.084 -3.262 1.00 89.75 367 PRO A O 1
ATOM 2914 N N . ALA A 1 368 ? 5.351 -20.274 -2.825 1.00 90.44 368 ALA A N 1
ATOM 2915 C CA . ALA A 1 368 ? 6.446 -20.486 -3.776 1.00 90.44 368 ALA A CA 1
ATOM 2916 C C . ALA A 1 368 ? 6.110 -20.016 -5.207 1.00 90.44 368 ALA A C 1
ATOM 2918 O O . ALA A 1 368 ? 6.976 -19.510 -5.910 1.00 90.44 368 ALA A O 1
ATOM 2919 N N . SER A 1 369 ? 4.842 -20.110 -5.628 1.00 88.75 369 SER A N 1
ATOM 2920 C CA . SER A 1 369 ? 4.363 -19.614 -6.932 1.00 88.75 369 SER A CA 1
ATOM 2921 C C . SER A 1 369 ? 4.339 -18.084 -7.059 1.00 88.75 369 SER A C 1
ATOM 2923 O O . SER A 1 369 ? 4.093 -17.553 -8.143 1.00 88.75 369 SER A O 1
ATOM 2925 N N . ARG A 1 370 ? 4.559 -17.368 -5.955 1.00 90.31 370 ARG A N 1
ATOM 2926 C CA . ARG A 1 370 ? 4.527 -15.904 -5.859 1.00 90.31 370 ARG A CA 1
ATOM 2927 C C . ARG A 1 370 ? 5.865 -15.297 -5.520 1.00 90.31 370 ARG A C 1
ATOM 2929 O O . ARG A 1 370 ? 5.988 -14.077 -5.518 1.00 90.31 370 ARG A O 1
ATOM 2936 N N . GLN A 1 371 ? 6.849 -16.132 -5.249 1.00 93.31 371 GLN A N 1
ATOM 2937 C CA . GLN A 1 371 ? 8.176 -15.697 -4.903 1.00 93.31 371 GLN A CA 1
ATOM 2938 C C . GLN A 1 371 ? 9.107 -15.856 -6.103 1.00 93.31 371 GLN A C 1
ATOM 2940 O O . GLN A 1 371 ? 9.141 -16.897 -6.757 1.00 93.31 371 GLN A O 1
ATOM 2945 N N . ILE A 1 372 ? 9.887 -14.818 -6.374 1.00 95.31 372 ILE A N 1
ATOM 2946 C CA . ILE A 1 372 ? 10.938 -14.803 -7.381 1.00 95.31 372 ILE A CA 1
ATOM 2947 C C . ILE A 1 372 ? 12.255 -14.660 -6.621 1.00 95.31 372 ILE A C 1
ATOM 2949 O O . ILE A 1 372 ? 12.648 -13.569 -6.208 1.00 95.31 372 ILE A O 1
ATOM 2953 N N . VAL A 1 373 ? 12.914 -15.791 -6.369 1.00 96.00 373 VAL A N 1
ATOM 2954 C CA . VAL A 1 373 ? 14.203 -15.801 -5.668 1.00 96.00 373 VAL A CA 1
ATOM 2955 C C . VAL A 1 373 ? 15.278 -15.295 -6.624 1.00 96.00 373 VAL A C 1
ATOM 2957 O O . VAL A 1 373 ? 15.545 -15.927 -7.647 1.00 96.00 373 VAL A O 1
ATOM 2960 N N . CYS A 1 374 ? 15.868 -14.149 -6.296 1.00 96.62 374 CYS A N 1
ATOM 2961 C CA . CYS A 1 374 ? 16.923 -13.533 -7.080 1.00 96.62 374 CYS A CA 1
ATOM 2962 C C . CYS A 1 374 ? 18.248 -14.294 -6.890 1.00 96.62 374 CYS A C 1
ATOM 2964 O O . CYS A 1 374 ? 18.644 -14.536 -5.745 1.00 96.62 374 CYS A O 1
ATOM 2966 N N . PRO A 1 375 ? 18.946 -14.677 -7.974 1.00 96.62 375 PRO A N 1
ATOM 2967 C CA . PRO A 1 375 ? 20.301 -15.214 -7.896 1.00 96.62 375 PRO A CA 1
ATOM 2968 C C . PRO A 1 375 ? 21.272 -14.258 -7.187 1.00 96.62 375 PRO A C 1
ATOM 2970 O O . PRO A 1 375 ? 21.148 -13.040 -7.293 1.00 96.62 375 PRO A O 1
ATOM 2973 N N . ALA A 1 376 ? 22.262 -14.806 -6.477 1.00 95.88 376 ALA A N 1
ATOM 2974 C CA . ALA A 1 376 ? 23.197 -14.025 -5.657 1.00 95.88 376 ALA A CA 1
ATOM 2975 C C . ALA A 1 376 ? 24.068 -13.035 -6.454 1.00 95.88 376 ALA A C 1
ATOM 2977 O O . ALA A 1 376 ? 24.547 -12.055 -5.897 1.00 95.88 376 ALA A O 1
ATOM 2978 N N . ASP A 1 377 ? 24.271 -13.281 -7.746 1.00 97.06 377 ASP A N 1
ATOM 2979 C CA . ASP A 1 377 ? 24.981 -12.405 -8.682 1.00 97.06 377 ASP A CA 1
ATOM 2980 C C . ASP A 1 377 ? 24.091 -11.298 -9.277 1.00 97.06 377 ASP A C 1
ATOM 2982 O O . ASP A 1 377 ? 24.584 -10.432 -9.996 1.00 97.06 377 ASP A O 1
ATOM 2986 N N . LYS A 1 378 ? 22.788 -11.310 -8.969 1.00 97.69 378 LYS A N 1
ATOM 2987 C CA . LYS A 1 378 ? 21.769 -10.389 -9.495 1.00 97.69 378 LYS A CA 1
ATOM 2988 C C . LYS A 1 378 ? 21.207 -9.431 -8.449 1.00 97.69 378 LYS A C 1
ATOM 2990 O O . LYS A 1 378 ? 20.197 -8.767 -8.682 1.00 97.69 378 LYS A O 1
ATOM 2995 N N . PHE A 1 379 ? 21.857 -9.319 -7.296 1.00 97.44 379 PHE A N 1
ATOM 2996 C CA . PHE A 1 379 ? 21.589 -8.252 -6.342 1.00 97.44 379 PHE A CA 1
ATOM 2997 C C . PHE A 1 379 ? 22.847 -7.869 -5.566 1.00 97.44 379 PHE A C 1
ATOM 2999 O O . PHE A 1 379 ? 23.769 -8.662 -5.393 1.00 97.44 379 PHE A O 1
ATOM 3006 N N . ALA A 1 380 ? 22.856 -6.646 -5.052 1.00 96.38 380 ALA A N 1
ATOM 3007 C CA . ALA A 1 380 ? 23.847 -6.165 -4.104 1.00 96.38 380 ALA A CA 1
ATOM 3008 C C . ALA A 1 380 ? 23.173 -5.868 -2.763 1.00 96.38 380 ALA A C 1
ATOM 3010 O O . ALA A 1 380 ? 22.020 -5.440 -2.716 1.00 96.38 380 ALA A O 1
ATOM 3011 N N . THR A 1 381 ? 23.903 -6.082 -1.668 1.00 96.38 381 THR A N 1
ATOM 3012 C CA . THR A 1 381 ? 23.478 -5.669 -0.325 1.00 96.38 381 THR A CA 1
ATOM 3013 C C . THR A 1 381 ? 24.417 -4.579 0.180 1.00 96.38 381 THR A C 1
ATOM 3015 O O . THR A 1 381 ? 25.633 -4.769 0.187 1.00 96.38 381 THR A O 1
ATOM 3018 N N . SER A 1 382 ? 23.870 -3.433 0.581 1.00 94.38 382 SER A N 1
ATOM 3019 C CA . SER A 1 382 ? 24.639 -2.341 1.179 1.00 94.38 382 SER A CA 1
ATOM 3020 C C . SER A 1 382 ? 25.118 -2.702 2.591 1.00 94.38 382 SER A C 1
ATOM 3022 O O . SER A 1 382 ? 24.665 -3.677 3.194 1.00 94.38 382 SER A O 1
ATOM 3024 N N . GLN A 1 383 ? 26.008 -1.882 3.158 1.00 91.62 383 GLN A N 1
ATOM 3025 C CA . GLN A 1 383 ? 26.458 -2.046 4.548 1.00 91.62 383 GLN A CA 1
ATOM 3026 C C . GLN A 1 383 ? 25.298 -1.969 5.559 1.00 91.62 383 GLN A C 1
ATOM 3028 O O . GLN A 1 383 ? 25.318 -2.676 6.563 1.00 91.62 383 GLN A O 1
ATOM 3033 N N . ASP A 1 384 ? 24.256 -1.191 5.249 1.00 90.19 384 ASP A N 1
ATOM 3034 C CA . ASP A 1 384 ? 23.046 -1.044 6.071 1.00 90.19 384 ASP A CA 1
ATOM 3035 C C . ASP A 1 384 ? 22.002 -2.152 5.825 1.00 90.19 384 ASP A C 1
ATOM 3037 O O . ASP A 1 384 ? 20.856 -2.065 6.281 1.00 90.19 384 ASP A O 1
ATOM 3041 N N . GLY A 1 385 ? 22.368 -3.194 5.070 1.00 93.38 385 GLY A N 1
ATOM 3042 C CA . GLY A 1 385 ? 21.495 -4.325 4.762 1.00 93.38 385 GLY A CA 1
ATOM 3043 C C . GLY A 1 385 ? 20.384 -4.006 3.759 1.00 93.38 385 GLY A C 1
ATOM 3044 O O . GLY A 1 385 ? 19.385 -4.728 3.718 1.00 93.38 385 GLY A O 1
ATOM 3045 N N . LEU A 1 386 ? 20.519 -2.922 2.983 1.00 95.25 386 LEU A N 1
ATOM 3046 C CA . LEU A 1 386 ? 19.585 -2.587 1.907 1.00 95.25 386 LEU A CA 1
ATOM 3047 C C . LEU A 1 386 ? 19.919 -3.398 0.657 1.00 95.25 386 LEU A C 1
ATOM 3049 O O . LEU A 1 386 ? 21.085 -3.509 0.293 1.00 95.25 386 LEU A O 1
ATOM 3053 N N . ILE A 1 387 ? 18.901 -3.943 0.001 1.00 96.38 387 ILE A N 1
ATOM 3054 C CA . ILE A 1 387 ? 19.053 -4.833 -1.151 1.00 96.38 387 ILE A CA 1
ATOM 3055 C C . ILE A 1 387 ? 18.665 -4.075 -2.420 1.00 96.38 387 ILE A C 1
ATOM 3057 O O . ILE A 1 387 ? 17.572 -3.512 -2.500 1.00 96.38 387 ILE A O 1
ATOM 3061 N N . SER A 1 388 ? 19.540 -4.088 -3.421 1.00 97.06 388 SER A N 1
ATOM 3062 C CA . SER A 1 388 ? 19.281 -3.539 -4.754 1.00 97.06 388 SER A CA 1
ATOM 3063 C C . SER A 1 388 ? 19.446 -4.637 -5.792 1.00 97.06 388 SER A C 1
ATOM 3065 O O . SER A 1 388 ? 20.512 -5.238 -5.895 1.00 97.06 388 SER A O 1
ATOM 3067 N N . TYR A 1 389 ? 18.384 -4.904 -6.545 1.00 97.94 389 TYR A N 1
ATOM 3068 C CA . TYR A 1 389 ? 18.368 -5.913 -7.602 1.00 97.94 389 TYR A CA 1
ATOM 3069 C C . TYR A 1 389 ? 18.917 -5.350 -8.915 1.00 97.94 389 TYR A C 1
ATOM 3071 O O . TYR A 1 389 ? 18.764 -4.162 -9.192 1.00 97.94 389 TYR A O 1
ATOM 3079 N N . ASP A 1 390 ? 19.528 -6.209 -9.723 1.00 98.00 390 ASP A N 1
ATOM 3080 C CA . ASP A 1 390 ? 19.913 -5.922 -11.106 1.00 98.00 390 ASP A CA 1
ATOM 3081 C C . ASP A 1 390 ? 18.660 -5.510 -11.923 1.00 98.00 390 ASP A C 1
ATOM 3083 O O . ASP A 1 390 ? 17.626 -6.190 -11.831 1.00 98.00 390 ASP A O 1
ATOM 3087 N N . PRO A 1 391 ? 18.707 -4.400 -12.688 1.00 97.69 391 PRO A N 1
ATOM 3088 C CA . PRO A 1 391 ? 17.553 -3.908 -13.440 1.00 97.69 391 PRO A CA 1
ATOM 3089 C C . PRO A 1 391 ? 17.075 -4.892 -14.515 1.00 97.69 391 PRO A C 1
ATOM 3091 O O . PRO A 1 391 ? 15.865 -5.021 -14.711 1.00 97.69 391 PRO A O 1
ATOM 3094 N N . ASP A 1 392 ? 17.968 -5.652 -15.155 1.00 97.62 392 ASP A N 1
ATOM 3095 C CA . ASP A 1 392 ? 17.581 -6.655 -16.153 1.00 97.62 392 ASP A CA 1
ATOM 3096 C C . ASP A 1 392 ? 16.774 -7.780 -15.504 1.00 97.62 392 ASP A C 1
ATOM 3098 O O . ASP A 1 392 ? 15.763 -8.228 -16.050 1.00 97.62 392 ASP A O 1
ATOM 3102 N N . PHE A 1 393 ? 17.173 -8.203 -14.301 1.00 97.56 393 PHE A N 1
ATOM 3103 C CA . PHE A 1 393 ? 16.443 -9.222 -13.546 1.00 97.56 393 PHE A CA 1
ATOM 3104 C C . PHE A 1 393 ? 15.051 -8.732 -13.119 1.00 97.56 393 PHE A C 1
ATOM 3106 O O . PHE A 1 393 ? 14.066 -9.479 -13.188 1.00 97.56 393 PHE A O 1
ATOM 3113 N N . LEU A 1 394 ? 14.948 -7.468 -12.698 1.00 97.56 394 LEU A N 1
ATOM 3114 C CA . LEU A 1 394 ? 13.669 -6.838 -12.375 1.00 97.56 394 LEU A CA 1
ATOM 3115 C C . LEU A 1 394 ? 12.746 -6.789 -13.601 1.00 97.56 394 LEU A C 1
ATOM 3117 O O . LEU A 1 394 ? 11.571 -7.149 -13.502 1.00 97.56 394 LEU A O 1
ATOM 3121 N N . LEU A 1 395 ? 13.272 -6.386 -14.758 1.00 97.38 395 LEU A N 1
ATOM 3122 C CA . LEU A 1 395 ? 12.519 -6.291 -16.009 1.00 97.38 395 LEU A CA 1
ATOM 3123 C C . LEU A 1 395 ? 12.075 -7.668 -16.521 1.00 97.38 395 LEU A C 1
ATOM 3125 O O . LEU A 1 395 ? 10.921 -7.824 -16.922 1.00 97.38 395 LEU A O 1
ATOM 3129 N N . GLU A 1 396 ? 12.935 -8.687 -16.442 1.00 95.50 396 GLU A N 1
ATOM 3130 C CA . GLU A 1 396 ? 12.561 -10.071 -16.761 1.00 95.50 396 GLU A CA 1
ATOM 3131 C C . GLU A 1 396 ? 11.408 -10.546 -15.861 1.00 95.50 396 GLU A C 1
ATOM 3133 O O . GLU A 1 396 ? 10.424 -11.129 -16.325 1.00 95.50 396 GLU A O 1
ATOM 3138 N N . SER A 1 397 ? 11.499 -10.252 -14.563 1.00 95.38 397 SER A N 1
ATOM 3139 C CA . SER A 1 397 ? 10.459 -10.578 -13.585 1.00 95.38 397 SER A CA 1
ATOM 3140 C C . SER A 1 397 ? 9.146 -9.844 -13.873 1.00 95.38 397 SER A C 1
ATOM 3142 O O . SER A 1 397 ? 8.066 -10.419 -13.723 1.00 95.38 397 SER A O 1
ATOM 3144 N N . PHE A 1 398 ? 9.219 -8.597 -14.340 1.00 95.19 398 PHE A N 1
ATOM 3145 C CA . PHE A 1 398 ? 8.058 -7.816 -14.758 1.00 95.19 398 PHE A CA 1
ATOM 3146 C C . PHE A 1 398 ? 7.375 -8.398 -15.997 1.00 95.19 398 PHE A C 1
ATOM 3148 O O . PHE A 1 398 ? 6.147 -8.509 -16.034 1.00 95.19 398 PHE A O 1
ATOM 3155 N N . ASP A 1 399 ? 8.142 -8.843 -16.990 1.00 91.00 399 ASP A N 1
ATOM 3156 C CA . ASP A 1 399 ? 7.590 -9.455 -18.199 1.00 91.00 399 ASP A CA 1
ATOM 3157 C C . ASP A 1 399 ? 6.817 -10.751 -17.881 1.00 91.00 399 ASP A C 1
ATOM 3159 O O . ASP A 1 399 ? 5.775 -11.024 -18.494 1.00 91.00 399 ASP A O 1
ATOM 3163 N N . ARG A 1 400 ? 7.223 -11.492 -16.836 1.00 84.06 400 ARG A N 1
ATOM 3164 C CA . ARG A 1 400 ? 6.478 -12.665 -16.338 1.00 84.06 400 ARG A CA 1
ATOM 3165 C C . ARG A 1 400 ? 5.060 -12.309 -15.877 1.00 84.06 400 ARG A C 1
ATOM 3167 O O . ARG A 1 400 ? 4.149 -13.095 -16.136 1.00 84.06 400 ARG A O 1
ATOM 3174 N N . LEU A 1 401 ? 4.825 -11.116 -15.313 1.00 79.19 401 LEU A N 1
ATOM 3175 C CA . LEU A 1 401 ? 3.472 -10.659 -14.939 1.00 79.19 401 LEU A CA 1
ATOM 3176 C C . LEU A 1 401 ? 2.510 -10.575 -16.131 1.00 79.19 401 LEU A C 1
ATOM 3178 O O . LEU A 1 401 ? 1.293 -10.612 -15.964 1.00 79.19 401 LEU A O 1
ATOM 3182 N N . SER A 1 402 ? 3.039 -10.413 -17.344 1.00 69.38 402 SER A N 1
ATOM 3183 C CA . SER A 1 402 ? 2.235 -10.213 -18.551 1.00 69.38 402 SER A CA 1
ATOM 3184 C C . SER A 1 402 ? 1.855 -11.512 -19.261 1.00 69.38 402 SER A C 1
ATOM 3186 O O . SER A 1 402 ? 0.979 -11.487 -20.139 1.00 69.38 402 SER A O 1
ATOM 3188 N N . SER A 1 403 ? 2.479 -12.634 -18.886 1.00 66.56 403 SER A N 1
ATOM 3189 C CA . SER A 1 403 ? 2.254 -13.928 -19.525 1.00 66.56 403 SER A CA 1
ATOM 3190 C C . SER A 1 403 ? 0.856 -14.487 -19.192 1.00 66.56 403 SER A C 1
ATOM 3192 O O . SER A 1 403 ? 0.415 -14.370 -18.046 1.00 66.56 403 SER A O 1
ATOM 3194 N N . PRO A 1 404 ? 0.159 -15.138 -20.147 1.00 57.59 404 PRO A N 1
ATOM 3195 C CA . PRO A 1 404 ? -1.137 -15.780 -19.909 1.00 57.59 404 PRO A CA 1
ATOM 3196 C C . PRO A 1 404 ? -1.142 -16.763 -18.732 1.00 57.59 404 PRO A C 1
ATOM 3198 O O . PRO A 1 404 ? -2.117 -16.794 -17.992 1.00 57.59 404 PRO A O 1
ATOM 3201 N N . ALA A 1 405 ? -0.033 -17.471 -18.489 1.00 52.75 405 ALA A N 1
ATOM 3202 C CA . ALA A 1 405 ? 0.117 -18.402 -17.365 1.00 52.75 405 ALA A CA 1
ATOM 3203 C C . ALA A 1 405 ? 0.033 -17.727 -15.977 1.00 52.75 405 ALA A C 1
ATOM 3205 O O . ALA A 1 405 ? -0.080 -18.407 -14.964 1.00 52.75 405 ALA A O 1
ATOM 3206 N N . PHE A 1 406 ? 0.085 -16.391 -15.925 1.00 56.62 406 PHE A N 1
ATOM 3207 C CA . PHE A 1 406 ? -0.017 -15.591 -14.703 1.00 56.62 406 PHE A CA 1
ATOM 3208 C C . PHE A 1 406 ? -1.331 -14.785 -14.605 1.00 56.62 406 PHE A C 1
ATOM 3210 O O . PHE A 1 406 ? -1.545 -14.110 -13.596 1.00 56.62 406 PHE A O 1
ATOM 3217 N N . ARG A 1 407 ? -2.227 -14.857 -15.610 1.00 53.84 407 ARG A N 1
ATOM 3218 C CA . ARG A 1 407 ? -3.460 -14.039 -15.702 1.00 53.84 407 ARG A CA 1
ATOM 3219 C C . ARG A 1 407 ? -4.682 -14.596 -14.958 1.00 53.84 407 ARG A C 1
ATOM 3221 O O . ARG A 1 407 ? -5.644 -13.849 -14.786 1.00 53.84 407 ARG A O 1
ATOM 3228 N N . ASP A 1 408 ? -4.638 -15.827 -14.449 1.00 51.00 408 ASP A N 1
ATOM 3229 C CA . ASP A 1 408 ? -5.799 -16.527 -13.853 1.00 51.00 408 ASP A CA 1
ATOM 3230 C C . ASP A 1 408 ? -6.323 -15.947 -12.516 1.00 51.00 408 ASP A C 1
ATOM 3232 O O . ASP A 1 408 ? -7.189 -16.528 -11.869 1.00 51.00 408 ASP A O 1
ATOM 3236 N N . PHE A 1 409 ? -5.865 -14.766 -12.089 1.00 50.44 409 PHE A N 1
ATOM 3237 C CA . PHE A 1 409 ? -6.257 -14.159 -10.808 1.00 50.44 409 PHE A CA 1
ATOM 3238 C C . PHE A 1 409 ? -7.364 -13.106 -10.894 1.00 50.44 409 PHE A C 1
ATOM 3240 O O . PHE A 1 409 ? -7.985 -12.806 -9.877 1.00 50.44 409 PHE A O 1
ATOM 3247 N N . ALA A 1 410 ? -7.685 -12.584 -12.083 1.00 45.44 410 ALA A N 1
ATOM 3248 C CA . ALA A 1 410 ? -8.773 -11.607 -12.232 1.00 45.44 410 ALA A CA 1
ATOM 3249 C C . ALA A 1 410 ? -10.174 -12.191 -11.926 1.00 45.44 410 ALA A C 1
ATOM 3251 O O . ALA A 1 410 ? -11.133 -11.437 -11.757 1.00 45.44 410 ALA A O 1
ATOM 3252 N N . GLN A 1 411 ? -10.304 -13.520 -11.833 1.00 41.25 411 GLN A N 1
ATOM 3253 C CA . GLN A 1 411 ? -11.580 -14.200 -11.588 1.00 41.25 411 GLN A CA 1
ATOM 3254 C C . GLN A 1 411 ? -11.920 -14.401 -10.102 1.00 41.25 411 G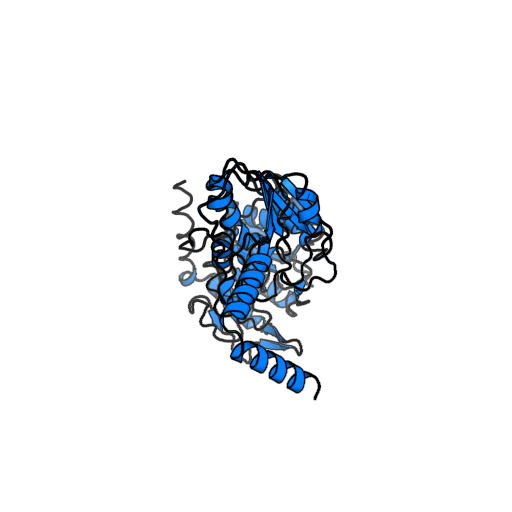LN A C 1
ATOM 3256 O O . GLN A 1 411 ? -13.086 -14.626 -9.794 1.00 41.25 411 GLN A O 1
ATOM 3261 N N . TYR A 1 412 ? -10.964 -14.260 -9.174 1.00 40.41 412 TYR A N 1
ATOM 3262 C CA . TYR A 1 412 ? -11.231 -14.496 -7.745 1.00 40.41 412 TYR A CA 1
ATOM 3263 C C . TYR A 1 412 ? -11.916 -13.319 -7.020 1.00 40.41 412 TYR A C 1
ATOM 3265 O O . TYR A 1 412 ? -12.586 -13.550 -6.024 1.00 40.41 412 TYR A O 1
ATOM 3273 N N . ASP A 1 413 ? -11.801 -12.074 -7.505 1.00 41.56 413 ASP A N 1
ATOM 3274 C CA . ASP A 1 413 ? -12.354 -10.876 -6.823 1.00 41.56 413 ASP A CA 1
ATOM 3275 C C . ASP A 1 413 ? -13.702 -10.402 -7.418 1.00 41.56 413 ASP A C 1
ATOM 3277 O O . ASP A 1 413 ? -14.389 -9.551 -6.858 1.00 41.56 413 ASP A O 1
ATOM 3281 N N . THR A 1 414 ? -14.125 -10.941 -8.568 1.00 38.31 414 THR A N 1
ATOM 3282 C CA . THR A 1 414 ? -15.376 -10.513 -9.228 1.00 38.31 414 THR A CA 1
ATOM 3283 C C . THR A 1 414 ? -16.601 -11.334 -8.831 1.00 38.31 414 THR A C 1
ATOM 3285 O O . THR A 1 414 ? -17.715 -10.825 -8.949 1.00 38.31 414 THR A O 1
ATOM 3288 N N . GLN A 1 415 ? -16.434 -12.558 -8.317 1.00 33.09 415 GLN A N 1
ATOM 3289 C CA . GLN A 1 415 ? -17.574 -13.396 -7.925 1.00 33.09 415 GLN A CA 1
ATOM 3290 C C . GLN A 1 415 ? -18.177 -13.023 -6.560 1.00 33.09 415 GLN A C 1
ATOM 3292 O O . GLN A 1 415 ? -19.384 -13.167 -6.398 1.00 33.09 415 GLN A O 1
ATOM 3297 N N . ASP A 1 416 ? -17.405 -12.434 -5.640 1.00 35.97 416 ASP A N 1
ATOM 3298 C CA . ASP A 1 416 ? -17.909 -12.068 -4.303 1.00 35.97 416 ASP A CA 1
ATOM 3299 C C . ASP A 1 416 ? -18.426 -10.621 -4.188 1.00 35.97 416 ASP A C 1
ATOM 3301 O O . ASP A 1 416 ? -19.113 -10.286 -3.228 1.00 35.97 416 ASP A O 1
ATOM 3305 N N . ARG A 1 417 ? -18.175 -9.746 -5.174 1.00 37.12 417 ARG A N 1
ATOM 3306 C CA . ARG A 1 417 ? -18.672 -8.351 -5.141 1.00 37.12 417 ARG A CA 1
ATOM 3307 C C . ARG A 1 417 ? -20.075 -8.158 -5.724 1.00 37.12 417 ARG A C 1
ATOM 3309 O O . ARG A 1 417 ? -20.635 -7.077 -5.582 1.00 37.12 417 ARG A O 1
ATOM 3316 N N . CYS A 1 418 ? -20.643 -9.175 -6.374 1.00 29.42 418 CYS A N 1
ATOM 3317 C CA . CYS A 1 418 ? -22.014 -9.129 -6.908 1.00 29.42 418 CYS A CA 1
ATOM 3318 C C . CYS A 1 418 ? -23.046 -9.832 -6.004 1.00 29.42 418 CYS A C 1
ATOM 3320 O O . CYS A 1 418 ? -24.214 -9.923 -6.378 1.00 29.42 418 CYS A O 1
ATOM 3322 N N . ALA A 1 419 ? -22.635 -10.317 -4.829 1.00 29.50 419 ALA A N 1
ATOM 3323 C CA . ALA A 1 419 ? -23.504 -10.946 -3.840 1.00 29.50 419 ALA A CA 1
ATOM 3324 C C . ALA A 1 419 ? -23.366 -10.232 -2.483 1.00 29.50 419 ALA A C 1
ATOM 3326 O O . ALA A 1 419 ? -22.804 -10.774 -1.535 1.00 29.50 419 ALA A O 1
ATOM 3327 N N . GLY A 1 420 ? -23.851 -8.991 -2.405 1.00 30.28 420 GLY A N 1
ATOM 3328 C CA . GLY A 1 420 ? -23.877 -8.188 -1.179 1.00 30.28 420 GLY A CA 1
ATOM 3329 C C . GLY A 1 420 ? -24.826 -7.016 -1.303 1.00 30.28 420 GLY A C 1
ATOM 3330 O O . GLY A 1 420 ? -24.509 -6.123 -2.118 1.00 30.28 420 GLY A O 1
#

Secondary structure (DSSP, 8-state):
-HHHHHHHHHHHHHHH-HHHHHHHHHHHHHHHHTT------SSS------S---TTS-------------TT------HHHHHHTT--SEEEEEE-S-HHHHHHHHHHHHHHHHH-TTSEEEEEEESSS-TTHHHHHHHHHHH-TT-SEEEEE---TT--SGGG---HHHHHHGGG-TTEEEEE-----STT-S-HHHHHHHHTTPPPPSSPPPPP----SS--HHHHHHHHHHHHHHHH-TT-EEEEE-EEGGGTEE-TTHHHHHHHHHHTT-EEEEES------TTEEEE-TTTS-HHHHHHHHHHHHHTT--EEEEEESSTHHHHHHHHT--EEEE--B--TTGGGG--TTEEEEESS--TTS-GGGEEE--GGGEEE-TT-BEEE-HHHHHHHHHHTTSGGG-TTTTTTTSSTT--

Sequence (420 aa):
MYWINQLARLVALLLLCPRECLNLVSALQRTHQSSAWYSITGPRAKFRCAADWDPEHKLAALPWRAPLLAPWNRTYFDLDSAVRRNFVDRICFVFFIGLGDYLYATPAIADIRRRLPGVQLVGYVSSNADGHNAPLVKRLLACNPDIDETLTFAGSPNATNWKNYDYREVIRHEQENPRSIVVPVLYEYDAHCEHRVAEIYRGFCLPLPQPVPSPLIHLPKSATSPALALMASLRPQLELHAKGLAFLQLDSRSSGYVYPYIADVASALVERGYVVLVAGEADTCDERVFELDPMAIPIEQTFGLLAALKNCGYPVRIVSVTSVFWPASSALGIPNLTMQHRHDPGVGSLWYPNLWVITDRNYQTLPASRQIVCPADKFATSQDGLISYDPDFLLESFDRLSSPAFRDFAQYDTQDRCAG

pLDDT: mean 79.35, std 22.6, range [27.11, 98.25]

Mean predicted aligned error: 11.44 Å

Nearest PDB structures (foldseek):
  8fl4-assembly1_NC  TM=3.274E-01  e=8.816E-03  Homo sapiens
  8inf-assembly1_A  TM=3.384E-01  e=1.219E-01  Homo sapiens
  7ug6-assembly1_m  TM=2.947E-01  e=1.557E-01  Saccharomyces cerevisiae S288C
  8idy-assembly1_A  TM=3.458E-01  e=2.113E-01  Homo sapiens
  8ipy-assembly1_w  TM=3.433E-01  e=2.538E-01  Homo sapiens

Solvent-accessible surface area (backbone atoms only — not comparable to full-atom values): 24177 Å² total; per-residue (Å²): 116,73,68,60,58,52,51,54,51,54,54,54,53,58,72,74,39,64,70,59,50,50,50,51,52,49,47,51,48,50,64,70,57,68,84,58,101,65,74,84,61,68,103,66,45,63,74,71,85,75,93,84,77,69,88,81,72,69,84,76,78,70,72,85,62,74,66,85,57,59,89,80,66,67,71,49,42,54,55,70,62,41,36,75,70,70,54,36,51,31,41,35,40,35,45,86,61,51,55,39,56,54,33,48,43,34,52,48,48,48,50,49,33,72,77,40,73,88,42,47,32,30,42,35,26,32,55,42,51,39,73,71,38,23,64,52,44,46,54,43,46,66,38,27,87,61,39,81,44,67,47,75,44,57,52,36,72,80,34,87,50,81,69,66,53,51,58,66,66,58,54,57,69,41,62,83,40,87,31,52,44,82,41,74,70,56,64,71,83,38,67,81,42,77,33,44,45,50,35,36,23,50,30,44,62,42,81,74,64,84,72,77,76,57,29,59,79,46,59,68,97,66,80,52,70,61,51,51,50,50,51,61,62,47,46,65,52,46,75,75,24,89,66,15,40,39,35,36,36,53,53,35,81,95,76,71,45,65,56,92,52,49,37,60,47,49,52,55,41,41,75,73,35,30,32,34,40,29,62,40,89,46,88,70,88,54,90,56,57,42,68,39,54,63,86,74,36,42,67,63,49,49,52,46,50,56,46,50,44,40,74,72,68,42,49,55,38,37,38,30,33,83,51,46,59,53,50,48,26,42,43,64,72,32,47,28,45,32,35,50,43,46,91,56,74,34,56,31,22,67,67,51,94,49,46,34,37,38,30,83,56,91,53,91,68,41,61,72,94,34,50,43,67,46,56,81,90,42,44,49,68,49,97,88,48,37,42,46,67,38,57,68,61,52,50,55,58,52,55,51,66,72,37,76,95,58,54,81,60,75,65,72,69,59,69,65,71,78,69,125